Protein AF-0000000070572268 (afdb_homodimer)

InterPro domains:
  IPR002347 Short-chain dehydrogenase/reductase SDR [PF00106] (7-196)
  IPR002347 Short-chain dehydrogenase/reductase SDR [PR00080] (84-95)
  IPR002347 Short-chain dehydrogenase/reductase SDR [PR00080] (132-140)
  IPR002347 Short-chain dehydrogenase/reductase SDR [PR00080] (152-171)
  IPR002347 Short-chain dehydrogenase/reductase SDR [PR00081] (8-25)
  IPR002347 Short-chain dehydrogenase/reductase SDR [PR00081] (84-95)
  IPR002347 Short-chain dehydrogenase/reductase SDR [PR00081] (126-142)
  IPR002347 Short-chain dehydrogenase/reductase SDR [PR00081] (152-171)
  IPR002347 Short-chain dehydrogenase/reductase SDR [PR00081] (175-192)
  IPR036291 NAD(P)-binding domain superfamily [SSF51735] (1-248)

Radius of gyration: 23.51 Å; Cα contacts (8 Å, |Δi|>4): 1141; chains: 2; bounding box: 54×73×48 Å

Solvent-accessible surface area (backbone atoms only — not comparable to full-atom values): 25077 Å² total; per-residue (Å²): 78,91,73,46,63,71,36,28,33,39,28,31,35,18,38,48,52,50,27,29,36,35,50,52,52,42,41,74,51,40,17,27,38,35,32,27,18,64,51,50,70,48,23,52,52,42,36,52,52,49,33,68,75,34,71,91,43,50,59,46,65,45,72,25,48,56,63,36,65,68,42,37,52,47,51,54,51,52,41,29,69,72,70,70,46,48,36,34,35,36,48,46,48,63,74,52,61,56,86,54,49,66,61,40,39,36,36,35,34,52,22,47,53,50,48,51,54,48,46,48,63,62,11,15,37,80,76,75,36,85,10,34,38,35,39,36,56,47,28,41,40,31,76,27,84,52,54,88,36,40,63,59,27,20,26,20,29,25,46,48,42,38,21,46,16,52,15,28,68,73,43,23,75,60,20,47,31,36,20,27,29,41,18,33,42,47,41,71,30,67,55,42,52,38,36,37,51,52,26,54,72,34,84,91,29,32,65,56,34,58,60,46,62,74,30,54,34,56,32,61,62,55,30,51,52,53,51,47,50,44,47,66,58,52,60,28,38,37,32,36,39,39,60,97,75,43,76,43,73,62,82,76,76,73,77,79,87,121,78,89,73,46,63,72,35,27,31,40,27,31,34,18,37,48,53,49,28,30,36,37,51,52,52,40,42,73,52,40,16,28,38,35,30,27,16,64,52,51,70,48,24,52,51,42,36,53,52,50,34,69,76,33,71,92,40,52,60,46,66,45,72,23,50,56,63,36,65,67,41,36,52,47,50,52,50,52,41,28,70,72,69,70,46,47,36,33,36,36,49,46,47,64,74,53,60,56,86,54,49,66,61,39,40,35,34,34,35,53,22,46,54,50,47,51,53,49,47,46,64,62,10,15,38,83,76,75,35,85,10,35,40,36,39,36,57,47,27,40,39,28,74,28,81,51,53,87,36,41,64,59,28,21,26,21,30,24,47,48,43,39,22,46,17,50,15,29,67,73,44,24,76,61,20,48,31,37,21,27,31,41,19,35,41,49,40,71,31,70,56,41,53,37,36,37,51,52,26,54,72,35,83,92,29,32,65,56,34,57,58,46,61,74,30,55,33,56,33,62,62,54,30,50,51,52,51,46,50,46,47,67,58,54,58,27,37,36,32,35,39,38,60,96,75,44,78,44,72,65,84,75,75,73,77,78,88,120

Secondary structure (DSSP, 8-state):
----TT-EEEEET-SSHHHHHHHHHHHHTT-EEEEEES-HHHHHHHHHHHHHHSTT--EEEEE--TTSHHHHHHHHHHHHHHHS---EEEE-----S-S-HHHHHIIIIIHHHHHHHHHHHHH-GGGT---EEEEEE--GGGTS--TT-HHHHHHHHHHHHHHHHHTSHHHHHHH-EEEEEEEESPBSSHHHHHHHHHHHTSGGGHHHHHHHHTT-B-HHHHHHHHHHHHHHT-TT-EEEEETTTEEEEPPPP-----/----TT-EEEEET-SSHHHHHHHHHHHHTT-EEEEEES-HHHHHHHHHHHHHH-TTS-EEEEE--TTSHHHHHHHHHHHHHHHS---EEEE-----S-S-HHHHHIIIIIHHHHHHHHHHHHH-GGGT---EEEEEE--GGGTS--TT-HHHHHHHHHHHHHHHHHTSHHHHHHH-EEEEEEEESPBSSHHHHHHHHHHHTSGGGHHHHHHHHTT-B-HHHHHHHHHHHHHHT-TT-EEEEETTTEEEEPPPP-----

Organism: Amblyomma americanum (NCBI:txid6943)

Structure (mmCIF, N/CA/C/O backbone):
data_AF-0000000070572268-model_v1
#
loop_
_entity.id
_entity.type
_entity.pdbx_description
1 polymer '15-hydroxyprostaglandin dehydrogenase'
#
loop_
_atom_site.group_PDB
_atom_site.id
_atom_site.type_symbol
_atom_site.label_atom_id
_atom_site.label_alt_id
_atom_site.label_comp_id
_atom_site.label_asym_id
_atom_site.label_entity_id
_atom_site.label_seq_id
_atom_site.pdbx_PDB_ins_code
_atom_site.Cartn_x
_atom_site.Cartn_y
_atom_site.Cartn_z
_atom_site.occupancy
_atom_site.B_iso_or_equiv
_atom_site.auth_seq_id
_atom_site.auth_comp_id
_atom_site.auth_asym_id
_atom_site.auth_atom_id
_atom_site.pdbx_PDB_model_num
ATOM 1 N N . MET A 1 1 ? 7.758 -17.656 -20.25 1 88.69 1 MET A N 1
ATOM 2 C CA . MET A 1 1 ? 8.438 -18.938 -20.422 1 88.69 1 MET A CA 1
ATOM 3 C C . MET A 1 1 ? 7.738 -19.797 -21.469 1 88.69 1 MET A C 1
ATOM 5 O O . MET A 1 1 ? 6.512 -19.75 -21.594 1 88.69 1 MET A O 1
ATOM 9 N N . LYS A 1 2 ? 8.414 -20.469 -22.203 1 86.5 2 LYS A N 1
ATOM 10 C CA . LYS A 1 2 ? 7.871 -21.219 -23.328 1 86.5 2 LYS A CA 1
ATOM 11 C C . LYS A 1 2 ? 7.66 -22.688 -22.969 1 86.5 2 LYS A C 1
ATOM 13 O O . LYS A 1 2 ? 6.758 -23.344 -23.484 1 86.5 2 LYS A O 1
ATOM 18 N N . ASP A 1 3 ? 8.414 -23.125 -22.078 1 93.81 3 ASP A N 1
ATOM 19 C CA . ASP A 1 3 ? 8.32 -24.516 -21.672 1 93.81 3 ASP A CA 1
ATOM 20 C C . ASP A 1 3 ? 8.078 -24.656 -20.172 1 93.81 3 ASP A C 1
ATOM 22 O O . ASP A 1 3 ? 8.922 -24.266 -19.359 1 93.81 3 ASP A O 1
ATOM 26 N N . PHE A 1 4 ? 6.945 -25.219 -19.844 1 96.62 4 PHE A N 1
ATOM 27 C CA . PHE A 1 4 ? 6.508 -25.359 -18.453 1 96.62 4 PHE A CA 1
ATOM 28 C C . PHE A 1 4 ? 6.859 -26.734 -17.922 1 96.62 4 PHE A C 1
ATOM 30 O O . PHE A 1 4 ? 6.809 -26.969 -16.703 1 96.62 4 PHE A O 1
ATOM 37 N N . ASN A 1 5 ? 7.168 -27.625 -18.812 1 95.12 5 ASN A N 1
ATOM 38 C CA . ASN A 1 5 ? 7.34 -29.031 -18.422 1 95.12 5 ASN A CA 1
ATOM 39 C C . ASN A 1 5 ? 8.438 -29.188 -17.375 1 95.12 5 ASN A C 1
ATOM 41 O O . ASN A 1 5 ? 9.57 -28.734 -17.578 1 95.12 5 ASN A O 1
ATOM 45 N N . GLY A 1 6 ? 8.016 -29.734 -16.25 1 95.75 6 GLY A N 1
ATOM 46 C CA . GLY A 1 6 ? 8.969 -30.047 -15.195 1 95.75 6 GLY A CA 1
ATOM 47 C C . GLY A 1 6 ? 9.25 -28.859 -14.289 1 95.75 6 GLY A C 1
ATOM 48 O O . GLY A 1 6 ? 9.938 -29 -13.273 1 95.75 6 GLY A O 1
ATOM 49 N N . LYS A 1 7 ? 8.758 -27.719 -14.609 1 97.44 7 LYS A N 1
ATOM 50 C CA . LYS A 1 7 ? 8.953 -26.547 -13.75 1 97.44 7 LYS A CA 1
ATOM 51 C C . LYS A 1 7 ? 8.18 -26.688 -12.445 1 97.44 7 LYS A C 1
ATOM 53 O O . LYS A 1 7 ? 7.137 -27.344 -12.406 1 97.44 7 LYS A O 1
ATOM 58 N N . VAL A 1 8 ? 8.703 -26.125 -11.406 1 98.19 8 VAL A N 1
ATOM 59 C CA . VAL A 1 8 ? 8.094 -26.219 -10.086 1 98.19 8 VAL A CA 1
ATOM 60 C C . VAL A 1 8 ? 7.414 -24.906 -9.734 1 98.19 8 VAL A C 1
ATOM 62 O O . VAL A 1 8 ? 8.055 -23.844 -9.727 1 98.19 8 VAL A O 1
ATOM 65 N N . ALA A 1 9 ? 6.129 -25.016 -9.422 1 98.81 9 ALA A N 1
ATOM 66 C CA . ALA A 1 9 ? 5.344 -23.828 -9.078 1 98.81 9 ALA A CA 1
ATOM 67 C C . ALA A 1 9 ? 4.848 -23.906 -7.633 1 98.81 9 ALA A C 1
ATOM 69 O O . ALA A 1 9 ? 4.453 -24.984 -7.164 1 98.81 9 ALA A O 1
ATOM 70 N N . LEU A 1 10 ? 4.941 -22.828 -6.938 1 98.94 10 LEU A N 1
ATOM 71 C CA . LEU A 1 10 ? 4.34 -22.641 -5.625 1 98.94 10 LEU A CA 1
ATOM 72 C C . LEU A 1 10 ? 3.162 -21.672 -5.699 1 98.94 10 LEU A C 1
ATOM 74 O O . LEU A 1 10 ? 3.301 -20.547 -6.199 1 98.94 10 LEU A O 1
ATOM 78 N N . VAL A 1 11 ? 1.99 -22.094 -5.281 1 98.94 11 VAL A N 1
ATOM 79 C CA . VAL A 1 11 ? 0.769 -21.312 -5.367 1 98.94 11 VAL A CA 1
ATOM 80 C C . VAL A 1 11 ? 0.215 -21.047 -3.969 1 98.94 11 VAL A C 1
ATOM 82 O O . VAL A 1 11 ? -0.237 -21.984 -3.297 1 98.94 11 VAL A O 1
ATOM 85 N N . THR A 1 12 ? 0.243 -19.828 -3.52 1 98.94 12 THR A N 1
ATOM 86 C CA . THR A 1 12 ? -0.414 -19.5 -2.26 1 98.94 12 THR A CA 1
ATOM 87 C C . THR A 1 12 ? -1.915 -19.312 -2.463 1 98.94 12 THR A C 1
ATOM 89 O O . THR A 1 12 ? -2.35 -18.844 -3.516 1 98.94 12 THR A O 1
ATOM 92 N N . GLY A 1 13 ? -2.635 -19.625 -1.4 1 98.44 13 GLY A N 1
ATOM 93 C CA . GLY A 1 13 ? -4.078 -19.594 -1.579 1 98.44 13 GLY A CA 1
ATOM 94 C C . GLY A 1 13 ? -4.562 -20.5 -2.691 1 98.44 13 GLY A C 1
ATOM 95 O O . GLY A 1 13 ? -5.402 -20.109 -3.504 1 98.44 13 GLY A O 1
ATOM 96 N N . GLY A 1 14 ? -3.998 -21.656 -2.785 1 98.44 14 GLY A N 1
ATOM 97 C CA . GLY A 1 14 ? -4.223 -22.484 -3.953 1 98.44 14 GLY A CA 1
ATOM 98 C C . GLY A 1 14 ? -5.32 -23.516 -3.75 1 98.44 14 GLY A C 1
ATOM 99 O O . GLY A 1 14 ? -5.617 -24.297 -4.652 1 98.44 14 GLY A O 1
ATOM 100 N N . ALA A 1 15 ? -5.996 -23.516 -2.57 1 97.62 15 ALA A N 1
ATOM 101 C CA . ALA A 1 15 ? -6.926 -24.594 -2.229 1 97.62 15 ALA A CA 1
ATOM 102 C C . ALA A 1 15 ? -8.258 -24.406 -2.947 1 97.62 15 ALA A C 1
ATOM 104 O O . ALA A 1 15 ? -9.016 -25.359 -3.115 1 97.62 15 ALA A O 1
ATOM 105 N N . MET A 1 16 ? -8.602 -23.172 -3.328 1 95.56 16 MET A N 1
ATOM 106 C CA . MET A 1 16 ? -9.914 -22.906 -3.916 1 95.56 16 MET A CA 1
ATOM 107 C C . MET A 1 16 ? -9.828 -21.766 -4.93 1 95.56 16 MET A C 1
ATOM 109 O O . MET A 1 16 ? -8.773 -21.156 -5.09 1 95.56 16 MET A O 1
ATOM 113 N N . GLY A 1 17 ? -10.898 -21.594 -5.652 1 96.12 17 GLY A N 1
ATOM 114 C CA . GLY A 1 17 ? -11.062 -20.422 -6.492 1 96.12 17 GLY A CA 1
ATOM 115 C C . GLY A 1 17 ? -9.992 -20.297 -7.566 1 96.12 17 GLY A C 1
ATOM 116 O O . GLY A 1 17 ? -9.727 -21.266 -8.289 1 96.12 17 GLY A O 1
ATOM 117 N N . LEU A 1 18 ? -9.492 -19.109 -7.695 1 98.06 18 LEU A N 1
ATOM 118 C CA . LEU A 1 18 ? -8.5 -18.812 -8.727 1 98.06 18 LEU A CA 1
ATOM 119 C C . LEU A 1 18 ? -7.238 -19.641 -8.516 1 98.06 18 LEU A C 1
ATOM 121 O O . LEU A 1 18 ? -6.68 -20.203 -9.469 1 98.06 18 LEU A O 1
ATOM 125 N N . GLY A 1 19 ? -6.801 -19.781 -7.219 1 98.5 19 GLY A N 1
ATOM 126 C CA . GLY A 1 19 ? -5.602 -20.547 -6.926 1 98.5 19 GLY A CA 1
ATOM 127 C C . GLY A 1 19 ? -5.68 -21.984 -7.391 1 98.5 19 GLY A C 1
ATOM 128 O O . GLY A 1 19 ? -4.734 -22.5 -7.988 1 98.5 19 GLY A O 1
ATOM 129 N N . ARG A 1 20 ? -6.77 -22.594 -7.125 1 98 20 ARG A N 1
ATOM 130 C CA . ARG A 1 20 ? -6.984 -23.953 -7.586 1 98 20 ARG A CA 1
ATOM 131 C C . ARG A 1 20 ? -6.941 -24.031 -9.109 1 98 20 ARG A C 1
ATOM 133 O O . ARG A 1 20 ? -6.328 -24.938 -9.672 1 98 20 ARG A O 1
ATOM 140 N N . GLY A 1 21 ? -7.625 -23.062 -9.758 1 97.62 21 GLY A N 1
ATOM 141 C CA . GLY A 1 21 ? -7.621 -23.016 -11.211 1 97.62 21 GLY A CA 1
ATOM 142 C C . GLY A 1 21 ? -6.23 -22.859 -11.797 1 97.62 21 GLY A C 1
ATOM 143 O O . GLY A 1 21 ? -5.898 -23.5 -12.797 1 97.62 21 GLY A O 1
ATOM 144 N N . VAL A 1 22 ? -5.426 -22.047 -11.172 1 98.56 22 VAL A N 1
ATOM 145 C CA . VAL A 1 22 ? -4.059 -21.828 -11.633 1 98.56 22 VAL A CA 1
ATOM 146 C C . VAL A 1 22 ? -3.244 -23.109 -11.445 1 98.56 22 VAL A C 1
ATOM 148 O O . VAL A 1 22 ? -2.5 -23.516 -12.344 1 98.56 22 VAL A O 1
ATOM 151 N N . ALA A 1 23 ? -3.389 -23.719 -10.25 1 98.31 23 ALA A N 1
ATOM 152 C CA . ALA A 1 23 ? -2.686 -24.969 -10 1 98.31 23 ALA A CA 1
ATOM 153 C C . ALA A 1 23 ? -3.027 -26.016 -11.055 1 98.31 23 ALA A C 1
ATOM 155 O O . ALA A 1 23 ? -2.139 -26.688 -11.586 1 98.31 23 ALA A O 1
ATOM 156 N N . GLU A 1 24 ? -4.289 -26.109 -11.352 1 97.25 24 GLU A N 1
ATOM 157 C CA . GLU A 1 24 ? -4.75 -27.078 -12.359 1 97.25 24 GLU A CA 1
ATOM 158 C C . GLU A 1 24 ? -4.125 -26.797 -13.719 1 97.25 24 GLU A C 1
ATOM 160 O O . GLU A 1 24 ? -3.668 -27.719 -14.398 1 97.25 24 GLU A O 1
ATOM 165 N N . MET A 1 25 ? -4.094 -25.547 -14.117 1 96.62 25 MET A N 1
ATOM 166 C CA . MET A 1 25 ? -3.539 -25.172 -15.414 1 96.62 25 MET A CA 1
ATOM 167 C C . MET A 1 25 ? -2.045 -25.469 -15.469 1 96.62 25 MET A C 1
ATOM 169 O O . MET A 1 25 ? -1.542 -25.938 -16.484 1 96.62 25 MET A O 1
ATOM 173 N N . LEU A 1 26 ? -1.335 -25.203 -14.422 1 97.56 26 LEU A N 1
ATOM 174 C CA . LEU A 1 26 ? 0.099 -25.453 -14.352 1 97.56 26 LEU A CA 1
ATOM 175 C C . LEU A 1 26 ? 0.386 -26.953 -14.453 1 97.56 26 LEU A C 1
ATOM 177 O O . LEU A 1 26 ? 1.315 -27.359 -15.148 1 97.56 26 LEU A O 1
ATOM 181 N N . LEU A 1 27 ? -0.41 -27.75 -13.781 1 97.12 27 LEU A N 1
ATOM 182 C CA . LEU A 1 27 ? -0.259 -29.203 -13.867 1 97.12 27 LEU A CA 1
ATOM 183 C C . LEU A 1 27 ? -0.526 -29.703 -15.281 1 97.12 27 LEU A C 1
ATOM 185 O O . LEU A 1 27 ? 0.203 -30.547 -15.789 1 97.12 27 LEU A O 1
ATOM 189 N N . GLN A 1 28 ? -1.533 -29.125 -15.859 1 94.38 28 GLN A N 1
ATOM 190 C CA . GLN A 1 28 ? -1.872 -29.484 -17.234 1 94.38 28 GLN A CA 1
ATOM 191 C C . GLN A 1 28 ? -0.709 -29.203 -18.188 1 94.38 28 GLN A C 1
ATOM 193 O O . GLN A 1 28 ? -0.506 -29.922 -19.156 1 94.38 28 GLN A O 1
ATOM 198 N N . LYS A 1 29 ? 0.061 -28.234 -17.891 1 94.5 29 LYS A N 1
ATOM 199 C CA . LYS A 1 29 ? 1.18 -27.844 -18.734 1 94.5 29 LYS A CA 1
ATOM 200 C C . LYS A 1 29 ? 2.451 -28.594 -18.359 1 94.5 29 LYS A C 1
ATOM 202 O O . LYS A 1 29 ? 3.506 -28.391 -18.969 1 94.5 29 LYS A O 1
ATOM 207 N N . GLY A 1 30 ? 2.361 -29.406 -17.328 1 95.12 30 GLY A N 1
ATOM 208 C CA . GLY A 1 30 ? 3.465 -30.297 -17 1 95.12 30 GLY A CA 1
ATOM 209 C C . GLY A 1 30 ? 4.277 -29.844 -15.805 1 95.12 30 GLY A C 1
ATOM 210 O O . GLY A 1 30 ? 5.312 -30.438 -15.484 1 95.12 30 GLY A O 1
ATOM 211 N N . CYS A 1 31 ? 3.818 -28.844 -15.117 1 97.38 31 CYS A N 1
ATOM 212 C CA . CYS A 1 31 ? 4.523 -28.359 -13.938 1 97.38 31 CYS A CA 1
ATOM 213 C C . CYS A 1 31 ? 4.297 -29.281 -12.75 1 97.38 31 CYS A C 1
ATOM 215 O O . CYS A 1 31 ? 3.348 -30.078 -12.734 1 97.38 31 CYS A O 1
ATOM 217 N N . LYS A 1 32 ? 5.227 -29.234 -11.852 1 97.81 32 LYS A N 1
ATOM 218 C CA . LYS A 1 32 ? 4.984 -29.656 -10.477 1 97.81 32 LYS A CA 1
ATOM 219 C C . LYS A 1 32 ? 4.461 -28.516 -9.625 1 97.81 32 LYS A C 1
ATOM 221 O O . LYS A 1 32 ? 4.891 -27.375 -9.781 1 97.81 32 LYS A O 1
ATOM 226 N N . VAL A 1 33 ? 3.508 -28.859 -8.711 1 98.62 33 VAL A N 1
ATOM 227 C CA . VAL A 1 33 ? 2.842 -27.75 -8.047 1 98.62 33 VAL A CA 1
ATOM 228 C C . VAL A 1 33 ? 2.807 -28 -6.539 1 98.62 33 VAL A C 1
ATOM 230 O O . VAL A 1 33 ? 2.451 -29.094 -6.09 1 98.62 33 VAL A O 1
ATOM 233 N N . SER A 1 34 ? 3.24 -27.062 -5.77 1 98.75 34 SER A N 1
ATOM 234 C CA . SER A 1 34 ? 3.031 -27 -4.328 1 98.75 34 SER A CA 1
ATOM 235 C C . SER A 1 34 ? 1.954 -25.969 -3.969 1 98.75 34 SER A C 1
ATOM 237 O O . SER A 1 34 ? 2.062 -24.797 -4.316 1 98.75 34 SER A O 1
ATOM 239 N N . ILE A 1 35 ? 0.922 -26.438 -3.26 1 98.81 35 ILE A N 1
ATOM 240 C CA . ILE A 1 35 ? -0.187 -25.594 -2.848 1 98.81 35 ILE A CA 1
ATOM 241 C C . ILE A 1 35 ? -0.019 -25.188 -1.382 1 98.81 35 ILE A C 1
ATOM 243 O O . ILE A 1 35 ? 0.181 -26.047 -0.521 1 98.81 35 ILE A O 1
ATOM 247 N N . LEU A 1 36 ? -0.017 -23.922 -1.108 1 98.94 36 LEU A N 1
ATOM 248 C CA . LEU A 1 36 ? -0.085 -23.375 0.245 1 98.94 36 LEU A CA 1
ATOM 249 C C . LEU A 1 36 ? -1.449 -22.75 0.513 1 98.94 36 LEU A C 1
ATOM 251 O O . LEU A 1 36 ? -1.969 -22 -0.321 1 98.94 36 LEU A O 1
ATOM 255 N N . ASP A 1 37 ? -1.985 -23.078 1.63 1 98.81 37 ASP A N 1
ATOM 256 C CA . ASP A 1 37 ? -3.273 -22.516 2.018 1 98.81 37 ASP A CA 1
ATOM 257 C C . ASP A 1 37 ? -3.514 -22.672 3.518 1 98.81 37 ASP A C 1
ATOM 259 O O . ASP A 1 37 ? -2.984 -23.594 4.145 1 98.81 37 ASP A O 1
ATOM 263 N N . ILE A 1 38 ? -4.281 -21.812 4.047 1 98.44 38 ILE A N 1
ATOM 264 C CA . ILE A 1 38 ? -4.582 -21.875 5.473 1 98.44 38 ILE A CA 1
ATOM 265 C C . ILE A 1 38 ? -5.645 -22.938 5.73 1 98.44 38 ILE A C 1
ATOM 267 O O . ILE A 1 38 ? -5.715 -23.516 6.82 1 98.44 38 ILE A O 1
ATOM 271 N N . ASP A 1 39 ? -6.508 -23.203 4.734 1 98.19 39 ASP A N 1
ATOM 272 C CA . ASP A 1 39 ? -7.562 -24.203 4.852 1 98.19 39 ASP A CA 1
ATOM 273 C C . ASP A 1 39 ? -7.027 -25.609 4.574 1 98.19 39 ASP A C 1
ATOM 275 O O . ASP A 1 39 ? -6.977 -26.031 3.42 1 98.19 39 ASP A O 1
ATOM 279 N N . GLU A 1 40 ? -6.797 -26.297 5.602 1 98.38 40 GLU A N 1
ATOM 280 C CA . GLU A 1 40 ? -6.152 -27.609 5.473 1 98.38 40 GLU A CA 1
ATOM 281 C C . GLU A 1 40 ? -7.07 -28.609 4.77 1 98.38 40 GLU A C 1
ATOM 283 O O . GLU A 1 40 ? -6.633 -29.328 3.873 1 98.38 40 GLU A O 1
ATOM 288 N N . ALA A 1 41 ? -8.312 -28.625 5.18 1 98.56 41 ALA A N 1
ATOM 289 C CA . ALA A 1 41 ? -9.258 -29.578 4.602 1 98.56 41 ALA A CA 1
ATOM 290 C C . ALA A 1 41 ? -9.422 -29.344 3.102 1 98.56 41 ALA A C 1
ATOM 292 O O . ALA A 1 41 ? -9.305 -30.281 2.307 1 98.56 41 ALA A O 1
ATOM 293 N N . ALA A 1 42 ? -9.609 -28.109 2.664 1 98.31 42 ALA A N 1
ATOM 294 C CA . ALA A 1 42 ? -9.773 -27.766 1.253 1 98.31 42 ALA A CA 1
ATOM 295 C C . ALA A 1 42 ? -8.492 -28.047 0.467 1 98.31 42 ALA A C 1
ATOM 297 O O . ALA A 1 42 ? -8.547 -28.516 -0.674 1 98.31 42 ALA A O 1
ATOM 298 N N . GLY A 1 43 ? -7.367 -27.734 1.098 1 98.56 43 GLY A N 1
ATOM 299 C CA . GLY A 1 43 ? -6.094 -27.984 0.442 1 98.56 43 GLY A CA 1
ATOM 300 C C . GLY A 1 43 ? -5.84 -29.453 0.157 1 98.56 43 GLY A C 1
ATOM 301 O O . GLY A 1 43 ? -5.414 -29.812 -0.942 1 98.56 43 GLY A O 1
ATOM 302 N N . LYS A 1 44 ? -6.098 -30.297 1.134 1 98.19 44 LYS A N 1
ATOM 303 C CA . LYS A 1 44 ? -5.918 -31.734 0.966 1 98.19 44 LYS A CA 1
ATOM 304 C C . LYS A 1 44 ? -6.879 -32.281 -0.081 1 98.19 44 LYS A C 1
ATOM 306 O O . LYS A 1 44 ? -6.488 -33.094 -0.917 1 98.19 44 LYS A O 1
ATOM 311 N N . GLU A 1 45 ? -8.094 -31.797 0 1 98.19 45 GLU A N 1
ATOM 312 C CA . GLU A 1 45 ? -9.086 -32.25 -0.969 1 98.19 45 GLU A CA 1
ATOM 313 C C . GLU A 1 45 ? -8.695 -31.844 -2.389 1 98.19 45 GLU A C 1
ATOM 315 O O . GLU A 1 45 ? -8.75 -32.656 -3.309 1 98.19 45 GLU A O 1
ATOM 320 N N . THR A 1 46 ? -8.32 -30.578 -2.572 1 98 46 THR A N 1
ATOM 321 C CA . THR A 1 46 ? -7.906 -30.078 -3.875 1 98 46 THR A CA 1
ATOM 322 C C . THR A 1 46 ? -6.699 -30.859 -4.398 1 98 46 THR A C 1
ATOM 324 O O . THR A 1 46 ? -6.68 -31.266 -5.559 1 98 46 THR A O 1
ATOM 327 N N . THR A 1 47 ? -5.738 -31.062 -3.562 1 97.44 47 THR A N 1
ATOM 328 C CA . THR A 1 47 ? -4.535 -31.781 -3.971 1 97.44 47 THR A CA 1
ATOM 329 C C . THR A 1 47 ? -4.875 -33.219 -4.383 1 97.44 47 THR A C 1
ATOM 331 O O . THR A 1 47 ? -4.395 -33.688 -5.406 1 97.44 47 THR A O 1
ATOM 334 N N . ALA A 1 48 ? -5.715 -33.906 -3.633 1 96.5 48 ALA A N 1
ATOM 335 C CA . ALA A 1 48 ? -6.125 -35.25 -3.961 1 96.5 48 ALA A CA 1
ATOM 336 C C . ALA A 1 48 ? -6.832 -35.312 -5.312 1 96.5 48 ALA A C 1
ATOM 338 O O . ALA A 1 48 ? -6.566 -36.188 -6.125 1 96.5 48 ALA A O 1
ATOM 339 N N . ASP A 1 49 ? -7.688 -34.375 -5.508 1 97 49 ASP A N 1
ATOM 340 C CA . ASP A 1 49 ? -8.422 -34.281 -6.77 1 97 49 ASP A CA 1
ATOM 341 C C . ASP A 1 49 ? -7.473 -34.062 -7.945 1 97 49 ASP A C 1
ATOM 343 O O . ASP A 1 49 ? -7.59 -34.719 -8.977 1 97 49 ASP A O 1
ATOM 347 N N . LEU A 1 50 ? -6.543 -33.156 -7.809 1 96.56 50 LEU A N 1
ATOM 348 C CA . LEU A 1 50 ? -5.605 -32.812 -8.875 1 96.56 50 LEU A CA 1
ATOM 349 C C . LEU A 1 50 ? -4.668 -33.969 -9.172 1 96.56 50 LEU A C 1
ATOM 351 O O . LEU A 1 50 ? -4.348 -34.25 -10.328 1 96.56 50 LEU A O 1
ATOM 355 N N . VAL A 1 51 ? -4.273 -34.688 -8.148 1 94.5 51 VAL A N 1
ATOM 356 C CA . VAL A 1 51 ? -3.398 -35.844 -8.328 1 94.5 51 VAL A CA 1
ATOM 357 C C . VAL A 1 51 ? -4.137 -36.938 -9.086 1 94.5 51 VAL A C 1
ATOM 359 O O . VAL A 1 51 ? -3.553 -37.625 -9.93 1 94.5 51 VAL A O 1
ATOM 362 N N . LYS A 1 52 ? -5.383 -37.094 -8.742 1 94.38 52 LYS A N 1
ATOM 363 C CA . LYS A 1 52 ? -6.199 -38.094 -9.438 1 94.38 52 LYS A CA 1
ATOM 364 C C . LYS A 1 52 ? -6.34 -37.75 -10.914 1 94.38 52 LYS A C 1
ATOM 366 O O . LYS A 1 52 ? -6.285 -38.625 -11.773 1 94.38 52 LYS A O 1
ATOM 371 N N . ARG A 1 53 ? -6.5 -36.5 -11.203 1 93.62 53 ARG A N 1
ATOM 372 C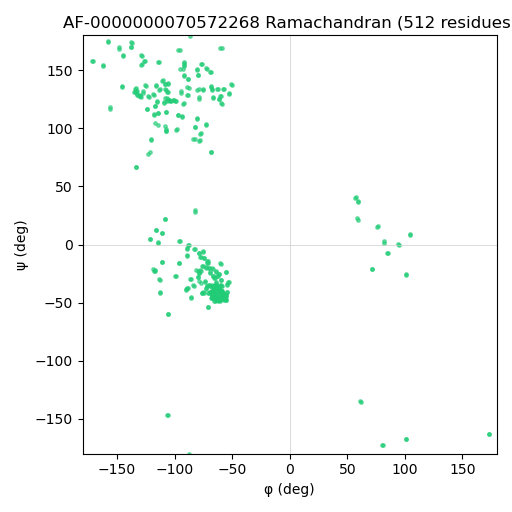 CA . ARG A 1 53 ? -6.742 -36.031 -12.57 1 93.62 53 ARG A CA 1
ATOM 373 C C . ARG A 1 53 ? -5.453 -36.031 -13.383 1 93.62 53 ARG A C 1
ATOM 375 O O . ARG A 1 53 ? -5.48 -36.219 -14.602 1 93.62 53 ARG A O 1
ATOM 382 N N . PHE A 1 54 ? -4.391 -35.75 -12.664 1 92.12 54 PHE A N 1
ATOM 383 C CA . PHE A 1 54 ? -3.084 -35.719 -13.305 1 92.12 54 PHE A CA 1
ATOM 384 C C . PHE A 1 54 ? -2.131 -36.719 -12.656 1 92.12 54 PHE A C 1
ATOM 386 O O . PHE A 1 54 ? -1.226 -36.344 -11.914 1 92.12 54 PHE A O 1
ATOM 393 N N . PRO A 1 55 ? -2.213 -37.906 -12.961 1 83.25 55 PRO A N 1
ATOM 394 C CA . PRO A 1 55 ? -1.516 -38.969 -12.234 1 83.25 55 PRO A CA 1
ATOM 395 C C . PRO A 1 55 ? 0.003 -38.875 -12.367 1 83.25 55 PRO A C 1
ATOM 397 O O . PRO A 1 55 ? 0.732 -39.375 -11.492 1 83.25 55 PRO A O 1
ATOM 400 N N . ASN A 1 56 ? 0.453 -38.375 -13.398 1 81.19 56 ASN A N 1
ATOM 401 C CA . ASN A 1 56 ? 1.896 -38.25 -13.562 1 81.19 56 ASN A CA 1
ATOM 402 C C . ASN A 1 56 ? 2.406 -36.938 -12.961 1 81.19 56 ASN A C 1
ATOM 404 O O . ASN A 1 56 ? 3.609 -36.656 -12.984 1 81.19 56 ASN A O 1
ATOM 408 N N . SER A 1 57 ? 1.434 -36.156 -12.406 1 71.88 57 SER A N 1
ATOM 409 C CA . SER A 1 57 ? 1.816 -34.844 -11.906 1 71.88 57 SER A CA 1
ATOM 410 C C . SER A 1 57 ? 2.16 -34.906 -10.422 1 71.88 57 SER A C 1
ATOM 412 O O . SER A 1 57 ? 1.743 -35.812 -9.711 1 71.88 57 SER A O 1
ATOM 414 N N . ASN A 1 58 ? 2.984 -34.062 -10.102 1 88.06 58 ASN A N 1
ATOM 415 C CA . ASN A 1 58 ? 3.412 -33.938 -8.711 1 88.06 58 ASN A CA 1
ATOM 416 C C . ASN A 1 58 ? 2.852 -32.688 -8.047 1 88.06 58 ASN A C 1
ATOM 418 O O . ASN A 1 58 ? 3.227 -31.578 -8.398 1 88.06 58 ASN A O 1
ATOM 422 N N . CYS A 1 59 ? 1.79 -32.969 -7.305 1 96.69 59 CYS A N 1
ATOM 423 C CA . CYS A 1 59 ? 1.151 -31.891 -6.547 1 96.69 59 CYS A CA 1
ATOM 424 C C . CYS A 1 59 ? 1.199 -32.188 -5.051 1 96.69 59 CYS A C 1
ATOM 426 O O . CYS A 1 59 ? 0.896 -33.281 -4.621 1 96.69 59 CYS A O 1
ATOM 428 N N . THR A 1 60 ? 1.667 -31.203 -4.297 1 97.69 60 THR A N 1
ATOM 429 C CA . THR A 1 60 ? 1.714 -31.344 -2.844 1 97.69 60 THR A CA 1
ATOM 430 C C . THR A 1 60 ? 1 -30.188 -2.164 1 97.69 60 THR A C 1
ATOM 432 O O . THR A 1 60 ? 0.693 -29.172 -2.805 1 97.69 60 THR A O 1
ATOM 435 N N . PHE A 1 61 ? 0.582 -30.438 -0.913 1 98.5 61 PHE A N 1
ATOM 436 C CA . PHE A 1 61 ? -0.082 -29.406 -0.119 1 98.5 61 PHE A CA 1
ATOM 437 C C . PHE A 1 61 ? 0.625 -29.203 1.217 1 98.5 61 PHE A C 1
ATOM 439 O O . PHE A 1 61 ? 1.052 -30.188 1.846 1 98.5 61 PHE A O 1
ATOM 446 N N . TYR A 1 62 ? 0.821 -27.938 1.642 1 98.75 62 TYR A N 1
ATOM 447 C CA . TYR A 1 62 ? 1.265 -27.562 2.982 1 98.75 62 TYR A CA 1
ATOM 448 C C . TYR A 1 62 ? 0.352 -26.516 3.59 1 98.75 62 TYR A C 1
ATOM 450 O O . TYR A 1 62 ? 0.066 -25.484 2.955 1 98.75 62 TYR A O 1
ATOM 458 N N . LYS A 1 63 ? -0.159 -26.75 4.773 1 98.81 63 LYS A N 1
ATOM 459 C CA . LYS A 1 63 ? -0.913 -25.719 5.484 1 98.81 63 LYS A CA 1
ATOM 460 C C . LYS A 1 63 ? -0.038 -24.5 5.781 1 98.81 63 LYS A C 1
ATOM 462 O O . LYS A 1 63 ? 1.091 -24.641 6.258 1 98.81 63 LYS A O 1
ATOM 467 N N . CYS A 1 64 ? -0.606 -23.312 5.492 1 98.88 64 CYS A N 1
ATOM 468 C CA . CYS A 1 64 ? 0.209 -22.109 5.656 1 98.88 64 CYS A CA 1
ATOM 469 C C . CYS A 1 64 ? -0.667 -20.891 5.859 1 98.88 64 CYS A C 1
ATOM 471 O O . CYS A 1 64 ? -1.517 -20.578 5.023 1 98.88 64 CYS A O 1
ATOM 473 N N . ASP A 1 65 ? -0.525 -20.297 6.965 1 98.81 65 ASP A N 1
ATOM 474 C CA . ASP A 1 65 ? -0.959 -18.906 7.113 1 98.81 65 ASP A CA 1
ATOM 475 C C . ASP A 1 65 ? 0.085 -17.953 6.555 1 98.81 65 ASP A C 1
ATOM 477 O O . ASP A 1 65 ? 1.135 -17.734 7.168 1 98.81 65 ASP A O 1
ATOM 481 N N . VAL A 1 66 ? -0.237 -17.344 5.434 1 98.69 66 VAL A N 1
ATOM 482 C CA . VAL A 1 66 ? 0.766 -16.562 4.723 1 98.69 66 VAL A CA 1
ATOM 483 C C . VAL A 1 66 ? 1.143 -15.328 5.547 1 98.69 66 VAL A C 1
ATOM 485 O O . VAL A 1 66 ? 2.178 -14.703 5.309 1 98.69 66 VAL A O 1
ATOM 488 N N . SER A 1 67 ? 0.261 -14.914 6.504 1 98 67 SER A N 1
ATOM 489 C CA . SER A 1 67 ? 0.577 -13.758 7.332 1 98 67 SER A CA 1
ATOM 490 C C . SER A 1 67 ? 1.547 -14.125 8.445 1 98 67 SER A C 1
ATOM 492 O O . SER A 1 67 ? 1.978 -13.258 9.211 1 98 67 SER A O 1
ATOM 494 N N . ASN A 1 68 ? 1.821 -15.398 8.586 1 98.38 68 ASN A N 1
ATOM 495 C CA . ASN A 1 68 ? 2.848 -15.891 9.5 1 98.38 68 ASN A CA 1
ATOM 496 C C . ASN A 1 68 ? 4.168 -16.141 8.773 1 98.38 68 ASN A C 1
ATOM 498 O O . ASN A 1 68 ? 4.297 -17.109 8.023 1 98.38 68 ASN A O 1
ATOM 502 N N . ASP A 1 69 ? 5.125 -15.336 9.078 1 97.62 69 ASP A N 1
ATOM 503 C CA . ASP A 1 69 ? 6.387 -15.344 8.344 1 97.62 69 ASP A CA 1
ATOM 504 C C . ASP A 1 69 ? 7.055 -16.719 8.414 1 97.62 69 ASP A C 1
ATOM 506 O O . ASP A 1 69 ? 7.586 -17.203 7.414 1 97.62 69 ASP A O 1
ATOM 510 N N . ALA A 1 70 ? 7.055 -17.25 9.531 1 98.25 70 ALA A N 1
ATOM 511 C CA . ALA A 1 70 ? 7.703 -18.547 9.719 1 98.25 70 ALA A CA 1
ATOM 512 C C . ALA A 1 70 ? 7.004 -19.641 8.906 1 98.25 70 ALA A C 1
ATOM 514 O O . ALA A 1 70 ? 7.66 -20.484 8.289 1 98.25 70 ALA A O 1
ATOM 515 N N . GLN A 1 71 ? 5.691 -19.641 8.906 1 98.81 71 GLN A N 1
ATOM 516 C CA . GLN A 1 71 ? 4.938 -20.625 8.133 1 98.81 71 GLN A CA 1
ATOM 517 C C . GLN A 1 71 ? 5.16 -20.422 6.633 1 98.81 71 GLN A C 1
ATOM 519 O O . GLN A 1 71 ? 5.312 -21.406 5.891 1 98.81 71 GLN A O 1
ATOM 524 N N . LEU A 1 72 ? 5.207 -19.203 6.227 1 98.75 72 LEU A N 1
ATOM 525 C CA . LEU A 1 72 ? 5.406 -18.906 4.812 1 98.75 72 LEU A CA 1
ATOM 526 C C . LEU A 1 72 ? 6.781 -19.375 4.348 1 98.75 72 LEU A C 1
ATOM 528 O O . LEU A 1 72 ? 6.898 -20.047 3.324 1 98.75 72 LEU A O 1
ATOM 532 N N . GLU A 1 73 ? 7.734 -19.016 5.105 1 98.62 73 GLU A N 1
ATOM 533 C CA . GLU A 1 73 ? 9.078 -19.453 4.758 1 98.62 73 GLU A CA 1
ATOM 534 C C . GLU A 1 73 ? 9.18 -20.984 4.773 1 98.62 73 GLU A C 1
ATOM 536 O O . GLU A 1 73 ? 9.852 -21.578 3.928 1 98.62 73 GLU A O 1
ATOM 541 N N . ASP A 1 74 ? 8.555 -21.594 5.738 1 98.81 74 ASP A N 1
ATOM 542 C CA . ASP A 1 74 ? 8.539 -23.062 5.805 1 98.81 74 ASP A CA 1
ATOM 543 C C . ASP A 1 74 ? 7.902 -23.656 4.551 1 98.81 74 ASP A C 1
ATOM 545 O O . ASP A 1 74 ? 8.336 -24.703 4.066 1 98.81 74 ASP A O 1
ATOM 549 N N . GLY A 1 75 ? 6.824 -23.031 4.035 1 98.81 75 GLY A N 1
ATOM 550 C CA . GLY A 1 75 ? 6.219 -23.484 2.793 1 98.81 75 GLY A CA 1
ATOM 551 C C . GLY A 1 75 ? 7.184 -23.484 1.623 1 98.81 75 GLY A C 1
ATOM 552 O O . GLY A 1 75 ? 7.223 -24.438 0.845 1 98.81 75 GLY A O 1
ATOM 553 N N . PHE A 1 76 ? 8.008 -22.453 1.498 1 98.81 76 PHE A N 1
ATOM 554 C CA . PHE A 1 76 ? 9.023 -22.375 0.452 1 98.81 76 PHE A CA 1
ATOM 555 C C . PHE A 1 76 ? 10.078 -23.469 0.637 1 98.81 76 PHE A C 1
ATOM 557 O O . PHE A 1 76 ? 10.453 -24.141 -0.322 1 98.81 76 PHE A O 1
ATOM 564 N N . LYS A 1 77 ? 10.492 -23.609 1.885 1 98.62 77 LYS A N 1
ATOM 565 C CA . LYS A 1 77 ? 11.516 -24.594 2.209 1 98.62 77 LYS A CA 1
ATOM 566 C C . LYS A 1 77 ? 11.047 -26 1.877 1 98.62 77 LYS A C 1
ATOM 568 O O . LYS A 1 77 ? 11.781 -26.781 1.261 1 98.62 77 LYS A O 1
ATOM 573 N N . LYS A 1 78 ? 9.891 -26.344 2.273 1 98.69 78 LYS A N 1
ATOM 574 C CA . LYS A 1 78 ? 9.344 -27.672 2.029 1 98.69 78 LYS A CA 1
ATOM 575 C C . LYS A 1 78 ? 9.172 -27.938 0.534 1 98.69 78 LYS A C 1
ATOM 577 O O . LYS A 1 78 ? 9.414 -29.047 0.058 1 98.69 78 LYS A O 1
ATOM 582 N N . THR A 1 79 ? 8.734 -26.891 -0.199 1 98.56 79 THR A N 1
ATOM 583 C CA . THR A 1 79 ? 8.586 -27.016 -1.646 1 98.56 79 THR A CA 1
ATOM 584 C C . THR A 1 79 ? 9.938 -27.297 -2.301 1 98.56 79 THR A C 1
ATOM 586 O O . THR A 1 79 ? 10.062 -28.219 -3.109 1 98.56 79 THR A O 1
ATOM 589 N N . LYS A 1 80 ? 10.945 -26.516 -1.922 1 97.94 80 LYS A N 1
ATOM 590 C CA . LYS A 1 80 ? 12.289 -26.703 -2.449 1 97.94 80 LYS A CA 1
ATOM 591 C C . LYS A 1 80 ? 12.828 -28.094 -2.102 1 97.94 80 LYS A C 1
ATOM 593 O O . LYS A 1 80 ? 13.398 -28.766 -2.959 1 97.94 80 LYS A O 1
ATOM 598 N N . ASN A 1 81 ? 12.625 -28.438 -0.869 1 97.88 81 ASN A N 1
ATOM 599 C CA . ASN A 1 81 ? 13.117 -29.75 -0.431 1 97.88 81 ASN A CA 1
ATOM 600 C C . ASN A 1 81 ? 12.438 -30.891 -1.183 1 97.88 81 ASN A C 1
ATOM 602 O O . ASN A 1 81 ? 13.07 -31.891 -1.506 1 97.88 81 ASN A O 1
ATOM 606 N N . HIS A 1 82 ? 11.172 -30.75 -1.438 1 97.5 82 HIS A N 1
ATOM 607 C CA . HIS A 1 82 ? 10.391 -31.812 -2.059 1 97.5 82 HIS A CA 1
ATOM 608 C C . HIS A 1 82 ? 10.695 -31.922 -3.549 1 97.5 82 HIS A C 1
ATOM 610 O O . HIS A 1 82 ? 10.844 -33.031 -4.074 1 97.5 82 HIS A O 1
ATOM 616 N N . PHE A 1 83 ? 10.836 -30.781 -4.227 1 97.38 83 PHE A N 1
ATOM 617 C CA . PHE A 1 83 ? 10.906 -30.828 -5.684 1 97.38 83 PHE A CA 1
ATOM 618 C C . PHE A 1 83 ? 12.305 -30.453 -6.168 1 97.38 83 PHE A C 1
ATOM 620 O O . PHE A 1 83 ? 12.609 -30.594 -7.355 1 97.38 83 PHE A O 1
ATOM 627 N N . GLY A 1 84 ? 13.133 -29.859 -5.301 1 96.69 84 GLY A N 1
ATOM 628 C CA . GLY A 1 84 ? 14.516 -29.547 -5.629 1 96.69 84 GLY A CA 1
ATOM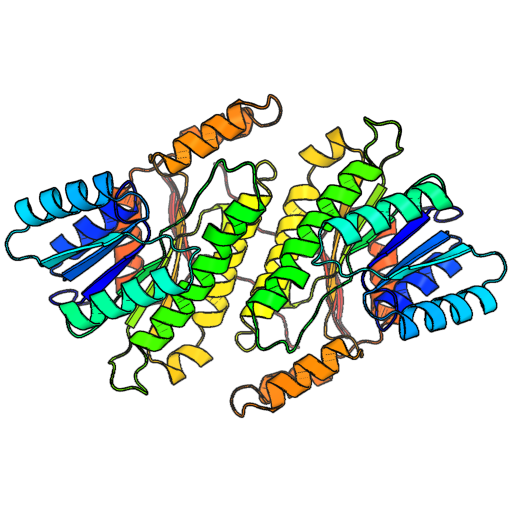 629 C C . GLY A 1 84 ? 14.742 -28.094 -5.996 1 96.69 84 GLY A C 1
ATOM 630 O O . GLY A 1 84 ? 15.859 -27.594 -5.895 1 96.69 84 GLY A O 1
ATOM 631 N N . CYS A 1 85 ? 13.695 -27.453 -6.465 1 97.38 85 CYS A N 1
ATOM 632 C CA . CYS A 1 85 ? 13.797 -26.062 -6.852 1 97.38 85 CYS A CA 1
ATOM 633 C C . CYS A 1 85 ? 12.43 -25.391 -6.84 1 97.38 85 CYS A C 1
ATOM 635 O O . CYS A 1 85 ? 11.422 -26.016 -6.52 1 97.38 85 CYS A O 1
ATOM 637 N N . ILE A 1 86 ? 12.391 -24.109 -7.055 1 98.56 86 ILE A N 1
ATOM 638 C CA . ILE A 1 86 ? 11.203 -23.328 -7.34 1 98.56 86 ILE A CA 1
ATOM 639 C C . ILE A 1 86 ? 11.445 -22.453 -8.57 1 98.56 86 ILE A C 1
ATOM 641 O O . ILE A 1 86 ? 12.453 -21.75 -8.656 1 98.56 86 ILE A O 1
ATOM 645 N N . ASP A 1 87 ? 10.5 -22.547 -9.523 1 98.5 87 ASP A N 1
ATOM 646 C CA . ASP A 1 87 ? 10.664 -21.812 -10.773 1 98.5 87 ASP A CA 1
ATOM 647 C C . ASP A 1 87 ? 9.602 -20.719 -10.906 1 98.5 87 ASP A C 1
ATOM 649 O O . ASP A 1 87 ? 9.828 -19.703 -11.578 1 98.5 87 ASP A O 1
ATOM 653 N N . ILE A 1 88 ? 8.422 -20.953 -10.312 1 98.81 88 ILE A N 1
ATOM 654 C CA . ILE A 1 88 ? 7.273 -20.062 -10.438 1 98.81 88 ILE A CA 1
ATOM 655 C C . ILE A 1 88 ? 6.625 -19.859 -9.07 1 98.81 88 ILE A C 1
ATOM 657 O O . ILE A 1 88 ? 6.426 -20.828 -8.328 1 98.81 88 ILE A O 1
ATOM 661 N N . VAL A 1 89 ? 6.367 -18.672 -8.695 1 98.94 89 VAL A N 1
ATOM 662 C CA . VAL A 1 89 ? 5.562 -18.359 -7.52 1 98.94 89 VAL A CA 1
ATOM 663 C C . VAL A 1 89 ? 4.301 -17.609 -7.941 1 98.94 89 VAL A C 1
ATOM 665 O O . VAL A 1 89 ? 4.383 -16.578 -8.625 1 98.94 89 VAL A O 1
ATOM 668 N N . ILE A 1 90 ? 3.193 -18.188 -7.652 1 98.94 90 ILE A N 1
ATOM 669 C CA . ILE A 1 90 ? 1.914 -17.5 -7.801 1 98.94 90 ILE A CA 1
ATOM 670 C C . ILE A 1 90 ? 1.46 -16.953 -6.449 1 98.94 90 ILE A C 1
ATOM 672 O O . ILE A 1 90 ? 0.968 -17.703 -5.602 1 98.94 90 ILE A O 1
ATOM 676 N N . ASN A 1 91 ? 1.701 -15.734 -6.258 1 98.88 91 ASN A N 1
ATOM 677 C CA . ASN A 1 91 ? 1.254 -15.016 -5.066 1 98.88 91 ASN A CA 1
ATOM 678 C C . ASN A 1 91 ? -0.224 -14.648 -5.156 1 98.88 91 ASN A C 1
ATOM 680 O O . ASN A 1 91 ? -0.569 -13.555 -5.602 1 98.88 91 ASN A O 1
ATOM 684 N N . ASN A 1 92 ? -1.077 -15.555 -4.68 1 98.69 92 ASN A N 1
ATOM 685 C CA . ASN A 1 92 ? -2.508 -15.484 -4.953 1 98.69 92 ASN A CA 1
ATOM 686 C C . ASN A 1 92 ? -3.316 -15.328 -3.668 1 98.69 92 ASN A C 1
ATOM 688 O O . ASN A 1 92 ? -4.449 -14.844 -3.697 1 98.69 92 ASN A O 1
ATOM 692 N N . ALA A 1 93 ? -2.723 -15.711 -2.527 1 98.38 93 ALA A N 1
ATOM 693 C CA . ALA A 1 93 ? -3.457 -15.617 -1.27 1 98.38 93 ALA A CA 1
ATOM 694 C C . ALA A 1 93 ? -3.918 -14.188 -1.006 1 98.38 93 ALA A C 1
ATOM 696 O O . ALA A 1 93 ? -3.164 -13.234 -1.222 1 98.38 93 ALA A O 1
ATOM 697 N N . GLY A 1 94 ? -5.094 -14.008 -0.636 1 97.06 94 GLY A N 1
ATOM 698 C CA . GLY A 1 94 ? -5.684 -12.719 -0.308 1 97.06 94 GLY A CA 1
ATOM 699 C C . GLY A 1 94 ? -7.062 -12.836 0.316 1 97.06 94 GLY A C 1
ATOM 700 O O . GLY A 1 94 ? -7.707 -13.883 0.221 1 97.06 94 GLY A O 1
ATOM 701 N N . ILE A 1 95 ? -7.445 -11.859 0.997 1 95.81 95 ILE A N 1
ATOM 702 C CA . ILE A 1 95 ? -8.781 -11.836 1.586 1 95.81 95 ILE A CA 1
ATOM 703 C C . ILE A 1 95 ? -9.484 -10.531 1.218 1 95.81 95 ILE A C 1
ATOM 705 O O . ILE A 1 95 ? -8.836 -9.562 0.83 1 95.81 95 ILE A O 1
ATOM 709 N N . ALA A 1 96 ? -10.75 -10.711 1.262 1 91.88 96 ALA A N 1
ATOM 710 C CA . ALA A 1 96 ? -11.641 -9.578 1.028 1 91.88 96 ALA A CA 1
ATOM 711 C C . ALA A 1 96 ? -12.805 -9.578 2.018 1 91.88 96 ALA A C 1
ATOM 713 O O . ALA A 1 96 ? -12.977 -10.531 2.783 1 91.88 96 ALA A O 1
ATOM 714 N N . GLY A 1 97 ? -13.641 -8.672 2.092 1 84.25 97 GLY A N 1
ATOM 715 C CA . GLY A 1 97 ? -14.789 -8.602 2.984 1 84.25 97 GLY A CA 1
ATOM 716 C C . GLY A 1 97 ? -14.414 -8.68 4.449 1 84.25 97 GLY A C 1
ATOM 717 O O . GLY A 1 97 ? -15.086 -9.344 5.238 1 84.25 97 GLY A O 1
ATOM 718 N N . GLU A 1 98 ? -13.195 -8.359 4.84 1 88 98 GLU A N 1
ATOM 719 C CA . GLU A 1 98 ? -12.664 -8.367 6.199 1 88 98 GLU A CA 1
ATOM 720 C C . GLU A 1 98 ? -12.812 -7.004 6.863 1 88 98 GLU A C 1
ATOM 722 O O . GLU A 1 98 ? -12.281 -6.008 6.375 1 88 98 GLU A O 1
ATOM 727 N N . GLU A 1 99 ? -13.531 -7.02 7.988 1 88.12 99 GLU A N 1
ATOM 728 C CA . GLU A 1 99 ? -13.781 -5.762 8.688 1 88.12 99 GLU A CA 1
ATOM 729 C C . GLU A 1 99 ? -12.516 -5.246 9.359 1 88.12 99 GLU A C 1
ATOM 731 O O . GLU A 1 99 ? -12.289 -4.035 9.438 1 88.12 99 GLU A O 1
ATOM 736 N N . ASN A 1 100 ? -11.742 -6.148 9.836 1 95.38 100 ASN A N 1
ATOM 737 C CA . ASN A 1 100 ? -10.469 -5.766 10.445 1 95.38 100 ASN A CA 1
ATOM 738 C C . ASN A 1 100 ? -9.414 -5.449 9.391 1 95.38 100 ASN A C 1
ATOM 740 O O . ASN A 1 100 ? -8.711 -6.344 8.922 1 95.38 100 ASN A O 1
ATOM 744 N N . TRP A 1 101 ? -9.273 -4.203 9.07 1 96.94 101 TRP A N 1
ATOM 745 C CA . TRP A 1 101 ? -8.398 -3.789 7.98 1 96.94 101 TRP A CA 1
ATOM 746 C C . TRP A 1 101 ? -6.949 -4.172 8.266 1 96.94 101 TRP A C 1
ATOM 748 O O . TRP A 1 101 ? -6.172 -4.414 7.344 1 96.94 101 TRP A O 1
ATOM 758 N N . ARG A 1 102 ? -6.559 -4.273 9.5 1 97 102 ARG A N 1
ATOM 759 C CA . ARG A 1 102 ? -5.195 -4.688 9.836 1 97 102 ARG A CA 1
ATOM 760 C C . ARG A 1 102 ? -4.941 -6.125 9.398 1 97 102 ARG A C 1
ATOM 762 O O . ARG A 1 102 ? -3.859 -6.449 8.906 1 97 102 ARG A O 1
ATOM 769 N N . LYS A 1 103 ? -5.938 -6.93 9.703 1 97.19 103 LYS A N 1
ATOM 770 C CA . LYS A 1 103 ? -5.824 -8.312 9.242 1 97.19 103 LYS A CA 1
ATOM 771 C C . LYS A 1 103 ? -5.742 -8.375 7.719 1 97.19 103 LYS A C 1
ATOM 773 O O . LYS A 1 103 ? -4.953 -9.141 7.168 1 97.19 103 LYS A O 1
ATOM 778 N N . LEU A 1 104 ? -6.527 -7.57 7.062 1 97.69 104 LEU A N 1
ATOM 779 C CA . LEU A 1 104 ? -6.5 -7.5 5.605 1 97.69 104 LEU A CA 1
ATOM 780 C C . LEU A 1 104 ? -5.125 -7.07 5.105 1 97.69 104 LEU A C 1
ATOM 782 O O . LEU A 1 104 ? -4.566 -7.684 4.195 1 97.69 104 LEU A O 1
ATOM 786 N N . PHE A 1 105 ? -4.516 -6.035 5.711 1 98.5 105 PHE A N 1
ATOM 787 C CA . PHE A 1 105 ? -3.195 -5.562 5.32 1 98.5 105 PHE A CA 1
ATOM 788 C C . PHE A 1 105 ? -2.139 -6.629 5.582 1 98.5 105 PHE A C 1
ATOM 790 O O . PHE A 1 105 ? -1.219 -6.809 4.781 1 98.5 105 PHE A O 1
ATOM 797 N N . ALA A 1 106 ? -2.311 -7.332 6.656 1 98.25 106 ALA A N 1
ATOM 798 C CA . ALA A 1 106 ? -1.356 -8.391 6.98 1 98.25 106 ALA A CA 1
ATOM 799 C C . ALA A 1 106 ? -1.343 -9.469 5.895 1 98.25 106 ALA A C 1
ATOM 801 O O . ALA A 1 106 ? -0.275 -9.922 5.477 1 98.25 106 ALA A O 1
ATOM 802 N N . VAL A 1 107 ? -2.453 -9.797 5.41 1 98.31 107 VAL A N 1
ATOM 803 C CA . VAL A 1 107 ? -2.574 -10.898 4.457 1 98.31 107 VAL A CA 1
ATOM 804 C C . VAL A 1 107 ? -2.301 -10.398 3.045 1 98.31 107 VAL A C 1
ATOM 806 O O . VAL A 1 107 ? -1.545 -11.016 2.293 1 98.31 107 VAL A O 1
ATOM 809 N N . ASN A 1 108 ? -2.879 -9.266 2.697 1 98.62 108 ASN A N 1
ATOM 810 C CA . ASN A 1 108 ? -2.852 -8.836 1.304 1 98.62 108 ASN A CA 1
ATOM 811 C C . ASN A 1 108 ? -1.584 -8.047 0.986 1 98.62 108 ASN A C 1
ATOM 813 O O . ASN A 1 108 ? -1.12 -8.047 -0.156 1 98.62 108 ASN A O 1
ATOM 817 N N . VAL A 1 109 ? -1.059 -7.363 1.998 1 98.62 109 VAL A N 1
ATOM 818 C CA . VAL A 1 109 ? 0.068 -6.484 1.708 1 98.62 109 VAL A CA 1
ATOM 819 C C . VAL A 1 109 ? 1.36 -7.109 2.227 1 98.62 109 VAL A C 1
ATOM 821 O O . VAL A 1 109 ? 2.238 -7.477 1.441 1 98.62 109 VAL A O 1
ATOM 824 N N . GLU A 1 110 ? 1.386 -7.336 3.516 1 98.62 110 GLU A N 1
ATOM 825 C CA . GLU A 1 110 ? 2.635 -7.781 4.125 1 98.62 110 GLU A CA 1
ATOM 826 C C . GLU A 1 110 ? 3.014 -9.18 3.65 1 98.62 110 GLU A C 1
ATOM 828 O O . GLU A 1 110 ? 4.176 -9.445 3.332 1 98.62 110 GLU A O 1
ATOM 833 N N . ALA A 1 111 ? 2.039 -10.031 3.627 1 98.75 111 ALA A N 1
ATOM 834 C CA . ALA A 1 111 ? 2.312 -11.391 3.168 1 98.75 111 ALA A CA 1
ATOM 835 C C . ALA A 1 111 ? 2.742 -11.398 1.703 1 98.75 111 ALA A C 1
ATOM 837 O O . ALA A 1 111 ? 3.621 -12.172 1.312 1 98.75 111 ALA A O 1
ATOM 838 N N . ALA A 1 112 ? 2.117 -10.578 0.908 1 98.75 112 ALA A N 1
ATOM 839 C CA . ALA A 1 112 ? 2.492 -10.492 -0.501 1 98.75 112 ALA A CA 1
ATOM 840 C C . ALA A 1 112 ? 3.934 -10.023 -0.658 1 98.75 112 ALA A C 1
ATOM 842 O O . ALA A 1 112 ? 4.684 -10.555 -1.476 1 98.75 112 ALA A O 1
ATOM 843 N N . TYR A 1 113 ? 4.309 -9 0.094 1 98.88 113 TYR A N 1
ATOM 844 C CA . TYR A 1 113 ? 5.676 -8.484 0.068 1 98.88 113 TYR A CA 1
ATOM 845 C C . TYR A 1 113 ? 6.668 -9.57 0.48 1 98.88 113 TYR A C 1
ATOM 847 O O . TYR A 1 113 ? 7.68 -9.773 -0.191 1 98.88 113 TYR A O 1
ATOM 855 N N . SER A 1 114 ? 6.363 -10.289 1.557 1 98.81 114 SER A N 1
ATOM 856 C CA . SER A 1 114 ? 7.203 -11.375 2.045 1 98.81 114 SER A CA 1
ATOM 857 C C . SER A 1 114 ? 7.336 -12.484 1.004 1 98.81 114 SER A C 1
ATOM 859 O O . SER A 1 114 ? 8.422 -13.039 0.818 1 98.81 114 SER A O 1
ATOM 861 N N . CYS A 1 115 ? 6.246 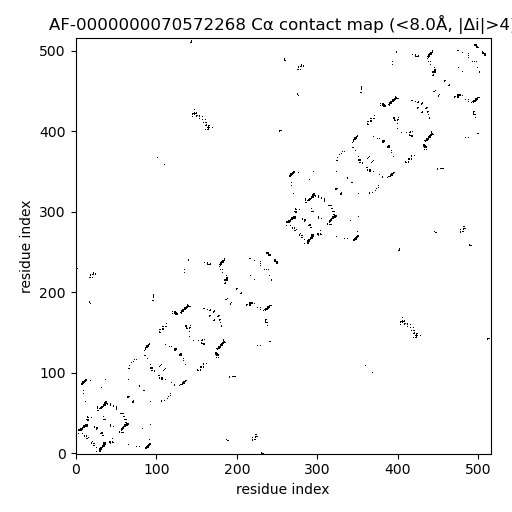-12.766 0.382 1 98.88 115 CYS A N 1
ATOM 862 C CA . CYS A 1 115 ? 6.25 -13.82 -0.626 1 98.88 115 CYS A CA 1
ATOM 863 C C . CYS A 1 115 ? 7.16 -13.461 -1.793 1 98.88 115 CYS A C 1
ATOM 865 O O . CYS A 1 115 ? 7.879 -14.312 -2.314 1 98.88 115 CYS A O 1
ATOM 867 N N . ILE A 1 116 ? 7.109 -12.219 -2.215 1 98.88 116 ILE A N 1
ATOM 868 C CA . ILE A 1 116 ? 7.992 -11.758 -3.283 1 98.88 116 ILE A CA 1
ATOM 869 C C . ILE A 1 116 ? 9.445 -11.922 -2.854 1 98.88 116 ILE A C 1
ATOM 871 O O . ILE A 1 116 ? 10.266 -12.469 -3.598 1 98.88 116 ILE A O 1
ATOM 875 N N . LEU A 1 117 ? 9.773 -11.477 -1.619 1 98.62 117 LEU A N 1
ATOM 876 C CA . LEU A 1 117 ? 11.141 -11.562 -1.121 1 98.62 117 LEU A CA 1
ATOM 877 C C . LEU A 1 117 ? 11.609 -13.016 -1.062 1 98.62 117 LEU A C 1
ATOM 879 O O . LEU A 1 117 ? 12.742 -13.312 -1.424 1 98.62 117 LEU A O 1
ATOM 883 N N . LEU A 1 118 ? 10.75 -13.867 -0.627 1 98.81 118 LEU A N 1
ATOM 884 C CA . LEU A 1 118 ? 11.094 -15.281 -0.561 1 98.81 118 LEU A CA 1
ATOM 885 C C . LEU A 1 118 ? 11.25 -15.875 -1.959 1 98.81 118 LEU A C 1
ATOM 887 O O . LEU A 1 118 ? 12.141 -16.688 -2.193 1 98.81 118 LEU A O 1
ATOM 891 N N . GLY A 1 119 ? 10.352 -15.477 -2.869 1 98.81 119 GLY A N 1
ATOM 892 C CA . GLY A 1 119 ? 10.523 -15.898 -4.25 1 98.81 119 GLY A CA 1
ATOM 893 C C . GLY A 1 119 ? 11.875 -15.508 -4.824 1 98.81 119 GLY A C 1
ATOM 894 O O . GLY A 1 119 ? 12.562 -16.344 -5.43 1 98.81 119 GLY A O 1
ATOM 895 N N . LEU A 1 120 ? 12.258 -14.242 -4.605 1 98.56 120 LEU A N 1
ATOM 896 C CA . LEU A 1 120 ? 13.562 -13.766 -5.047 1 98.56 120 LEU A CA 1
ATOM 897 C C . LEU A 1 120 ? 14.68 -14.602 -4.422 1 98.56 120 LEU A C 1
ATOM 899 O O . LEU A 1 120 ? 15.617 -15.008 -5.113 1 98.56 120 LEU A O 1
ATOM 903 N N . LYS A 1 121 ? 14.539 -14.906 -3.156 1 97.94 121 LYS A N 1
ATOM 904 C CA . LYS A 1 121 ? 15.562 -15.641 -2.416 1 97.94 121 LYS A CA 1
ATOM 905 C C . LYS A 1 121 ? 15.703 -17.062 -2.951 1 97.94 121 LYS A C 1
ATOM 907 O O . LYS A 1 121 ? 16.812 -17.5 -3.254 1 97.94 121 LYS A O 1
ATOM 912 N N . TYR A 1 122 ? 14.664 -17.734 -3.219 1 98.31 122 TYR A N 1
ATOM 913 C CA . TYR A 1 122 ? 14.688 -19.156 -3.512 1 98.31 122 TYR A CA 1
ATOM 914 C C . TYR A 1 122 ? 14.883 -19.406 -5.004 1 98.31 122 TYR A C 1
ATOM 916 O O . TYR A 1 122 ? 15.117 -20.531 -5.426 1 98.31 122 TYR A O 1
ATOM 924 N N . MET A 1 123 ? 14.812 -18.312 -5.793 1 98.56 123 MET A N 1
ATOM 925 C CA . MET A 1 123 ? 15 -18.469 -7.23 1 98.56 123 MET A CA 1
ATOM 926 C C . MET A 1 123 ? 16.266 -17.75 -7.691 1 98.56 123 MET A C 1
ATOM 928 O O . MET A 1 123 ? 16.609 -17.797 -8.875 1 98.56 123 MET A O 1
ATOM 932 N N . ASP A 1 124 ? 16.984 -17.141 -6.723 1 98.06 124 ASP A N 1
ATOM 933 C CA . ASP A 1 124 ? 18.109 -16.25 -6.98 1 98.06 124 ASP A CA 1
ATOM 934 C C . ASP A 1 124 ? 19.234 -16.984 -7.703 1 98.06 124 ASP A C 1
ATOM 936 O O . ASP A 1 124 ? 19.781 -17.969 -7.176 1 98.06 124 ASP A O 1
ATOM 940 N N . LYS A 1 125 ? 19.625 -16.453 -8.812 1 97 125 LYS A N 1
ATOM 941 C CA . LYS A 1 125 ? 20.688 -17.078 -9.594 1 97 125 LYS A CA 1
ATOM 942 C C . LYS A 1 125 ? 22.031 -16.969 -8.883 1 97 125 LYS A C 1
ATOM 944 O O . LYS A 1 125 ? 22.938 -17.766 -9.141 1 97 125 LYS A O 1
ATOM 949 N N . ARG A 1 126 ? 22.219 -16.062 -8.047 1 96.12 126 ARG A N 1
ATOM 950 C CA . ARG A 1 126 ? 23.469 -15.844 -7.336 1 96.12 126 ARG A CA 1
ATOM 951 C C . ARG A 1 126 ? 23.734 -16.953 -6.324 1 96.12 126 ARG A C 1
ATOM 953 O O . ARG A 1 126 ? 24.859 -17.141 -5.871 1 96.12 126 ARG A O 1
ATOM 960 N N . ASN A 1 127 ? 22.609 -17.656 -5.953 1 94.19 127 ASN A N 1
ATOM 961 C CA . ASN A 1 127 ? 22.734 -18.719 -4.961 1 94.19 127 ASN A CA 1
ATOM 962 C C . ASN A 1 127 ? 22.578 -20.109 -5.598 1 94.19 127 ASN A C 1
ATOM 964 O O . ASN A 1 127 ? 22.094 -21.031 -4.957 1 94.19 127 ASN A O 1
ATOM 968 N N . GLY A 1 128 ? 22.812 -20.188 -6.879 1 93.44 128 GLY A N 1
ATOM 969 C CA . GLY A 1 128 ? 22.828 -21.469 -7.562 1 93.44 128 GLY A CA 1
ATOM 970 C C . GLY A 1 128 ? 21.484 -21.828 -8.195 1 93.44 128 GLY A C 1
ATOM 971 O O . GLY A 1 128 ? 21.359 -22.859 -8.844 1 93.44 128 GLY A O 1
ATOM 972 N N . ASN A 1 129 ? 20.578 -20.984 -8.047 1 95.25 129 ASN A N 1
ATOM 973 C CA . ASN A 1 129 ? 19.297 -21.219 -8.68 1 95.25 129 ASN A CA 1
ATOM 974 C C . ASN A 1 129 ? 19.266 -20.688 -10.109 1 95.25 129 ASN A C 1
ATOM 976 O O . ASN A 1 129 ? 20.312 -20.312 -10.656 1 95.25 129 ASN A O 1
ATOM 980 N N . LYS A 1 130 ? 18.203 -20.812 -10.82 1 94.81 130 LYS A N 1
ATOM 981 C CA . LYS A 1 130 ? 18.172 -20.516 -12.25 1 94.81 130 LYS A CA 1
ATOM 982 C C . LYS A 1 130 ? 17.344 -19.266 -12.547 1 94.81 130 LYS A C 1
ATOM 984 O O . LYS A 1 130 ? 17.062 -18.969 -13.703 1 94.81 130 LYS A O 1
ATOM 989 N N . GLY A 1 131 ? 16.953 -18.531 -11.586 1 97.69 131 GLY A N 1
ATOM 990 C CA . GLY A 1 131 ? 15.945 -17.484 -11.797 1 97.69 131 GLY A CA 1
ATOM 991 C C . GLY A 1 131 ? 14.523 -18.031 -11.805 1 97.69 131 GLY A C 1
ATOM 992 O O . GLY A 1 131 ? 14.289 -19.172 -11.422 1 97.69 131 GLY A O 1
ATOM 993 N N . GLY A 1 132 ? 13.578 -17.172 -12.148 1 98.38 132 GLY A N 1
ATOM 994 C CA . GLY A 1 132 ? 12.203 -17.641 -12.156 1 98.38 132 GLY A CA 1
ATOM 995 C C . GLY A 1 132 ? 11.195 -16.531 -12.391 1 98.38 132 GLY A C 1
ATOM 996 O O 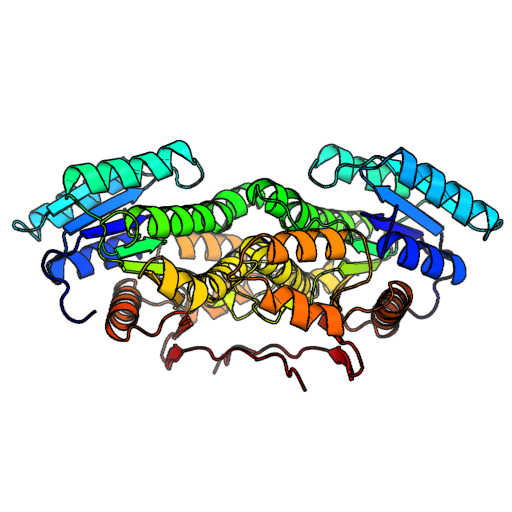. GLY A 1 132 ? 11.5 -15.539 -13.047 1 98.38 132 GLY A O 1
ATOM 997 N N . HIS A 1 133 ? 9.93 -16.844 -12.047 1 98.75 133 HIS A N 1
ATOM 998 C CA . HIS A 1 133 ? 8.805 -15.953 -12.289 1 98.75 133 HIS A CA 1
ATOM 999 C C . HIS A 1 133 ? 7.918 -15.828 -11.062 1 98.75 133 HIS A C 1
ATOM 1001 O O . HIS A 1 133 ? 7.609 -16.828 -10.414 1 98.75 133 HIS A O 1
ATOM 1007 N N . ILE A 1 134 ? 7.605 -14.633 -10.734 1 98.88 134 ILE A N 1
ATOM 1008 C CA . ILE A 1 134 ? 6.613 -14.375 -9.695 1 98.88 134 ILE A CA 1
ATOM 1009 C C . ILE A 1 134 ? 5.398 -13.672 -10.312 1 98.88 134 ILE A C 1
ATOM 1011 O O . ILE A 1 134 ? 5.539 -12.648 -10.977 1 98.88 134 ILE A O 1
ATOM 1015 N N . VAL A 1 135 ? 4.242 -14.227 -10.172 1 98.94 135 VAL A N 1
ATOM 1016 C CA . VAL A 1 135 ? 2.998 -13.57 -10.555 1 98.94 135 VAL A CA 1
ATOM 1017 C C . VAL A 1 135 ? 2.227 -13.148 -9.305 1 98.94 135 VAL A C 1
ATOM 1019 O O . VAL A 1 135 ? 1.826 -14 -8.5 1 98.94 135 VAL A O 1
ATOM 1022 N N . ASN A 1 136 ? 2.094 -11.875 -9.125 1 98.94 136 ASN A N 1
ATOM 1023 C CA . ASN A 1 136 ? 1.243 -11.344 -8.062 1 98.94 136 ASN A CA 1
ATOM 1024 C C . ASN A 1 136 ? -0.195 -11.156 -8.539 1 98.94 136 ASN A C 1
ATOM 1026 O O . ASN A 1 136 ? -0.437 -10.555 -9.586 1 98.94 136 ASN A O 1
ATOM 1030 N N . VAL A 1 137 ? -1.138 -11.688 -7.793 1 98.88 137 VAL A N 1
ATOM 1031 C CA . VAL A 1 137 ? -2.549 -11.531 -8.125 1 98.88 137 VAL A CA 1
ATOM 1032 C C . VAL A 1 137 ? -3.123 -10.328 -7.383 1 98.88 137 VAL A C 1
ATOM 1034 O O . VAL A 1 137 ? -3.195 -10.32 -6.152 1 98.88 137 VAL A O 1
ATOM 1037 N N . SER A 1 138 ? -3.4 -9.352 -8.102 1 98.5 138 SER A N 1
ATOM 1038 C CA . SER A 1 138 ? -4.086 -8.172 -7.59 1 98.5 138 SER A CA 1
ATOM 1039 C C . SER A 1 138 ? -5.535 -8.125 -8.055 1 98.5 138 SER A C 1
ATOM 1041 O O . SER A 1 138 ? -6.234 -9.133 -8.039 1 98.5 138 SER A O 1
ATOM 1043 N N . SER A 1 139 ? -6.078 -7.016 -8.281 1 97.25 139 SER A N 1
ATOM 1044 C CA . SER A 1 139 ? -7.426 -6.715 -8.75 1 97.25 139 SER A CA 1
ATOM 1045 C C . SER A 1 139 ? -7.438 -5.492 -9.656 1 97.25 139 SER A C 1
ATOM 1047 O O . SER A 1 139 ? -6.445 -4.758 -9.734 1 97.25 139 SER A O 1
ATOM 1049 N N . VAL A 1 140 ? -8.516 -5.359 -10.391 1 95.81 140 VAL A N 1
ATOM 1050 C CA . VAL A 1 140 ? -8.703 -4.121 -11.141 1 95.81 140 VAL A CA 1
ATOM 1051 C C . VAL A 1 140 ? -8.641 -2.93 -10.188 1 95.81 140 VAL A C 1
ATOM 1053 O O . VAL A 1 140 ? -8.234 -1.834 -10.586 1 95.81 140 VAL A O 1
ATOM 1056 N N . THR A 1 141 ? -8.914 -3.139 -8.938 1 95.19 141 THR A N 1
ATOM 1057 C CA . THR A 1 141 ? -8.898 -2.074 -7.938 1 95.19 141 THR A CA 1
ATOM 1058 C C . THR A 1 141 ? -7.461 -1.696 -7.574 1 95.19 141 THR A C 1
ATOM 1060 O O . THR A 1 141 ? -7.238 -0.731 -6.84 1 95.19 141 THR A O 1
ATOM 1063 N N . GLY A 1 142 ? -6.488 -2.396 -8.07 1 97.12 142 GLY A N 1
ATOM 1064 C CA . GLY A 1 142 ? -5.102 -1.98 -7.945 1 97.12 142 GLY A CA 1
ATOM 1065 C C . GLY A 1 142 ? -4.75 -0.801 -8.828 1 97.12 142 GLY A C 1
ATOM 1066 O O . GLY A 1 142 ? -3.736 -0.132 -8.609 1 97.12 142 GLY A O 1
ATOM 1067 N N . ILE A 1 143 ? -5.582 -0.624 -9.812 1 96.25 143 ILE A N 1
ATOM 1068 C CA . ILE A 1 143 ? -5.359 0.438 -10.789 1 96.25 143 ILE A CA 1
ATOM 1069 C C . ILE A 1 143 ? -6.445 1.504 -10.648 1 96.25 143 ILE A C 1
ATOM 1071 O O . ILE A 1 143 ? -6.152 2.701 -10.672 1 96.25 143 ILE A O 1
ATOM 1075 N N . TYR A 1 144 ? -7.648 1.029 -10.445 1 94.94 144 TYR A N 1
ATOM 1076 C CA . TYR A 1 144 ? -8.805 1.919 -10.352 1 94.94 144 TYR A CA 1
ATOM 1077 C C . TYR A 1 144 ? -9.359 1.938 -8.938 1 94.94 144 TYR A C 1
ATOM 1079 O O . TYR A 1 144 ? -9.445 0.896 -8.281 1 94.94 144 TYR A O 1
ATOM 1087 N N . VAL A 1 145 ? -9.758 3.09 -8.508 1 93.69 145 VAL A N 1
ATOM 1088 C CA . VAL A 1 145 ? -10.219 3.199 -7.129 1 93.69 145 VAL A CA 1
ATOM 1089 C C . VAL A 1 145 ? -11.734 3.037 -7.07 1 93.69 145 VAL A C 1
ATOM 1091 O O . VAL A 1 145 ? -12.461 3.658 -7.852 1 93.69 145 VAL A O 1
ATOM 1094 N N . PHE A 1 146 ? -12.125 2.219 -6.18 1 90.25 146 PHE A N 1
ATOM 1095 C CA . PHE A 1 146 ? -13.516 2.074 -5.754 1 90.25 146 PHE A CA 1
ATOM 1096 C C . PHE A 1 146 ? -13.672 2.445 -4.281 1 90.25 146 PHE A C 1
ATOM 1098 O O . PHE A 1 146 ? -13.398 1.629 -3.398 1 90.25 146 PHE A O 1
ATOM 1105 N N . PRO A 1 147 ? -14.195 3.553 -4.066 1 92.31 147 PRO A N 1
ATOM 1106 C CA . PRO A 1 147 ? -14.148 4.137 -2.723 1 92.31 147 PRO A CA 1
ATOM 1107 C C . PRO A 1 147 ? -14.836 3.26 -1.676 1 92.31 147 PRO A C 1
ATOM 1109 O O . PRO A 1 147 ? -14.555 3.381 -0.482 1 92.31 147 PRO A O 1
ATOM 1112 N N . GLU A 1 148 ? -15.633 2.305 -2.047 1 90.75 148 GLU A N 1
ATOM 1113 C CA . GLU A 1 148 ? -16.391 1.454 -1.132 1 90.75 148 GLU A CA 1
ATOM 1114 C C . GLU A 1 148 ? -15.469 0.482 -0.397 1 90.75 148 GLU A C 1
ATOM 1116 O O . GLU A 1 148 ? -15.859 -0.093 0.624 1 90.75 148 GLU A O 1
ATOM 1121 N N . LEU A 1 149 ? -14.258 0.383 -0.923 1 92.06 149 LEU A N 1
ATOM 1122 C CA . LEU A 1 149 ? -13.344 -0.625 -0.397 1 92.06 149 LEU A CA 1
ATOM 1123 C C . LEU A 1 149 ? -11.961 -0.031 -0.148 1 92.06 149 LEU A C 1
ATOM 1125 O O . LEU A 1 149 ? -10.969 -0.472 -0.742 1 92.06 149 LEU A O 1
ATOM 1129 N N . PRO A 1 150 ? -11.898 0.864 0.792 1 96.06 150 PRO A N 1
ATOM 1130 C CA . PRO A 1 150 ? -10.633 1.591 0.905 1 96.06 150 PRO A CA 1
ATOM 1131 C C . PRO A 1 150 ? -9.469 0.687 1.297 1 96.06 150 PRO A C 1
ATOM 1133 O O . PRO A 1 150 ? -8.383 0.797 0.729 1 96.06 150 PRO A O 1
ATOM 1136 N N . ALA A 1 151 ? -9.695 -0.222 2.309 1 97.5 151 ALA A N 1
ATOM 1137 C CA . ALA A 1 151 ? -8.602 -1.094 2.738 1 97.5 151 ALA A CA 1
ATOM 1138 C C . ALA A 1 151 ? -8.219 -2.072 1.635 1 97.5 151 ALA A C 1
ATOM 1140 O O . ALA A 1 151 ? -7.031 -2.277 1.367 1 97.5 151 ALA A O 1
ATOM 1141 N N . TYR A 1 152 ? -9.188 -2.646 0.997 1 97.25 152 TYR A N 1
ATOM 1142 C CA . TYR A 1 152 ? -8.93 -3.584 -0.089 1 97.25 152 TYR A CA 1
ATOM 1143 C C . TYR A 1 152 ? -8.242 -2.891 -1.258 1 97.25 152 TYR A C 1
ATOM 1145 O O . TYR A 1 152 ? -7.234 -3.383 -1.775 1 97.25 152 TYR A O 1
ATOM 1153 N N . ASN A 1 153 ? -8.734 -1.715 -1.696 1 97 153 ASN A N 1
ATOM 1154 C CA . ASN A 1 153 ? -8.117 -0.939 -2.764 1 97 153 ASN A CA 1
ATOM 1155 C C . ASN A 1 153 ? -6.652 -0.631 -2.453 1 97 153 ASN A C 1
ATOM 1157 O O . ASN A 1 153 ? -5.781 -0.799 -3.311 1 97 153 ASN A O 1
ATOM 1161 N N . THR A 1 154 ? -6.465 -0.173 -1.235 1 98.5 154 THR A N 1
ATOM 1162 C CA . THR A 1 154 ? -5.113 0.153 -0.8 1 98.5 154 THR A CA 1
ATOM 1163 C C . THR A 1 154 ? -4.195 -1.059 -0.935 1 98.5 154 THR A C 1
ATOM 1165 O O . THR A 1 154 ? -3.078 -0.945 -1.449 1 98.5 154 THR A O 1
ATOM 1168 N N . SER A 1 155 ? -4.641 -2.205 -0.529 1 98.62 155 SER A N 1
ATOM 1169 C CA . SER A 1 155 ? -3.834 -3.422 -0.575 1 98.62 155 SER A CA 1
ATOM 1170 C C . SER A 1 155 ? -3.516 -3.82 -2.012 1 98.62 155 SER A C 1
ATOM 1172 O O . SER A 1 155 ? -2.395 -4.234 -2.312 1 98.62 155 SER A O 1
ATOM 1174 N N . GLN A 1 156 ? -4.516 -3.717 -2.877 1 98.56 156 GLN A N 1
ATOM 1175 C CA . GLN A 1 156 ? -4.312 -4.125 -4.262 1 98.56 156 GLN A CA 1
ATOM 1176 C C . GLN A 1 156 ? -3.387 -3.154 -4.992 1 98.56 156 GLN A C 1
ATOM 1178 O O . GLN A 1 156 ? -2.572 -3.568 -5.82 1 98.56 156 GLN A O 1
ATOM 1183 N N . ALA A 1 157 ? -3.455 -1.883 -4.68 1 98.44 157 ALA A N 1
ATOM 1184 C CA . ALA A 1 157 ? -2.525 -0.902 -5.234 1 98.44 157 ALA A CA 1
ATOM 1185 C C . ALA A 1 157 ? -1.101 -1.163 -4.75 1 98.44 157 ALA A C 1
ATOM 1187 O O . ALA A 1 157 ? -0.139 -0.96 -5.492 1 98.44 157 ALA A O 1
ATOM 1188 N N . ALA A 1 158 ? -1.005 -1.531 -3.516 1 98.75 158 ALA A N 1
ATOM 1189 C CA . ALA A 1 158 ? 0.3 -1.895 -2.971 1 98.75 158 ALA A CA 1
ATOM 1190 C C . ALA A 1 158 ? 0.93 -3.033 -3.768 1 98.75 158 ALA A C 1
ATOM 1192 O O . ALA A 1 158 ? 2.109 -2.973 -4.121 1 98.75 158 ALA A O 1
ATOM 1193 N N . ILE A 1 159 ? 0.162 -4.016 -4.094 1 98.88 159 ILE A N 1
ATOM 1194 C CA . ILE A 1 159 ? 0.647 -5.168 -4.84 1 98.88 159 ILE A CA 1
ATOM 1195 C C . ILE A 1 159 ? 1.145 -4.723 -6.215 1 98.88 159 ILE A C 1
ATOM 1197 O O . ILE A 1 159 ? 2.207 -5.156 -6.668 1 98.88 159 ILE A O 1
ATOM 1201 N N . VAL A 1 160 ? 0.396 -3.877 -6.859 1 98.75 160 VAL A N 1
ATOM 1202 C CA . VAL A 1 160 ? 0.779 -3.361 -8.172 1 98.75 160 VAL A CA 1
ATOM 1203 C C . VAL A 1 160 ? 2.113 -2.627 -8.062 1 98.75 160 VAL A C 1
ATOM 1205 O O . VAL A 1 160 ? 3.01 -2.832 -8.891 1 98.75 160 VAL A O 1
ATOM 1208 N N . THR A 1 161 ? 2.254 -1.838 -7.035 1 98.62 161 THR A N 1
ATOM 1209 C CA . THR A 1 161 ? 3.471 -1.048 -6.887 1 98.62 161 THR A CA 1
ATOM 1210 C C . THR A 1 161 ? 4.664 -1.946 -6.566 1 98.62 161 THR A C 1
ATOM 1212 O O . THR A 1 161 ? 5.754 -1.758 -7.105 1 98.62 161 THR A O 1
ATOM 1215 N N . MET A 1 162 ? 4.473 -2.92 -5.719 1 98.62 162 MET A N 1
ATOM 1216 C CA . MET A 1 162 ? 5.52 -3.898 -5.438 1 98.62 162 MET A CA 1
ATOM 1217 C C . MET A 1 162 ? 6.012 -4.559 -6.723 1 98.62 162 MET A C 1
ATOM 1219 O O . MET A 1 162 ? 7.215 -4.73 -6.918 1 98.62 162 MET A O 1
ATOM 1223 N N . THR A 1 163 ? 5.016 -4.883 -7.512 1 98.75 163 THR A N 1
ATOM 1224 C CA . THR A 1 163 ? 5.324 -5.547 -8.773 1 98.75 163 THR A CA 1
ATOM 1225 C C . THR A 1 163 ? 6.199 -4.66 -9.656 1 98.75 163 THR A C 1
ATOM 1227 O O . THR A 1 163 ? 7.207 -5.117 -10.195 1 98.75 163 THR A O 1
ATOM 1230 N N . ARG A 1 164 ? 5.828 -3.439 -9.758 1 98 164 ARG A N 1
ATOM 1231 C CA . ARG A 1 164 ? 6.57 -2.504 -10.594 1 98 164 ARG A CA 1
ATOM 1232 C C . ARG A 1 164 ? 7.992 -2.312 -10.07 1 98 164 ARG A C 1
ATOM 1234 O O . ARG A 1 164 ? 8.93 -2.156 -10.852 1 98 164 ARG A O 1
ATOM 1241 N N . CYS A 1 165 ? 8.156 -2.32 -8.773 1 97.5 165 CYS A N 1
ATOM 1242 C CA . CYS A 1 165 ? 9.477 -2.143 -8.18 1 97.5 165 CYS A CA 1
ATOM 1243 C C . CYS A 1 165 ? 10.352 -3.371 -8.414 1 97.5 165 CYS A C 1
ATOM 1245 O O . CYS A 1 165 ? 11.398 -3.279 -9.055 1 97.5 165 CYS A O 1
ATOM 1247 N N . PHE A 1 166 ? 9.859 -4.492 -8.039 1 98.56 166 PHE A N 1
ATOM 1248 C CA . PHE A 1 166 ? 10.664 -5.707 -8.078 1 98.56 166 PHE A CA 1
ATOM 1249 C C . PHE A 1 166 ? 10.773 -6.242 -9.5 1 98.56 166 PHE A C 1
ATOM 1251 O O . PHE A 1 166 ? 11.648 -7.055 -9.805 1 98.56 166 PHE A O 1
ATOM 1258 N N . GLY A 1 167 ? 9.789 -5.852 -10.352 1 98.44 167 GLY A N 1
ATOM 1259 C CA . GLY A 1 167 ? 9.844 -6.203 -11.766 1 98.44 167 GLY A CA 1
ATOM 1260 C C . GLY A 1 167 ? 10.727 -5.273 -12.578 1 98.44 167 GLY A C 1
ATOM 1261 O O . GLY A 1 167 ? 10.43 -4.98 -13.734 1 98.44 167 GLY A O 1
ATOM 1262 N N . SER A 1 168 ? 11.719 -4.719 -11.984 1 96.44 168 SER A N 1
ATOM 1263 C CA . SER A 1 168 ? 12.664 -3.816 -12.633 1 96.44 168 SER A CA 1
ATOM 1264 C C . SER A 1 168 ? 13.922 -4.555 -13.07 1 96.44 168 SER A C 1
ATOM 1266 O O . SER A 1 168 ? 14.18 -5.672 -12.617 1 96.44 168 SER A O 1
ATOM 1268 N N . ASP A 1 169 ? 14.727 -3.875 -13.898 1 95.81 169 ASP A N 1
ATOM 1269 C CA . ASP A 1 169 ? 16 -4.441 -14.336 1 95.81 169 ASP A CA 1
ATOM 1270 C C . ASP A 1 169 ? 16.969 -4.57 -13.156 1 95.81 169 ASP A C 1
ATOM 1272 O O . ASP A 1 169 ? 17.812 -5.477 -13.133 1 95.81 169 ASP A O 1
ATOM 1276 N N . LEU A 1 170 ? 16.797 -3.725 -12.18 1 94.56 170 LEU A N 1
ATOM 1277 C CA . LEU A 1 170 ? 17.656 -3.756 -11.008 1 94.56 170 LEU A CA 1
ATOM 1278 C C . LEU A 1 170 ? 17.594 -5.113 -10.312 1 94.56 170 LEU A C 1
ATOM 1280 O O . LEU A 1 170 ? 18.625 -5.738 -10.062 1 94.56 170 LEU A O 1
ATOM 1284 N N . TYR A 1 171 ? 16.469 -5.605 -10.125 1 97 171 TYR A N 1
ATOM 1285 C CA . TYR A 1 171 ? 16.297 -6.863 -9.406 1 97 171 TYR A CA 1
ATOM 1286 C C . TYR A 1 171 ? 16.5 -8.055 -10.328 1 97 171 TYR A C 1
ATOM 1288 O O . TYR A 1 171 ? 17.078 -9.078 -9.93 1 97 171 TYR A O 1
ATOM 1296 N N . TYR A 1 172 ? 16.078 -7.887 -11.555 1 98 172 TYR A N 1
ATOM 1297 C CA . TYR A 1 172 ? 16.25 -8.969 -12.516 1 98 172 TYR A CA 1
ATOM 1298 C C . TYR A 1 172 ? 17.734 -9.25 -12.75 1 98 172 TYR A C 1
ATOM 1300 O O . TYR A 1 172 ? 18.156 -10.406 -12.789 1 98 172 TYR A O 1
ATOM 1308 N N . SER A 1 173 ? 18.484 -8.156 -12.922 1 96.31 173 SER A N 1
ATOM 1309 C CA . SER A 1 173 ? 19.906 -8.32 -13.195 1 96.31 173 SER A CA 1
ATOM 1310 C C . SER A 1 173 ? 20.609 -9.023 -12.039 1 96.31 173 SER A C 1
ATOM 1312 O O . SER A 1 173 ? 21.594 -9.75 -12.25 1 96.31 173 SER A O 1
ATOM 1314 N N . ARG A 1 174 ? 20.047 -8.914 -10.836 1 94.94 174 ARG A N 1
ATOM 1315 C CA . ARG A 1 174 ? 20.656 -9.484 -9.641 1 94.94 174 ARG A CA 1
ATOM 1316 C C . ARG A 1 174 ? 20.203 -10.93 -9.422 1 94.94 174 ARG A C 1
ATOM 1318 O O . ARG A 1 174 ? 21 -11.797 -9.086 1 94.94 174 ARG A O 1
ATOM 1325 N N . THR A 1 175 ? 18.938 -11.219 -9.719 1 97.69 175 THR A N 1
ATOM 1326 C CA . THR A 1 175 ? 18.375 -12.461 -9.219 1 97.69 175 THR A CA 1
ATOM 1327 C C . THR A 1 175 ? 17.984 -13.383 -10.375 1 97.69 175 THR A C 1
ATOM 1329 O O . THR A 1 175 ? 17.797 -14.586 -10.18 1 97.69 175 THR A O 1
ATOM 1332 N N . GLY A 1 176 ? 17.75 -12.797 -11.562 1 98.38 176 GLY A N 1
ATOM 1333 C CA . GLY A 1 176 ? 17.219 -13.562 -12.68 1 98.38 176 GLY A CA 1
ATOM 1334 C C . GLY A 1 176 ? 15.727 -13.844 -12.547 1 98.38 176 GLY A C 1
ATOM 1335 O O . GLY A 1 176 ? 15.195 -14.727 -13.219 1 98.38 176 GLY A O 1
ATOM 1336 N N . VAL A 1 177 ? 15.062 -13.109 -11.664 1 98.69 177 VAL A N 1
ATOM 1337 C CA . VAL A 1 177 ? 13.648 -13.367 -11.406 1 98.69 177 VAL A CA 1
ATOM 1338 C C . VAL A 1 177 ? 12.797 -12.242 -12 1 98.69 177 VAL A C 1
ATOM 1340 O O . VAL A 1 177 ? 13.07 -11.062 -11.773 1 98.69 177 VAL A O 1
ATOM 1343 N N . LYS A 1 178 ? 11.82 -12.609 -12.828 1 98.69 178 LYS A N 1
ATOM 1344 C CA . LYS A 1 178 ? 10.844 -11.656 -13.344 1 98.69 178 LYS A CA 1
ATOM 1345 C C . LYS A 1 178 ? 9.602 -11.594 -12.461 1 98.69 178 LYS A C 1
ATOM 1347 O O . LYS A 1 178 ? 9.234 -12.594 -11.836 1 98.69 178 LYS A O 1
ATOM 1352 N N . VAL A 1 179 ? 9 -10.445 -12.336 1 98.81 179 VAL A N 1
ATOM 1353 C CA . VAL A 1 179 ? 7.84 -10.219 -11.484 1 98.81 179 VAL A CA 1
ATOM 1354 C C . VAL A 1 179 ? 6.723 -9.57 -12.297 1 98.81 179 VAL A C 1
ATOM 1356 O O . VAL A 1 179 ? 6.961 -8.602 -13.023 1 98.81 179 VAL A O 1
ATOM 1359 N N . TYR A 1 180 ? 5.465 -10.172 -12.148 1 98.12 180 TYR A N 1
ATOM 1360 C CA . TYR A 1 180 ? 4.281 -9.742 -12.891 1 98.12 180 TYR A CA 1
ATOM 1361 C C . TYR A 1 180 ? 3.107 -9.508 -11.945 1 98.12 180 TYR A C 1
ATOM 1363 O O . TYR A 1 180 ? 3.125 -9.961 -10.797 1 98.12 180 TYR A O 1
ATOM 1371 N N . CYS A 1 181 ? 2.186 -8.773 -12.578 1 98.69 181 CYS A N 1
ATOM 1372 C CA . CYS A 1 181 ? 0.941 -8.586 -11.844 1 98.69 181 CYS A CA 1
ATOM 1373 C C . CYS A 1 181 ? -0.266 -8.812 -12.742 1 98.69 181 CYS A C 1
ATOM 1375 O O . CYS A 1 181 ? -0.275 -8.383 -13.898 1 98.69 181 CYS A O 1
ATOM 1377 N N . ILE A 1 182 ? -1.263 -9.578 -12.281 1 98.88 182 ILE A N 1
ATOM 1378 C CA . ILE A 1 182 ? -2.557 -9.68 -12.945 1 98.88 182 ILE A CA 1
ATOM 1379 C C . ILE A 1 182 ? -3.607 -8.906 -12.156 1 98.88 182 ILE A C 1
ATOM 1381 O O . ILE A 1 182 ? -3.682 -9.023 -10.93 1 98.88 182 ILE A O 1
ATOM 1385 N N . CYS A 1 183 ? -4.355 -8.094 -12.82 1 98.44 183 CYS A N 1
ATOM 1386 C CA . CYS A 1 183 ? -5.438 -7.309 -12.242 1 98.44 183 CYS A CA 1
ATOM 1387 C C . CYS A 1 183 ? -6.77 -7.645 -12.898 1 98.44 183 CYS A C 1
ATOM 1389 O O . CYS A 1 183 ? -7.203 -6.953 -13.82 1 98.44 183 CYS A O 1
ATOM 1391 N N . PRO A 1 184 ? -7.461 -8.578 -12.375 1 98 184 PRO A N 1
ATOM 1392 C CA . PRO A 1 184 ? -8.703 -9.008 -13.016 1 98 184 PRO A CA 1
ATOM 1393 C C . PRO A 1 184 ? -9.93 -8.266 -12.5 1 98 184 PRO A C 1
ATOM 1395 O O . PRO A 1 184 ? -9.93 -7.781 -11.367 1 98 184 PRO A O 1
ATOM 1398 N N . ASP A 1 185 ? -10.945 -8.227 -13.32 1 96.25 185 ASP A N 1
ATOM 1399 C CA . ASP A 1 185 ? -12.305 -8.008 -12.844 1 96.25 185 ASP A CA 1
ATOM 1400 C C . ASP A 1 185 ? -12.719 -9.094 -11.852 1 96.25 185 ASP A C 1
ATOM 1402 O O . ASP A 1 185 ? -11.984 -10.062 -11.641 1 96.25 185 ASP A O 1
ATOM 1406 N N . PRO A 1 186 ? -13.883 -8.859 -11.172 1 95.06 186 PRO A N 1
ATOM 1407 C CA . PRO A 1 186 ? -14.289 -9.859 -10.18 1 95.06 186 PRO A CA 1
ATOM 1408 C C . PRO A 1 186 ? -14.297 -11.281 -10.742 1 95.06 186 PRO A C 1
ATOM 1410 O O . PRO A 1 186 ? -14.648 -11.484 -11.906 1 95.06 186 PRO A O 1
ATOM 1413 N N . ILE A 1 187 ? -13.828 -12.141 -9.953 1 96.31 187 ILE A N 1
ATOM 1414 C CA . ILE A 1 187 ? -13.789 -13.562 -10.289 1 96.31 187 ILE A CA 1
ATOM 1415 C C . ILE A 1 187 ? -14.859 -14.312 -9.492 1 96.31 187 ILE A C 1
ATOM 1417 O O . ILE A 1 187 ? -15.055 -14.039 -8.305 1 96.31 187 ILE A O 1
ATOM 1421 N N . ASP A 1 188 ? -15.531 -15.227 -10.125 1 94.5 188 ASP A N 1
ATOM 1422 C CA . ASP A 1 188 ? -16.562 -16.016 -9.469 1 94.5 188 ASP A CA 1
ATOM 1423 C C . ASP A 1 188 ? -15.945 -16.953 -8.43 1 94.5 188 ASP A C 1
ATOM 1425 O O . ASP A 1 188 ? -15.766 -18.156 -8.695 1 94.5 188 ASP A O 1
ATOM 1429 N N . THR A 1 189 ? -15.641 -16.469 -7.324 1 93.81 189 THR A N 1
ATOM 1430 C CA . THR A 1 189 ? -15.023 -17.172 -6.207 1 93.81 189 THR A CA 1
ATOM 1431 C C . THR A 1 189 ? -15.664 -16.766 -4.887 1 93.81 189 THR A C 1
ATOM 1433 O O . THR A 1 189 ? -16.469 -15.828 -4.844 1 93.81 189 THR A O 1
ATOM 1436 N N . ARG A 1 190 ? -15.32 -17.484 -3.863 1 89.56 190 ARG A N 1
ATOM 1437 C CA . ARG A 1 190 ? -15.781 -17.141 -2.521 1 89.56 190 ARG A CA 1
ATOM 1438 C C . ARG A 1 190 ? -15.32 -15.742 -2.127 1 89.56 190 ARG A C 1
ATOM 1440 O O . ARG A 1 190 ? -16.047 -15.023 -1.433 1 89.56 190 ARG A O 1
ATOM 1447 N N . LEU A 1 191 ? -14.164 -15.375 -2.553 1 87.88 191 LEU A N 1
ATOM 1448 C CA . LEU A 1 191 ? -13.641 -14.047 -2.252 1 87.88 191 LEU A CA 1
ATOM 1449 C C . LEU A 1 191 ? -14.594 -12.961 -2.764 1 87.88 191 LEU A C 1
ATOM 1451 O O . LEU A 1 191 ? -14.914 -12.023 -2.037 1 87.88 191 LEU A O 1
ATOM 1455 N N . TRP A 1 192 ? -15.016 -13.109 -3.939 1 90.62 192 TRP A N 1
ATOM 1456 C CA . TRP A 1 192 ? -15.953 -12.141 -4.5 1 90.62 192 TRP A CA 1
ATOM 1457 C C . TRP A 1 192 ? -17.266 -12.141 -3.732 1 90.62 192 TRP A C 1
ATOM 1459 O O . TRP A 1 192 ? -17.844 -11.086 -3.455 1 90.62 192 TRP A O 1
ATOM 1469 N N . ALA A 1 193 ? -17.75 -13.367 -3.451 1 88.19 193 ALA A N 1
ATOM 1470 C CA . ALA A 1 193 ? -19 -13.461 -2.697 1 88.19 193 ALA A CA 1
ATOM 1471 C C . ALA A 1 193 ? -18.906 -12.688 -1.383 1 88.19 193 ALA A C 1
ATOM 1473 O O . ALA A 1 193 ? -19.844 -11.977 -1.007 1 88.19 193 ALA A O 1
ATOM 1474 N N . GLN A 1 194 ? -17.781 -12.797 -0.741 1 86.88 194 GLN A N 1
ATOM 1475 C CA . GLN A 1 194 ? -17.562 -12.102 0.521 1 86.88 194 GLN A CA 1
ATOM 1476 C C . GLN A 1 194 ? -17.531 -10.586 0.313 1 86.88 194 GLN A C 1
ATOM 1478 O O . GLN A 1 194 ? -18.094 -9.836 1.115 1 86.88 194 GLN A O 1
ATOM 1483 N N . LEU A 1 195 ? -16.906 -10.164 -0.76 1 87.81 195 LEU A N 1
ATOM 1484 C CA . LEU A 1 195 ? -16.812 -8.742 -1.074 1 87.81 195 LEU A CA 1
ATOM 1485 C C . LEU A 1 195 ? -18.188 -8.172 -1.407 1 87.81 195 LEU A C 1
ATOM 1487 O O . LEU A 1 195 ? -18.547 -7.094 -0.923 1 87.81 195 LEU A O 1
ATOM 1491 N N . SER A 1 196 ? -18.891 -8.93 -2.215 1 85.69 196 SER A N 1
ATOM 1492 C CA . SER A 1 196 ? -20.219 -8.508 -2.623 1 85.69 196 SER A CA 1
ATOM 1493 C C . SER A 1 196 ? -21.156 -8.422 -1.428 1 85.69 196 SER A C 1
ATOM 1495 O O . SER A 1 196 ? -21.906 -7.453 -1.289 1 85.69 196 SER A O 1
ATOM 1497 N N . ASP A 1 197 ? -21.062 -9.422 -0.572 1 84.56 197 ASP A N 1
ATOM 1498 C CA . ASP A 1 197 ? -21.891 -9.43 0.626 1 84.56 197 ASP A CA 1
ATOM 1499 C C . ASP A 1 197 ? -21.578 -8.234 1.524 1 84.56 197 ASP A C 1
ATOM 1501 O O . ASP A 1 197 ? -22.484 -7.602 2.074 1 84.56 197 ASP A O 1
ATOM 1505 N N . TYR A 1 198 ? -20.375 -8 1.569 1 83.12 198 TYR A N 1
ATOM 1506 C CA . TYR A 1 198 ? -19.922 -6.871 2.371 1 83.12 198 TYR A CA 1
ATOM 1507 C C . TYR A 1 198 ? -20.484 -5.562 1.837 1 83.12 198 TYR A C 1
ATOM 1509 O O . TYR A 1 198 ? -21 -4.738 2.604 1 83.12 198 TYR A O 1
ATOM 1517 N N . CYS A 1 199 ? -20.484 -5.371 0.586 1 84.19 199 CYS A N 1
ATOM 1518 C CA . CYS A 1 199 ? -20.953 -4.145 -0.051 1 84.19 199 CYS A CA 1
ATOM 1519 C C . CYS A 1 199 ? -22.484 -4.062 -0.007 1 84.19 199 CYS A C 1
ATOM 1521 O O . CYS A 1 199 ? -23.047 -2.969 0.069 1 84.19 199 CYS A O 1
ATOM 1523 N N . ARG A 1 200 ? -23.125 -5.168 -0.055 1 84.06 200 ARG A N 1
ATOM 1524 C CA . ARG A 1 200 ? -24.578 -5.191 -0.054 1 84.06 200 ARG A CA 1
ATOM 1525 C C . ARG A 1 200 ? -25.141 -4.918 1.341 1 84.06 200 ARG A C 1
ATOM 1527 O O . ARG A 1 200 ? -26.312 -4.57 1.492 1 84.06 200 ARG A O 1
ATOM 1534 N N . GLY A 1 201 ? -24.266 -5.102 2.287 1 79.5 201 GLY A N 1
ATOM 1535 C CA . GLY A 1 201 ? -24.703 -4.891 3.658 1 79.5 201 GLY A CA 1
ATOM 1536 C C . GLY A 1 201 ? -24.859 -3.422 4.012 1 79.5 201 GLY A C 1
ATOM 1537 O O . GLY A 1 201 ? -25.406 -3.088 5.07 1 79.5 201 GLY A O 1
ATOM 1538 N N . CYS A 1 202 ? -24.391 -2.553 3.188 1 76.94 202 CYS A N 1
ATOM 1539 C CA . CYS A 1 202 ? -24.516 -1.116 3.406 1 76.94 202 CYS A CA 1
ATOM 1540 C C . CYS A 1 202 ? -25.219 -0.447 2.236 1 76.94 202 CYS A C 1
ATOM 1542 O O . CYS A 1 202 ? -24.891 -0.688 1.077 1 76.94 202 CYS A O 1
ATOM 1544 N N . GLU A 1 203 ? -26.234 0.296 2.518 1 75.75 203 GLU A N 1
ATOM 1545 C CA . GLU A 1 203 ? -27.078 0.93 1.498 1 75.75 203 GLU A CA 1
ATOM 1546 C C . GLU A 1 203 ? -26.234 1.77 0.543 1 75.75 203 GLU A C 1
ATOM 1548 O O . GLU A 1 203 ? -26.453 1.753 -0.669 1 75.75 203 GLU A O 1
ATOM 1553 N N . ASP A 1 204 ? -25.219 2.346 1.055 1 79.44 204 ASP A N 1
ATOM 1554 C CA . ASP A 1 204 ? -24.422 3.295 0.279 1 79.44 204 ASP A CA 1
ATOM 1555 C C . ASP A 1 204 ? -23.484 2.572 -0.686 1 79.44 204 ASP A C 1
ATOM 1557 O O . ASP A 1 204 ? -22.938 3.188 -1.597 1 79.44 204 ASP A O 1
ATOM 1561 N N . THR A 1 205 ? -23.375 1.255 -0.522 1 82.31 205 THR A N 1
ATOM 1562 C CA . THR A 1 205 ? -22.375 0.549 -1.318 1 82.31 205 THR A CA 1
ATOM 1563 C C . THR A 1 205 ? -23.047 -0.531 -2.174 1 82.31 205 THR A C 1
ATOM 1565 O O . THR A 1 205 ? -22.359 -1.239 -2.918 1 82.31 205 THR A O 1
ATOM 1568 N N . THR A 1 206 ? -24.344 -0.636 -2.18 1 83.62 206 THR A N 1
ATOM 1569 C CA . THR A 1 206 ? -25.078 -1.684 -2.881 1 83.62 206 THR A CA 1
ATOM 1570 C C . THR A 1 206 ? -24.891 -1.555 -4.391 1 83.62 206 THR A C 1
ATOM 1572 O O . THR A 1 206 ? -24.828 -2.561 -5.102 1 83.62 206 THR A O 1
ATOM 1575 N N . GLU A 1 207 ? -24.812 -0.315 -4.801 1 81.56 207 GLU A N 1
ATOM 1576 C CA . GLU A 1 207 ? -24.672 -0.076 -6.234 1 81.56 207 GLU A CA 1
ATOM 1577 C C . GLU A 1 207 ? -23.359 -0.646 -6.762 1 81.56 207 GLU A C 1
ATOM 1579 O O . GLU A 1 207 ? -23.297 -1.141 -7.887 1 81.56 207 GLU A O 1
ATOM 1584 N N . PHE A 1 208 ? -22.391 -0.611 -5.965 1 81.12 208 PHE A N 1
ATOM 1585 C CA . PHE A 1 208 ? -21.109 -1.18 -6.324 1 81.12 208 PHE A CA 1
ATOM 1586 C C . PHE A 1 208 ? -21.234 -2.672 -6.613 1 81.12 208 PHE A C 1
ATOM 1588 O O . PHE A 1 208 ? -20.734 -3.156 -7.633 1 81.12 208 PHE A O 1
ATOM 1595 N N . ALA A 1 209 ? -21.891 -3.303 -5.703 1 82.38 209 ALA A N 1
ATOM 1596 C CA . ALA A 1 209 ? -22.078 -4.746 -5.852 1 82.38 209 ALA A CA 1
ATOM 1597 C C . ALA A 1 209 ? -22.828 -5.07 -7.137 1 82.38 209 ALA A C 1
ATOM 1599 O O . ALA A 1 209 ? -22.484 -6.023 -7.84 1 82.38 209 ALA A O 1
ATOM 1600 N N . HIS A 1 210 ? -23.75 -4.242 -7.496 1 84.12 210 HIS A N 1
ATOM 1601 C CA . HIS A 1 210 ? -24.547 -4.48 -8.688 1 84.12 210 HIS A CA 1
ATOM 1602 C C . HIS A 1 210 ? -23.734 -4.305 -9.953 1 84.12 210 HIS A C 1
ATOM 1604 O O . HIS A 1 210 ? -23.812 -5.125 -10.875 1 84.12 210 HIS A O 1
ATOM 1610 N N . VAL A 1 211 ? -22.953 -3.34 -9.961 1 82.31 211 VAL A N 1
ATOM 1611 C CA . VAL A 1 211 ? -22.141 -3.039 -11.141 1 82.31 211 VAL A CA 1
ATOM 1612 C C . VAL A 1 211 ? -21.094 -4.129 -11.336 1 82.31 211 VAL A C 1
ATOM 1614 O O . VAL A 1 211 ? -20.922 -4.641 -12.445 1 82.31 211 VAL A O 1
ATOM 1617 N N . TYR A 1 212 ? -20.531 -4.539 -10.32 1 85.31 212 TYR A N 1
ATOM 1618 C CA . TYR A 1 212 ? -19.422 -5.465 -10.445 1 85.31 212 TYR A CA 1
ATOM 1619 C C . TYR A 1 212 ? -19.906 -6.891 -10.648 1 85.31 212 TYR A C 1
ATOM 1621 O O . TYR A 1 212 ? -19.203 -7.723 -11.219 1 85.31 212 TYR A O 1
ATOM 1629 N N . ASP A 1 213 ? -21.109 -7.074 -10.242 1 87.75 213 ASP A N 1
ATOM 1630 C CA . ASP A 1 213 ? -21.703 -8.375 -10.508 1 87.75 213 ASP A CA 1
ATOM 1631 C C . ASP A 1 213 ? -21.844 -8.633 -12.008 1 87.75 213 ASP A C 1
ATOM 1633 O O . ASP A 1 213 ? -21.891 -9.781 -12.445 1 87.75 213 ASP A O 1
ATOM 1637 N N . THR A 1 214 ? -21.875 -7.582 -12.727 1 88.12 214 THR A N 1
ATOM 1638 C CA . THR A 1 214 ? -22.031 -7.73 -14.172 1 88.12 214 THR A CA 1
ATOM 1639 C C . THR A 1 214 ? -20.688 -8.008 -14.836 1 88.12 214 THR A C 1
ATOM 1641 O O . THR A 1 214 ? -20.625 -8.289 -16.031 1 88.12 214 THR A O 1
ATOM 1644 N N . ARG A 1 215 ? -19.656 -7.988 -14.094 1 91.88 215 ARG A N 1
ATOM 1645 C CA . ARG A 1 215 ? -18.312 -8.102 -14.664 1 91.88 215 ARG A CA 1
ATOM 1646 C C . ARG A 1 215 ? -17.625 -9.375 -14.195 1 91.88 215 ARG A C 1
ATOM 1648 O O . ARG A 1 215 ? -16.406 -9.516 -14.352 1 91.88 215 ARG A O 1
ATOM 1655 N N . ILE A 1 216 ? -18.297 -10.281 -13.609 1 94.69 216 ILE A N 1
ATOM 1656 C CA . ILE A 1 216 ? -17.734 -11.484 -13 1 94.69 216 ILE A CA 1
ATOM 1657 C C . ILE A 1 216 ? -17.156 -12.391 -14.086 1 94.69 216 ILE A C 1
ATOM 1659 O O . ILE A 1 216 ? -17.766 -12.57 -15.148 1 94.69 216 ILE A O 1
ATOM 1663 N N . GLN A 1 217 ? -15.961 -12.836 -13.805 1 96.06 217 GLN A N 1
ATOM 1664 C CA . GLN A 1 217 ? -15.305 -13.789 -14.695 1 96.06 217 GLN A CA 1
ATOM 1665 C C . GLN A 1 217 ? -15.125 -15.141 -14.016 1 96.06 217 GLN A C 1
ATOM 1667 O O . GLN A 1 217 ? -15.086 -15.227 -12.789 1 96.06 217 GLN A O 1
ATOM 1672 N N . GLN A 1 218 ? -15 -16.188 -14.875 1 95.88 218 GLN A N 1
ATOM 1673 C CA . GLN A 1 218 ? -14.695 -17.516 -14.336 1 95.88 218 GLN A CA 1
ATOM 1674 C C . GLN A 1 218 ? -13.211 -17.656 -14.016 1 95.88 218 GLN A C 1
ATOM 1676 O O . GLN A 1 218 ? -12.359 -17.141 -14.742 1 95.88 218 GLN A O 1
ATOM 1681 N N . PRO A 1 219 ? -12.883 -18.406 -12.953 1 96.75 219 PRO A N 1
ATOM 1682 C CA . PRO A 1 219 ? -11.484 -18.578 -12.555 1 96.75 219 PRO A CA 1
ATOM 1683 C C . PRO A 1 219 ? -10.594 -19.062 -13.703 1 96.75 219 PRO A C 1
ATOM 1685 O O . PRO A 1 219 ? -9.453 -18.609 -13.836 1 96.75 219 PRO A O 1
ATOM 1688 N N . VAL A 1 220 ? -11.125 -19.844 -14.586 1 96.06 220 VAL A N 1
ATOM 1689 C CA . VAL A 1 220 ? -10.336 -20.422 -15.664 1 96.06 220 VAL A CA 1
ATOM 1690 C C . VAL A 1 220 ? -9.883 -19.328 -16.625 1 96.06 220 VAL A C 1
ATOM 1692 O O . VAL A 1 220 ? -8.789 -19.391 -17.188 1 96.06 220 VAL A O 1
ATOM 1695 N N . VAL A 1 221 ? -10.695 -18.344 -16.828 1 97.06 221 VAL A N 1
ATOM 1696 C CA . VAL A 1 221 ? -10.359 -17.234 -17.719 1 97.06 221 VAL A CA 1
ATOM 1697 C C . VAL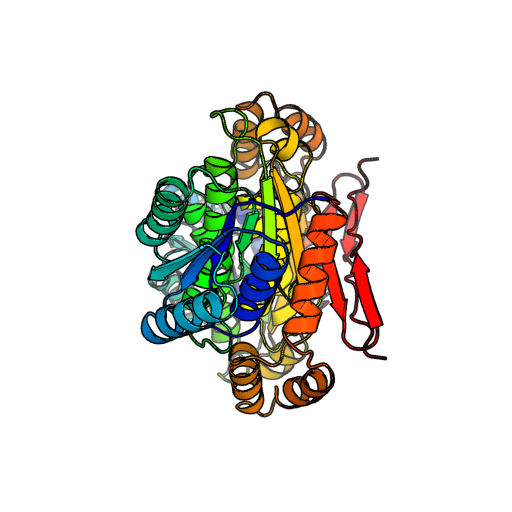 A 1 221 ? -9.164 -16.469 -17.172 1 97.06 221 VAL A C 1
ATOM 1699 O O . VAL A 1 221 ? -8.227 -16.156 -17.906 1 97.06 221 VAL A O 1
ATOM 1702 N N . VAL A 1 222 ? -9.188 -16.25 -15.914 1 98 222 VAL A N 1
ATOM 1703 C CA . VAL A 1 222 ? -8.109 -15.492 -15.266 1 98 222 VAL A CA 1
ATOM 1704 C C . VAL A 1 222 ? -6.852 -16.359 -15.195 1 98 222 VAL A C 1
ATOM 1706 O O . VAL A 1 222 ? -5.738 -15.859 -15.367 1 98 222 VAL A O 1
ATOM 1709 N N . ALA A 1 223 ? -7.023 -17.656 -14.938 1 98 223 ALA A N 1
ATOM 1710 C CA . ALA A 1 223 ? -5.887 -18.562 -14.93 1 98 223 ALA A CA 1
ATOM 1711 C C . ALA A 1 223 ? -5.168 -18.562 -16.281 1 98 223 ALA A C 1
ATOM 1713 O O . ALA A 1 223 ? -3.938 -18.562 -16.328 1 98 223 ALA A O 1
ATOM 1714 N N . LEU A 1 224 ? -5.93 -18.516 -17.344 1 97.31 224 LEU A N 1
ATOM 1715 C CA . LEU A 1 224 ? -5.355 -18.453 -18.688 1 97.31 224 LEU A CA 1
ATOM 1716 C C . LEU A 1 224 ? -4.57 -17.156 -18.875 1 97.31 224 LEU A C 1
ATOM 1718 O O . LEU A 1 224 ? -3.518 -17.156 -19.516 1 97.31 224 LEU A O 1
ATOM 1722 N N . SER A 1 225 ? -5.094 -16.094 -18.359 1 98.12 225 SER A N 1
ATOM 1723 C CA . SER A 1 225 ? -4.395 -14.82 -18.438 1 98.12 225 SER A CA 1
ATOM 1724 C C . SER A 1 225 ? -3.07 -14.867 -17.688 1 98.12 225 SER A C 1
ATOM 1726 O O . SER A 1 225 ? -2.096 -14.234 -18.094 1 98.12 225 SER A O 1
ATOM 1728 N N . ILE A 1 226 ? -3.02 -15.578 -16.594 1 98.5 226 ILE A N 1
ATOM 1729 C CA . ILE A 1 226 ? -1.786 -15.734 -15.82 1 98.5 226 ILE A CA 1
ATOM 1730 C C . ILE A 1 226 ? -0.767 -16.516 -16.641 1 98.5 226 ILE A C 1
ATOM 1732 O O . ILE A 1 226 ? 0.419 -16.172 -16.672 1 98.5 226 ILE A O 1
ATOM 1736 N N . MET A 1 227 ? -1.203 -17.562 -17.391 1 97.94 227 MET A N 1
ATOM 1737 C CA . MET A 1 227 ? -0.301 -18.281 -18.281 1 97.94 227 MET A CA 1
ATOM 1738 C C . MET A 1 227 ? 0.236 -17.344 -19.375 1 97.94 227 MET A C 1
ATOM 1740 O O . MET A 1 227 ? 1.418 -17.406 -19.719 1 97.94 227 MET A O 1
ATOM 1744 N N . GLN A 1 228 ? -0.639 -16.484 -19.844 1 97.94 228 GLN A N 1
ATOM 1745 C CA . GLN A 1 228 ? -0.213 -15.523 -20.859 1 97.94 228 GLN A CA 1
ATOM 1746 C C . GLN A 1 228 ? 0.881 -14.609 -20.312 1 97.94 228 GLN A C 1
ATOM 1748 O O . GLN A 1 228 ? 1.845 -14.297 -21.016 1 97.94 228 GLN A O 1
ATOM 1753 N N . LEU A 1 229 ? 0.767 -14.148 -19.094 1 97.81 229 LEU A N 1
ATOM 1754 C CA . LEU A 1 229 ? 1.79 -13.336 -18.453 1 97.81 229 LEU A CA 1
ATOM 1755 C C . LEU A 1 229 ? 3.137 -14.055 -18.438 1 97.81 229 LEU A C 1
ATOM 1757 O O . LEU A 1 229 ? 4.164 -13.453 -18.781 1 97.81 229 LEU A O 1
ATOM 1761 N N . LEU A 1 230 ? 3.09 -15.305 -18.047 1 98.19 230 LEU A N 1
ATOM 1762 C CA . LEU A 1 230 ? 4.305 -16.094 -17.953 1 98.19 230 LEU A CA 1
ATOM 1763 C C . LEU A 1 230 ? 4.926 -16.312 -19.328 1 98.19 230 LEU A C 1
ATOM 1765 O O . LEU A 1 230 ? 6.148 -16.281 -19.469 1 98.19 230 LEU A O 1
ATOM 1769 N N . GLU A 1 231 ? 4.117 -16.453 -20.281 1 98 231 GLU A N 1
ATOM 1770 C CA . GLU A 1 231 ? 4.582 -16.703 -21.641 1 98 231 GLU A CA 1
ATOM 1771 C C . GLU A 1 231 ? 5.117 -15.43 -22.281 1 98 231 GLU A C 1
ATOM 1773 O O . GLU A 1 231 ? 6.098 -15.469 -23.031 1 98 231 GLU A O 1
ATOM 1778 N N . ASP A 1 232 ? 4.406 -14.258 -22.078 1 97.56 232 ASP A N 1
ATOM 1779 C CA . ASP A 1 232 ? 4.828 -12.984 -22.641 1 97.56 232 ASP A CA 1
ATOM 1780 C C . ASP A 1 232 ? 6.191 -12.562 -22.094 1 97.56 232 ASP A C 1
ATOM 1782 O O . ASP A 1 232 ? 6.965 -11.898 -22.781 1 97.56 232 ASP A O 1
ATOM 1786 N N . GLU A 1 233 ? 6.445 -12.828 -20.844 1 97.06 233 GLU A N 1
ATOM 1787 C CA . GLU A 1 233 ? 7.691 -12.555 -20.141 1 97.06 233 GLU A CA 1
ATOM 1788 C C . GLU A 1 233 ? 8.023 -11.062 -20.156 1 97.06 233 GLU A C 1
ATOM 1790 O O . GLU A 1 233 ? 9.18 -10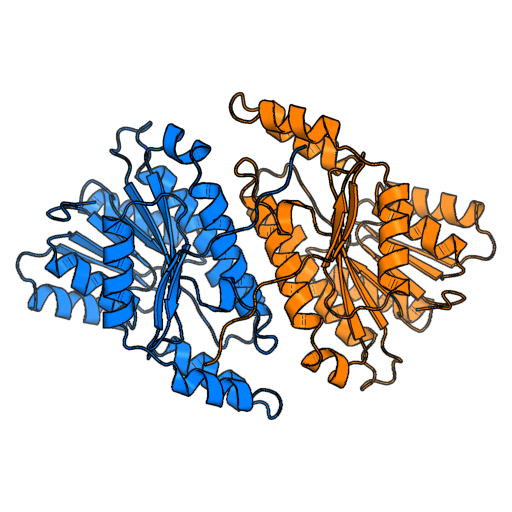.688 -20.344 1 97.06 233 GLU A O 1
ATOM 1795 N N . ARG A 1 234 ? 7.008 -10.227 -20.047 1 97.44 234 ARG A N 1
ATOM 1796 C CA . ARG A 1 234 ? 7.223 -8.789 -19.906 1 97.44 234 ARG A CA 1
ATOM 1797 C C . ARG A 1 234 ? 7.488 -8.422 -18.453 1 97.44 234 ARG A C 1
ATOM 1799 O O . ARG A 1 234 ? 6.559 -8.094 -17.703 1 97.44 234 ARG A O 1
ATOM 1806 N N . ASN A 1 235 ? 8.766 -8.43 -18.094 1 98.06 235 ASN A N 1
ATOM 1807 C CA . ASN A 1 235 ? 9.141 -8.156 -16.703 1 98.06 235 ASN A CA 1
ATOM 1808 C C . ASN A 1 235 ? 8.523 -6.855 -16.203 1 98.06 235 ASN A C 1
ATOM 1810 O O . ASN A 1 235 ? 8.57 -5.836 -16.891 1 98.06 235 ASN A O 1
ATOM 1814 N N . GLY A 1 236 ? 7.867 -6.871 -15.047 1 97.88 236 GLY A N 1
ATOM 1815 C CA . GLY A 1 236 ? 7.227 -5.715 -14.445 1 97.88 236 GLY A CA 1
ATOM 1816 C C . GLY A 1 236 ? 5.848 -5.434 -15.016 1 97.88 236 GLY A C 1
ATOM 1817 O O . GLY A 1 236 ? 5.191 -4.473 -14.617 1 97.88 236 GLY A O 1
ATOM 1818 N N . GLY A 1 237 ? 5.422 -6.297 -15.914 1 97.81 237 GLY A N 1
ATOM 1819 C CA . GLY A 1 237 ? 4.145 -6.074 -16.578 1 97.81 237 GLY A CA 1
ATOM 1820 C C . GLY A 1 237 ? 2.957 -6.227 -15.648 1 97.81 237 GLY A C 1
ATOM 1821 O O . GLY A 1 237 ? 2.945 -7.109 -14.781 1 97.81 237 GLY A O 1
ATOM 1822 N N . THR A 1 238 ? 2.074 -5.32 -15.766 1 98.19 238 THR A N 1
ATOM 1823 C CA . THR A 1 238 ? 0.784 -5.355 -15.086 1 98.19 238 THR A CA 1
ATOM 1824 C C . THR A 1 238 ? -0.354 -5.492 -16.094 1 98.19 238 THR A C 1
ATOM 1826 O O . THR A 1 238 ? -0.614 -4.57 -16.875 1 98.19 238 THR A O 1
ATOM 1829 N N . MET A 1 239 ? -1.006 -6.609 -16.047 1 98.38 239 MET A N 1
ATOM 1830 C CA . MET A 1 239 ? -2.039 -6.895 -17.031 1 98.38 239 MET A CA 1
ATOM 1831 C C . MET A 1 239 ? -3.43 -6.781 -16.422 1 98.38 239 MET A C 1
ATOM 1833 O O . MET A 1 239 ? -3.701 -7.379 -15.375 1 98.38 239 MET A O 1
ATOM 1837 N N . LEU A 1 240 ? -4.25 -5.957 -17 1 97.44 240 LEU A N 1
ATOM 1838 C CA . LEU A 1 240 ? -5.676 -5.953 -16.703 1 97.44 240 LEU A CA 1
ATOM 1839 C C . LEU A 1 240 ? -6.383 -7.098 -17.438 1 97.44 240 LEU A C 1
ATOM 1841 O O . LEU A 1 240 ? -6.152 -7.324 -18.625 1 97.44 240 LEU A O 1
ATOM 1845 N N . CYS A 1 241 ? -7.078 -7.852 -16.672 1 97.31 241 CYS A N 1
ATOM 1846 C CA . CYS A 1 241 ? -7.961 -8.875 -17.219 1 97.31 241 CYS A CA 1
ATOM 1847 C C . CYS A 1 241 ? -9.422 -8.484 -17.062 1 97.31 241 CYS A C 1
ATOM 1849 O O . CYS A 1 241 ? -10.016 -8.719 -16 1 97.31 241 CYS A O 1
ATOM 1851 N N . LEU A 1 242 ? -9.992 -7.934 -18.109 1 95 242 LEU A N 1
ATOM 1852 C CA . LEU A 1 242 ? -11.289 -7.27 -18.016 1 95 242 LEU A CA 1
ATOM 1853 C C . LEU A 1 242 ? -12.375 -8.094 -18.703 1 95 242 LEU A C 1
ATOM 1855 O O . LEU A 1 242 ? -12.18 -8.586 -19.812 1 95 242 LEU A O 1
ATOM 1859 N N . HIS A 1 243 ? -13.453 -8.125 -18.031 1 93.38 243 HIS A N 1
ATOM 1860 C CA . HIS A 1 243 ? -14.594 -8.875 -18.547 1 93.38 243 HIS A CA 1
ATOM 1861 C C . HIS A 1 243 ? -15.039 -8.336 -19.906 1 93.38 243 HIS A C 1
ATOM 1863 O O . HIS A 1 243 ? -15.234 -7.129 -20.062 1 93.38 243 HIS A O 1
ATOM 1869 N N . LYS A 1 244 ? -15.18 -9.094 -20.922 1 89.31 244 LYS A N 1
ATOM 1870 C CA . LYS A 1 244 ? -15.672 -8.82 -22.266 1 89.31 244 LYS A CA 1
ATOM 1871 C C . LYS A 1 244 ? -14.672 -7.98 -23.062 1 89.31 244 LYS A C 1
ATOM 1873 O O . LYS A 1 244 ? -14.695 -7.977 -24.297 1 89.31 244 LYS A O 1
ATOM 1878 N N . ILE A 1 245 ? -13.781 -7.277 -22.453 1 90.19 245 ILE A N 1
ATOM 1879 C CA . ILE A 1 245 ? -12.797 -6.43 -23.109 1 90.19 245 ILE A CA 1
ATOM 1880 C C . ILE A 1 245 ? -11.531 -7.238 -23.391 1 90.19 245 ILE A C 1
ATOM 1882 O O . ILE A 1 245 ? -10.914 -7.074 -24.453 1 90.19 245 ILE A O 1
ATOM 1886 N N . GLY A 1 246 ? -11.172 -8.109 -22.453 1 93.38 246 GLY A N 1
ATOM 1887 C CA . GLY A 1 246 ? -9.977 -8.914 -22.641 1 93.38 246 GLY A CA 1
ATOM 1888 C C . GLY A 1 246 ? -8.781 -8.391 -21.875 1 93.38 246 GLY A C 1
ATOM 1889 O O . GLY A 1 246 ? -8.938 -7.594 -20.938 1 93.38 246 GLY A O 1
ATOM 1890 N N . ASN A 1 247 ? -7.562 -8.914 -22.188 1 96.94 247 ASN A N 1
ATOM 1891 C CA . ASN A 1 247 ? -6.332 -8.586 -21.469 1 96.94 247 ASN A CA 1
ATOM 1892 C C . ASN A 1 247 ? -5.645 -7.367 -22.078 1 96.94 247 ASN A C 1
ATOM 1894 O O . ASN A 1 247 ? -5.598 -7.215 -23.297 1 96.94 247 ASN A O 1
ATOM 1898 N N . GLN A 1 248 ? -5.215 -6.492 -21.203 1 96.62 248 GLN A N 1
ATOM 1899 C CA . GLN A 1 248 ? -4.43 -5.344 -21.641 1 96.62 248 GLN A CA 1
ATOM 1900 C C . GLN A 1 248 ? -3.385 -4.969 -20.594 1 96.62 248 GLN A C 1
ATOM 1902 O O . GLN A 1 248 ? -3.67 -4.969 -19.391 1 96.62 248 GLN A O 1
ATOM 1907 N N . TYR A 1 249 ? -2.184 -4.707 -21.125 1 97.5 249 TYR A N 1
ATOM 1908 C CA . TYR A 1 249 ? -1.166 -4.227 -20.188 1 97.5 249 TYR A CA 1
ATOM 1909 C C . TYR A 1 249 ? -1.416 -2.773 -19.812 1 97.5 249 TYR A C 1
ATOM 1911 O O . TYR A 1 249 ? -1.738 -1.949 -20.672 1 97.5 249 TYR A O 1
ATOM 1919 N N . HIS A 1 250 ? -1.344 -2.471 -18.594 1 96.5 250 HIS A N 1
ATOM 1920 C CA . HIS A 1 250 ? -1.473 -1.093 -18.141 1 96.5 250 HIS A CA 1
ATOM 1921 C C . HIS A 1 250 ? -0.165 -0.329 -18.312 1 96.5 250 HIS A C 1
ATOM 1923 O O . HIS A 1 250 ? 0.9 -0.813 -17.922 1 96.5 250 HIS A O 1
ATOM 1929 N N . GLU A 1 251 ? -0.271 0.847 -18.859 1 94.69 251 GLU A N 1
ATOM 1930 C CA . GLU A 1 251 ? 0.896 1.713 -19 1 94.69 251 GLU A CA 1
ATOM 1931 C C . GLU A 1 251 ? 0.94 2.76 -17.891 1 94.69 251 GLU A C 1
ATOM 1933 O O . GLU A 1 251 ? -0.005 3.533 -17.719 1 94.69 251 GLU A O 1
ATOM 1938 N N . PHE A 1 252 ? 1.987 2.795 -17.172 1 94.06 252 PHE A N 1
ATOM 1939 C CA . PHE A 1 252 ? 2.15 3.725 -16.062 1 94.06 252 PHE A CA 1
ATOM 1940 C C . PHE A 1 252 ? 2.834 5.008 -16.516 1 94.06 252 PHE A C 1
ATOM 1942 O O . PHE A 1 252 ? 3.662 4.98 -17.438 1 94.06 252 PHE A O 1
ATOM 1949 N N . PRO A 1 253 ? 2.521 6.086 -15.758 1 87.62 253 PRO A N 1
ATOM 1950 C CA . PRO A 1 253 ? 3.209 7.328 -16.109 1 87.62 253 PRO A CA 1
ATOM 1951 C C . PRO A 1 253 ? 4.688 7.316 -15.734 1 87.62 253 PRO A C 1
ATOM 1953 O O . PRO A 1 253 ? 5.078 6.625 -14.789 1 87.62 253 PRO A O 1
ATOM 1956 N N . VAL A 1 254 ? 5.445 8.031 -16.453 1 85.06 254 VAL A N 1
ATOM 1957 C CA . VAL A 1 254 ? 6.871 8.18 -16.172 1 85.06 254 VAL A CA 1
ATOM 1958 C C . VAL A 1 254 ? 7.168 9.625 -15.773 1 85.06 254 VAL A C 1
ATOM 1960 O O . VAL A 1 254 ? 6.582 10.562 -16.312 1 85.06 254 VAL A O 1
ATOM 1963 N N . LEU A 1 255 ? 7.961 9.688 -14.648 1 80.12 255 LEU A N 1
ATOM 1964 C CA . LEU A 1 255 ? 8.32 11.031 -14.211 1 80.12 255 LEU A CA 1
ATOM 1965 C C . LEU A 1 255 ? 9.227 11.711 -15.234 1 80.12 255 LEU A C 1
ATOM 1967 O O . LEU A 1 255 ? 10.227 11.133 -15.672 1 80.12 255 LEU A O 1
ATOM 1971 N N . GLN A 1 256 ? 8.828 12.922 -15.68 1 68.5 256 GLN A N 1
ATOM 1972 C CA . GLN A 1 256 ? 9.656 13.656 -16.625 1 68.5 256 GLN A CA 1
ATOM 1973 C C . GLN A 1 256 ? 10.906 14.211 -15.945 1 68.5 256 GLN A C 1
ATOM 1975 O O . GLN A 1 256 ? 10.82 14.82 -14.875 1 68.5 256 GLN A O 1
ATOM 1980 N N . THR A 1 257 ? 12.102 13.625 -16.109 1 60.22 257 THR A N 1
ATOM 1981 C CA . THR A 1 257 ? 13.352 14.047 -15.477 1 60.22 257 THR A CA 1
ATOM 1982 C C . THR A 1 257 ? 13.844 15.359 -16.078 1 60.22 257 THR A C 1
ATOM 1984 O O . THR A 1 257 ? 14.781 15.977 -15.57 1 60.22 257 THR A O 1
ATOM 1987 N N . HIS A 1 258 ? 13.391 15.852 -17.234 1 54.69 258 HIS A N 1
ATOM 1988 C CA . HIS A 1 258 ? 13.969 17.062 -17.812 1 54.69 258 HIS A CA 1
ATOM 1989 C C . HIS A 1 258 ? 13.039 18.25 -17.609 1 54.69 258 HIS A C 1
ATOM 1991 O O . HIS A 1 258 ? 11.82 18.094 -17.578 1 54.69 258 HIS A O 1
ATOM 1997 N N . MET B 1 1 ? -9.938 25.672 2.258 1 88.5 1 MET B N 1
ATOM 1998 C CA . MET B 1 1 ? -10.5 26.562 3.273 1 88.5 1 MET B CA 1
ATOM 1999 C C . MET B 1 1 ? -9.945 27.984 3.123 1 88.5 1 MET B C 1
ATOM 2001 O O . MET B 1 1 ? -8.781 28.156 2.762 1 88.5 1 MET B O 1
ATOM 2005 N N . LYS B 1 2 ? -10.688 28.906 3.336 1 86.44 2 LYS B N 1
ATOM 2006 C CA . LYS B 1 2 ? -10.312 30.297 3.094 1 86.44 2 LYS B CA 1
ATOM 2007 C C . LYS B 1 2 ? -9.891 30.984 4.387 1 86.44 2 LYS B C 1
ATOM 2009 O O . LYS B 1 2 ? -9.062 31.906 4.371 1 86.44 2 LYS B O 1
ATOM 2014 N N . ASP B 1 3 ? -10.406 30.516 5.418 1 93.75 3 ASP B N 1
ATOM 2015 C CA . ASP B 1 3 ? -10.102 31.125 6.707 1 93.75 3 ASP B CA 1
ATOM 2016 C C . ASP B 1 3 ? -9.539 30.109 7.688 1 93.75 3 ASP B C 1
ATOM 2018 O O . ASP B 1 3 ? -10.234 29.156 8.07 1 93.75 3 ASP B O 1
ATOM 2022 N N . PHE B 1 4 ? -8.32 30.328 8.094 1 96.56 4 PHE B N 1
ATOM 2023 C CA . PHE B 1 4 ? -7.594 29.422 8.961 1 96.56 4 PHE B CA 1
ATOM 2024 C C . PHE B 1 4 ? -7.688 29.859 10.414 1 96.56 4 PHE B C 1
ATOM 2026 O O . PHE B 1 4 ? -7.359 29.094 11.328 1 96.56 4 PHE B O 1
ATOM 2033 N N . ASN B 1 5 ? -8.102 31.094 10.594 1 95.06 5 ASN B N 1
ATOM 2034 C CA . ASN B 1 5 ? -8.047 31.688 11.922 1 95.06 5 ASN B CA 1
ATOM 2035 C C . ASN B 1 5 ? -8.875 30.891 12.922 1 95.06 5 ASN B C 1
ATOM 2037 O O . ASN B 1 5 ? -10.062 30.641 12.703 1 95.06 5 ASN B O 1
ATOM 2041 N N . GLY B 1 6 ? -8.18 30.438 13.961 1 95.69 6 GLY B N 1
ATOM 2042 C CA . GLY B 1 6 ? -8.859 29.734 15.047 1 95.69 6 GLY B CA 1
ATOM 2043 C C . GLY B 1 6 ? -9.055 28.25 14.773 1 95.69 6 GLY B C 1
ATOM 2044 O O . GLY B 1 6 ? -9.492 27.516 15.656 1 95.69 6 GLY B O 1
ATOM 2045 N N . LYS B 1 7 ? -8.758 27.812 13.602 1 97.38 7 LYS B N 1
ATOM 2046 C CA . LYS B 1 7 ? -8.883 26.391 13.289 1 97.38 7 LYS B CA 1
ATOM 2047 C C . LYS B 1 7 ? -7.848 25.562 14.039 1 97.38 7 LYS B C 1
ATOM 2049 O O . LYS B 1 7 ? -6.758 26.062 14.344 1 97.38 7 LYS B O 1
ATOM 2054 N N . VAL B 1 8 ? -8.195 24.375 14.367 1 98.12 8 VAL B N 1
ATOM 2055 C CA . VAL B 1 8 ? -7.32 23.5 15.133 1 98.12 8 VAL B CA 1
ATOM 2056 C C . VAL B 1 8 ? -6.715 22.438 14.211 1 98.12 8 VAL B C 1
ATOM 2058 O O . VAL B 1 8 ? -7.441 21.688 13.555 1 98.12 8 VAL B O 1
ATOM 2061 N N . ALA B 1 9 ? -5.398 22.391 14.219 1 98.75 9 ALA B N 1
ATOM 2062 C CA . ALA B 1 9 ? -4.676 21.438 13.383 1 98.75 9 ALA B CA 1
ATOM 2063 C C . ALA B 1 9 ? -3.891 20.453 14.227 1 98.75 9 ALA B C 1
ATOM 2065 O O . ALA B 1 9 ? -3.305 20.812 15.25 1 98.75 9 ALA B O 1
ATOM 2066 N N . LEU B 1 10 ? -3.936 19.219 13.859 1 98.94 10 LEU B N 1
ATOM 2067 C CA . LEU B 1 10 ? -3.1 18.156 14.406 1 98.94 10 LEU B CA 1
ATOM 2068 C C . LEU B 1 10 ? -2.062 17.688 13.383 1 98.94 10 LEU B C 1
ATOM 2070 O O . LEU B 1 10 ? -2.412 17.328 12.258 1 98.94 10 LEU B O 1
ATOM 2074 N N . VAL B 1 11 ? -0.797 17.766 13.719 1 98.94 11 VAL B N 1
ATOM 2075 C CA . VAL B 1 11 ? 0.295 17.438 12.812 1 98.94 11 VAL B CA 1
ATOM 2076 C C . VAL B 1 11 ? 1.095 16.266 13.375 1 98.94 11 VAL B C 1
ATOM 2078 O O . VAL B 1 11 ? 1.764 16.391 14.398 1 98.94 11 VAL B O 1
ATOM 2081 N N . THR B 1 12 ? 1.034 15.133 12.734 1 98.94 12 THR B N 1
ATOM 2082 C CA . THR B 1 12 ? 1.9 14.023 13.133 1 98.94 12 THR B CA 1
ATOM 2083 C C . THR B 1 12 ? 3.301 14.203 12.555 1 98.94 12 THR B C 1
ATOM 2085 O O . THR B 1 12 ? 3.463 14.742 11.453 1 98.94 12 THR B O 1
ATOM 2088 N N . GLY B 1 13 ? 4.25 13.664 13.297 1 98.44 13 GLY B N 1
ATOM 2089 C CA . GLY B 1 13 ? 5.613 13.914 12.859 1 98.44 13 GLY B CA 1
ATOM 2090 C C . GLY B 1 13 ? 5.949 15.391 12.75 1 98.44 13 GLY B C 1
ATOM 2091 O O . GLY B 1 13 ? 6.559 15.828 11.773 1 98.44 13 GLY B O 1
ATOM 2092 N N . GLY B 1 14 ? 5.492 16.156 13.68 1 98.44 14 GLY B N 1
ATOM 2093 C CA . GLY B 1 14 ? 5.551 17.594 13.539 1 98.44 14 GLY B CA 1
ATOM 2094 C C . GLY B 1 14 ? 6.762 18.219 14.211 1 98.44 14 GLY B C 1
ATOM 2095 O O . GLY B 1 14 ? 6.945 19.438 14.18 1 98.44 14 GLY B O 1
ATOM 2096 N N . ALA B 1 15 ? 7.668 17.375 14.805 1 97.69 15 ALA B N 1
ATOM 2097 C CA . ALA B 1 15 ? 8.75 17.906 15.641 1 97.69 15 ALA B CA 1
ATOM 2098 C C . ALA B 1 15 ? 9.883 18.453 14.781 1 97.69 15 ALA B C 1
ATOM 2100 O O . ALA B 1 15 ? 10.68 19.281 15.25 1 97.69 15 ALA B O 1
ATOM 2101 N N . MET B 1 16 ? 10.023 17.984 13.547 1 95.56 16 MET B N 1
ATOM 2102 C CA . MET B 1 16 ? 11.156 18.375 12.711 1 95.56 16 MET B CA 1
ATOM 2103 C C . MET B 1 16 ? 10.758 18.391 11.234 1 95.56 16 MET B C 1
ATOM 2105 O O . MET B 1 16 ? 9.641 18.016 10.883 1 95.56 16 MET B O 1
ATOM 2109 N N . GLY B 1 17 ? 11.625 18.953 10.445 1 96.12 17 GLY B N 1
ATOM 2110 C CA . GLY B 1 17 ? 11.5 18.844 9 1 96.12 17 GLY B CA 1
ATOM 2111 C C . GLY B 1 17 ? 10.234 19.469 8.469 1 96.12 17 GLY B C 1
ATOM 2112 O O . GLY B 1 17 ? 9.914 20.625 8.797 1 96.12 17 GLY B O 1
ATOM 2113 N N . LEU B 1 18 ? 9.602 18.75 7.578 1 98.06 18 LEU B N 1
ATOM 2114 C CA . LEU B 1 18 ? 8.391 19.25 6.926 1 98.06 18 LEU B CA 1
ATOM 2115 C C . LEU B 1 18 ? 7.289 19.516 7.949 1 98.06 18 LEU B C 1
ATOM 2117 O O . LEU B 1 18 ? 6.602 20.531 7.887 1 98.06 18 LEU B O 1
ATOM 2121 N N . GLY B 1 19 ? 7.148 18.562 8.945 1 98.5 19 GLY B N 1
ATOM 2122 C CA . GLY B 1 19 ? 6.117 18.719 9.953 1 98.5 19 GLY B CA 1
ATOM 2123 C C . GLY B 1 19 ? 6.238 20.016 10.742 1 98.5 19 GLY B C 1
ATOM 2124 O O . GLY B 1 19 ? 5.246 20.719 10.961 1 98.5 19 GLY B O 1
ATOM 2125 N N . ARG B 1 20 ? 7.418 20.312 11.141 1 98 20 ARG B N 1
ATOM 2126 C CA . ARG B 1 20 ? 7.668 21.562 11.844 1 98 20 ARG B CA 1
ATOM 2127 C C . ARG B 1 20 ? 7.32 22.75 10.969 1 98 20 ARG B C 1
ATOM 2129 O O . ARG B 1 20 ? 6.695 23.719 11.438 1 98 20 ARG B O 1
ATOM 2136 N N . GLY B 1 21 ? 7.75 22.688 9.68 1 97.62 21 GLY B N 1
ATOM 2137 C CA . GLY B 1 21 ? 7.441 23.766 8.75 1 97.62 21 GLY B CA 1
ATOM 2138 C C . GLY B 1 21 ? 5.953 23.969 8.555 1 97.62 21 GLY B C 1
ATOM 2139 O O . GLY B 1 21 ? 5.484 25.109 8.484 1 97.62 21 GLY B O 1
ATOM 2140 N N . VAL B 1 22 ? 5.219 22.906 8.492 1 98.56 22 VAL B N 1
ATOM 2141 C CA . VAL B 1 22 ? 3.77 22.984 8.328 1 98.56 22 VAL B CA 1
ATOM 2142 C C . VAL B 1 22 ? 3.137 23.578 9.578 1 98.56 22 VAL B C 1
ATOM 2144 O O . VAL B 1 22 ? 2.264 24.453 9.484 1 98.56 22 VAL B O 1
ATOM 2147 N N . ALA B 1 23 ? 3.584 23.078 10.742 1 98.31 23 ALA B N 1
ATOM 2148 C CA . ALA B 1 23 ? 3.074 23.625 12 1 98.31 23 ALA B CA 1
ATOM 2149 C C . ALA B 1 23 ? 3.289 25.141 12.062 1 98.31 23 ALA B C 1
ATOM 2151 O O . ALA B 1 23 ? 2.379 25.891 12.43 1 98.31 23 ALA B O 1
ATOM 2152 N N . GLU B 1 24 ? 4.465 25.547 11.695 1 97.25 24 GLU B N 1
ATOM 2153 C CA . GLU B 1 24 ? 4.801 26.969 11.703 1 97.25 24 GLU B CA 1
ATOM 2154 C C . GLU B 1 24 ? 3.887 27.766 10.773 1 97.25 24 GLU B C 1
ATOM 2156 O O . GLU B 1 24 ? 3.389 28.828 11.141 1 97.25 24 GLU B O 1
ATOM 2161 N N . MET B 1 25 ? 3.645 27.266 9.594 1 96.62 25 MET B N 1
ATOM 2162 C CA . MET B 1 25 ? 2.801 27.938 8.617 1 96.62 25 MET B CA 1
ATOM 2163 C C . MET B 1 25 ? 1.361 28.031 9.109 1 96.62 25 MET B C 1
ATOM 2165 O O . MET B 1 25 ? 0.708 29.062 8.945 1 96.62 25 MET B O 1
ATOM 2169 N N . LEU B 1 26 ? 0.864 27 9.711 1 97.56 26 LEU B N 1
ATOM 2170 C CA . LEU B 1 26 ? -0.492 26.969 10.25 1 97.56 26 LEU B CA 1
ATOM 2171 C C . LEU B 1 26 ? -0.646 27.984 11.375 1 97.56 26 LEU B C 1
ATOM 2173 O O . LEU B 1 26 ? -1.654 28.703 11.445 1 97.56 26 LEU B O 1
ATOM 2177 N N . LEU B 1 27 ? 0.343 28.078 12.227 1 97.12 27 LEU B N 1
ATOM 2178 C CA . LEU B 1 27 ? 0.321 29.062 13.305 1 97.12 27 LEU B CA 1
ATOM 2179 C C . LEU B 1 27 ? 0.34 30.484 12.75 1 97.12 27 LEU B C 1
ATOM 2181 O O . LEU B 1 27 ? -0.392 31.344 13.227 1 97.12 27 LEU B O 1
ATOM 2185 N N . GLN B 1 28 ? 1.144 30.656 11.75 1 94.38 28 GLN B N 1
ATOM 2186 C CA . GLN B 1 28 ? 1.229 31.953 11.094 1 94.38 28 GLN B CA 1
ATOM 2187 C C . GLN B 1 28 ? -0.123 32.375 10.531 1 94.38 28 GLN B C 1
ATOM 2189 O O . GLN B 1 28 ? -0.45 33.562 10.516 1 94.38 28 GLN B O 1
ATOM 2194 N N . LYS B 1 29 ? -0.911 31.453 10.141 1 94.5 29 LYS B N 1
ATOM 2195 C CA . LYS B 1 29 ? -2.213 31.734 9.547 1 94.5 29 LYS B CA 1
ATOM 2196 C C . LYS B 1 29 ? -3.301 31.828 10.609 1 94.5 29 LYS B C 1
ATOM 2198 O O . LYS B 1 29 ? -4.469 32.062 10.297 1 94.5 29 LYS B O 1
ATOM 2203 N N . GLY B 1 30 ? -2.926 31.578 11.852 1 95.12 30 GLY B N 1
ATOM 2204 C CA . GLY B 1 30 ? -3.848 31.812 12.953 1 95.12 30 GLY B CA 1
ATOM 2205 C C . GLY B 1 30 ? -4.434 30.531 13.516 1 95.12 30 GLY B C 1
ATOM 2206 O O . GLY B 1 30 ? -5.316 30.562 14.375 1 95.12 30 GLY B O 1
ATOM 2207 N N . CYS B 1 31 ? -3.941 29.406 13.102 1 97.38 31 CYS B N 1
ATOM 2208 C CA . CYS B 1 31 ? -4.43 28.125 13.617 1 97.38 31 CYS B CA 1
ATOM 2209 C C . CYS B 1 31 ? -3.875 27.844 15.008 1 97.38 31 CYS B C 1
ATOM 2211 O O . CYS B 1 31 ? -2.871 28.438 15.406 1 97.38 31 CYS B O 1
ATOM 2213 N N . LYS B 1 32 ? -4.598 27.047 15.711 1 97.75 32 LYS B N 1
ATOM 2214 C CA . LYS B 1 32 ? -4.035 26.297 16.844 1 97.75 32 LYS B CA 1
ATOM 2215 C C . LYS B 1 32 ? -3.465 24.969 16.391 1 97.75 32 LYS B C 1
ATOM 2217 O O . LYS B 1 32 ? -4.031 24.297 15.508 1 97.75 32 LYS B O 1
ATOM 2222 N N . VAL B 1 33 ? -2.316 24.594 17.031 1 98.62 33 VAL B N 1
ATOM 2223 C CA . VAL B 1 33 ? -1.639 23.422 16.453 1 98.62 33 VAL B CA 1
ATOM 2224 C C . VAL B 1 33 ? -1.272 22.453 17.578 1 98.62 33 VAL B C 1
ATOM 2226 O O . VAL B 1 33 ? -0.729 22.844 18.609 1 98.62 33 VAL B O 1
ATOM 2229 N N . SER B 1 34 ? -1.629 21.219 17.422 1 98.75 34 SER B N 1
ATOM 2230 C CA . SER B 1 34 ? -1.134 20.094 18.219 1 98.75 34 SER B CA 1
ATOM 2231 C C . SER B 1 34 ? -0.11 19.281 17.453 1 98.75 34 SER B C 1
ATOM 2233 O O . SER B 1 34 ? -0.403 18.766 16.359 1 98.75 34 SER B O 1
ATOM 2235 N N . ILE B 1 35 ? 1.081 19.141 18.031 1 98.81 35 ILE B N 1
ATOM 2236 C CA . ILE B 1 35 ? 2.162 18.375 17.406 1 98.81 35 ILE B CA 1
ATOM 2237 C C . ILE B 1 35 ? 2.262 17 18.047 1 98.81 35 ILE B C 1
ATOM 2239 O O . ILE B 1 35 ? 2.334 16.891 19.281 1 98.81 35 ILE B O 1
ATOM 2243 N N . LEU B 1 36 ? 2.189 15.969 17.25 1 98.94 36 LEU B N 1
ATOM 2244 C CA . LEU B 1 36 ? 2.48 14.602 17.672 1 98.94 36 LEU B CA 1
ATOM 2245 C C . LEU B 1 36 ? 3.803 14.125 17.078 1 98.94 36 LEU B C 1
ATOM 2247 O O . LEU B 1 36 ? 4.062 14.32 15.891 1 98.94 36 LEU B O 1
ATOM 2251 N N . ASP B 1 37 ? 4.582 13.547 17.922 1 98.81 37 ASP B N 1
ATOM 2252 C CA . ASP B 1 37 ? 5.859 13.008 17.453 1 98.81 37 ASP B CA 1
ATOM 2253 C C . ASP B 1 37 ? 6.422 12 18.453 1 98.81 37 ASP B C 1
ATOM 2255 O O . ASP B 1 37 ? 6.125 12.07 19.656 1 98.81 37 ASP B O 1
ATOM 2259 N N . ILE B 1 38 ? 7.207 11.117 17.969 1 98.44 38 ILE B N 1
ATOM 2260 C CA . ILE B 1 38 ? 7.797 10.102 18.828 1 98.44 38 ILE B CA 1
ATOM 2261 C C . ILE B 1 38 ? 8.992 10.695 19.578 1 98.44 38 ILE B C 1
ATOM 2263 O O . ILE B 1 38 ? 9.336 10.242 20.672 1 98.44 38 ILE B O 1
ATOM 2267 N N . ASP B 1 39 ? 9.648 11.703 18.984 1 98.19 39 ASP B N 1
ATOM 2268 C CA . ASP B 1 39 ? 10.805 12.359 19.594 1 98.19 39 ASP B CA 1
ATOM 2269 C C . ASP B 1 39 ? 10.359 13.422 20.594 1 98.19 39 ASP B C 1
ATOM 2271 O O . ASP B 1 39 ? 10.125 14.57 20.219 1 98.19 39 ASP B O 1
ATOM 2275 N N . GLU B 1 40 ? 10.422 13.07 21.812 1 98.38 40 GLU B N 1
ATOM 2276 C CA . GLU B 1 40 ? 9.891 13.953 22.859 1 98.38 40 GLU B CA 1
ATOM 2277 C C . GLU B 1 40 ? 10.734 15.219 22.984 1 98.38 40 GLU B C 1
ATOM 2279 O O . GLU B 1 40 ? 10.203 16.328 23.062 1 98.38 40 GLU B O 1
ATOM 2284 N N . ALA B 1 41 ? 12.039 15.039 23 1 98.56 41 ALA B N 1
ATOM 2285 C CA . ALA B 1 41 ? 12.93 16.188 23.156 1 98.56 41 ALA B CA 1
ATOM 2286 C C . ALA B 1 41 ? 12.75 17.188 22.016 1 98.56 41 ALA B C 1
ATOM 2288 O O . ALA B 1 41 ? 12.57 18.375 22.25 1 98.56 41 ALA B O 1
ATOM 2289 N N . ALA B 1 42 ? 12.719 16.734 20.781 1 98.31 42 ALA B N 1
ATOM 2290 C CA . ALA B 1 42 ? 12.555 17.609 19.609 1 98.31 42 ALA B CA 1
ATOM 2291 C C . ALA B 1 42 ? 11.18 18.25 19.594 1 98.31 42 ALA B C 1
ATOM 2293 O O . ALA B 1 42 ? 11.039 19.422 19.234 1 98.31 42 ALA B O 1
ATOM 2294 N N . GLY B 1 43 ? 10.18 17.469 19.984 1 98.56 43 GLY B N 1
ATOM 2295 C CA 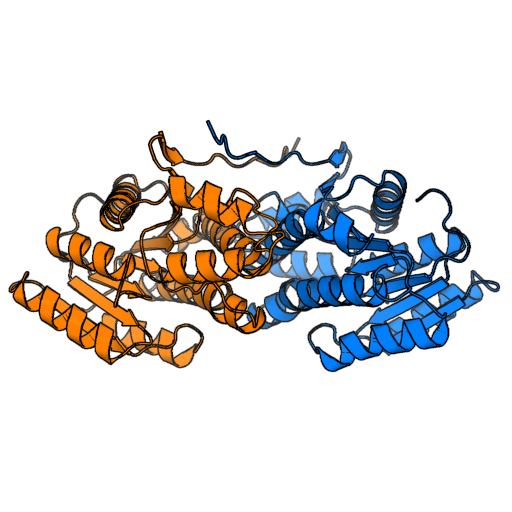. GLY B 1 43 ? 8.828 18 20.031 1 98.56 43 GLY B CA 1
ATOM 2296 C C . GLY B 1 43 ? 8.664 19.141 21.031 1 98.56 43 GLY B C 1
ATOM 2297 O O . GLY B 1 43 ? 8.062 20.172 20.703 1 98.56 43 GLY B O 1
ATOM 2298 N N . LYS B 1 44 ? 9.195 18.969 22.219 1 98.19 44 LYS B N 1
ATOM 2299 C CA . LYS B 1 44 ? 9.125 20 23.234 1 98.19 44 LYS B CA 1
ATOM 2300 C C . LYS B 1 44 ? 9.906 21.25 22.812 1 98.19 44 LYS B C 1
ATOM 2302 O O . LYS B 1 44 ? 9.438 22.375 23 1 98.19 44 LYS B O 1
ATOM 2307 N N . GLU B 1 45 ? 11.055 20.984 22.25 1 98.19 45 GLU B N 1
ATOM 2308 C CA . GLU B 1 45 ? 11.867 22.109 21.766 1 98.19 45 GLU B CA 1
ATOM 2309 C C . GLU B 1 45 ? 11.148 22.891 20.672 1 98.19 45 GLU B C 1
ATOM 2311 O O . GLU B 1 45 ? 11.094 24.109 20.719 1 98.19 45 GLU B O 1
ATOM 2316 N N . THR B 1 46 ? 10.617 22.172 19.672 1 98 46 THR B N 1
ATOM 2317 C CA . THR B 1 46 ? 9.898 22.797 18.562 1 98 46 THR B CA 1
ATOM 2318 C C . THR B 1 46 ? 8.695 23.578 19.094 1 98 46 THR B C 1
ATOM 2320 O O . THR B 1 46 ? 8.477 24.734 18.688 1 98 46 THR B O 1
ATOM 2323 N N . THR B 1 47 ? 7.945 22.984 19.969 1 97.5 47 THR B N 1
ATOM 2324 C CA . THR B 1 47 ? 6.762 23.641 20.516 1 97.5 47 THR B CA 1
ATOM 2325 C C . THR B 1 47 ? 7.148 24.906 21.266 1 97.5 47 THR B C 1
ATOM 2327 O O . THR B 1 47 ? 6.516 25.953 21.109 1 97.5 47 THR B O 1
ATOM 2330 N N . ALA B 1 48 ? 8.195 24.859 22.078 1 96.5 48 ALA B N 1
ATOM 2331 C CA . ALA B 1 48 ? 8.656 26.031 22.812 1 96.5 48 ALA B CA 1
ATOM 2332 C C . ALA B 1 48 ? 9.07 27.156 21.875 1 96.5 48 ALA B C 1
ATOM 2334 O O . ALA B 1 48 ? 8.727 28.328 22.094 1 96.5 48 ALA B O 1
ATOM 2335 N N . ASP B 1 49 ? 9.766 26.781 20.859 1 97.06 49 ASP B N 1
ATOM 2336 C CA . ASP B 1 49 ? 10.211 27.75 19.859 1 97.06 49 ASP B CA 1
ATOM 2337 C C . ASP B 1 49 ? 9.023 28.406 19.156 1 97.06 49 ASP B C 1
ATOM 2339 O O . ASP B 1 49 ? 8.984 29.625 19 1 97.06 49 ASP B O 1
ATOM 2343 N N . LEU B 1 50 ? 8.055 27.625 18.766 1 96.62 50 LEU B N 1
ATOM 2344 C CA . LEU B 1 50 ? 6.891 28.109 18.031 1 96.62 50 LEU B CA 1
ATOM 2345 C C . LEU B 1 50 ? 6.023 29 18.922 1 96.62 50 LEU B C 1
ATOM 2347 O O . LEU B 1 50 ? 5.496 30.016 18.484 1 96.62 50 LEU B O 1
ATOM 2351 N N . VAL B 1 51 ? 5.926 28.656 20.188 1 94.62 51 VAL B N 1
ATOM 2352 C CA . VAL B 1 51 ? 5.145 29.453 21.141 1 94.62 51 VAL B CA 1
ATOM 2353 C C . VAL B 1 51 ? 5.809 30.812 21.344 1 94.62 51 VAL B C 1
ATOM 2355 O O . VAL B 1 51 ? 5.129 31.828 21.438 1 94.62 51 VAL B O 1
ATOM 2358 N N . LYS B 1 52 ? 7.113 30.766 21.422 1 94.5 52 LYS B N 1
ATOM 2359 C CA . LYS B 1 52 ? 7.855 32.031 21.578 1 94.5 52 LYS B CA 1
ATOM 2360 C C . LYS B 1 52 ? 7.648 32.938 20.359 1 94.5 52 LYS B C 1
ATOM 2362 O O . LYS B 1 52 ? 7.5 34.156 20.516 1 94.5 52 LYS B O 1
ATOM 2367 N N . ARG B 1 53 ? 7.609 32.375 19.203 1 93.75 53 ARG B N 1
ATOM 2368 C CA . ARG B 1 53 ? 7.52 33.125 17.969 1 93.75 53 ARG B CA 1
ATOM 2369 C C . ARG B 1 53 ? 6.09 33.594 17.719 1 93.75 53 ARG B C 1
ATOM 2371 O O . ARG B 1 53 ? 5.879 34.625 17.078 1 93.75 53 ARG B O 1
ATOM 2378 N N . PHE B 1 54 ? 5.191 32.781 18.188 1 92.12 54 PHE B N 1
ATOM 2379 C CA . PHE B 1 54 ? 3.777 33.094 18.016 1 92.12 54 PHE B CA 1
ATOM 2380 C C . PHE B 1 54 ? 3.076 33.156 19.359 1 92.12 54 PHE B C 1
ATOM 2382 O O . PHE B 1 54 ? 2.301 32.25 19.719 1 92.12 54 PHE B O 1
ATOM 2389 N N . PRO B 1 55 ? 3.211 34.156 20.062 1 82.88 55 PRO B N 1
ATOM 2390 C CA . PRO B 1 55 ? 2.779 34.25 21.469 1 82.88 55 PRO B CA 1
ATOM 2391 C C . PRO B 1 55 ? 1.263 34.156 21.625 1 82.88 55 PRO B C 1
ATOM 2393 O O . PRO B 1 55 ? 0.771 33.719 22.672 1 82.88 55 PRO B O 1
ATOM 2396 N N . ASN B 1 56 ? 0.564 34.562 20.688 1 80.69 56 ASN B N 1
ATOM 2397 C CA . ASN B 1 56 ? -0.89 34.469 20.781 1 80.69 56 ASN B CA 1
ATOM 2398 C C . ASN B 1 56 ? -1.402 33.125 20.266 1 80.69 56 ASN B C 1
ATOM 2400 O O . ASN B 1 56 ? -2.604 32.844 20.312 1 80.69 56 ASN B O 1
ATOM 2404 N N . SER B 1 57 ? -0.418 32.312 19.828 1 71.62 57 SER B N 1
ATOM 2405 C CA . SER B 1 57 ? -0.828 31.031 19.219 1 71.62 57 SER B CA 1
ATOM 2406 C C . SER B 1 57 ? -0.799 29.906 20.25 1 71.62 57 SER B C 1
ATOM 2408 O O . SER B 1 57 ? -0.127 30.016 21.266 1 71.62 57 SER B O 1
ATOM 2410 N N . ASN B 1 58 ? -1.629 29.016 19.984 1 88.12 58 ASN B N 1
ATOM 2411 C CA . ASN B 1 58 ? -1.722 27.859 20.875 1 88.12 58 ASN B CA 1
ATOM 2412 C C . ASN B 1 58 ? -1.151 26.609 20.203 1 88.12 58 ASN B C 1
ATOM 2414 O O . ASN B 1 58 ? -1.676 26.141 19.188 1 88.12 58 ASN B O 1
ATOM 2418 N N . CYS B 1 59 ? 0.057 26.328 20.641 1 96.69 59 CYS B N 1
ATOM 2419 C CA . CYS B 1 59 ? 0.731 25.125 20.172 1 96.69 59 CYS B CA 1
ATOM 2420 C C . CYS B 1 59 ? 1.021 24.172 21.328 1 96.69 59 CYS B C 1
ATOM 2422 O O . CYS B 1 59 ? 1.521 24.594 22.375 1 96.69 59 CYS B O 1
ATOM 2424 N N . THR B 1 60 ? 0.618 22.922 21.141 1 97.69 60 THR B N 1
ATOM 2425 C CA . THR B 1 60 ? 0.883 21.922 22.172 1 97.69 60 THR B CA 1
ATOM 2426 C C . THR B 1 60 ? 1.601 20.719 21.562 1 97.69 60 THR B C 1
ATOM 2428 O O . THR B 1 60 ? 1.663 20.578 20.328 1 97.69 60 THR B O 1
ATOM 2431 N N . PHE B 1 61 ? 2.287 19.969 22.438 1 98.5 61 PHE B N 1
ATOM 2432 C CA . PHE B 1 61 ? 2.994 18.766 22.016 1 98.5 61 PHE B CA 1
ATOM 2433 C C . PHE B 1 61 ? 2.559 17.562 22.844 1 98.5 61 PHE B C 1
ATOM 2435 O O . PHE B 1 61 ? 2.363 17.672 24.047 1 98.5 61 PHE B O 1
ATOM 2442 N N . TYR B 1 62 ? 2.342 16.406 22.172 1 98.75 62 TYR B N 1
ATOM 2443 C CA . TYR B 1 62 ? 2.15 15.109 22.828 1 98.75 62 TYR B CA 1
ATOM 2444 C C . TYR B 1 62 ? 3.062 14.055 22.203 1 98.75 62 TYR B C 1
ATOM 2446 O O . TYR B 1 62 ? 3.109 13.906 20.984 1 98.75 62 TYR B O 1
ATOM 2454 N N . LYS B 1 63 ? 3.82 13.352 23.016 1 98.81 63 LYS B N 1
ATOM 2455 C CA . LYS B 1 63 ? 4.598 12.227 22.516 1 98.81 63 LYS B CA 1
ATOM 2456 C C . LYS B 1 63 ? 3.688 11.133 21.969 1 98.81 63 LYS B C 1
ATOM 2458 O O . LYS B 1 63 ? 2.697 10.758 22.594 1 98.81 63 LYS B O 1
ATOM 2463 N N . CYS B 1 64 ? 4.066 10.641 20.766 1 98.88 64 CYS B N 1
ATOM 2464 C CA . CYS B 1 64 ? 3.188 9.672 20.125 1 98.88 64 CYS B CA 1
ATOM 2465 C C . CYS B 1 64 ? 3.963 8.797 19.141 1 98.88 64 CYS B C 1
ATOM 2467 O O . CYS B 1 64 ? 4.59 9.312 18.219 1 98.88 64 CYS B O 1
ATOM 2469 N N . ASP B 1 65 ? 4 7.57 19.422 1 98.81 65 ASP B N 1
ATOM 2470 C CA . ASP B 1 65 ? 4.32 6.602 18.375 1 98.81 65 ASP B CA 1
ATOM 2471 C C . ASP B 1 65 ? 3.096 6.301 17.516 1 98.81 65 ASP B C 1
ATOM 2473 O O . ASP B 1 65 ? 2.178 5.602 17.953 1 98.81 65 ASP B O 1
ATOM 2477 N N . VAL B 1 66 ? 3.107 6.797 16.297 1 98.69 66 VAL B N 1
ATOM 2478 C CA . VAL B 1 66 ? 1.908 6.734 15.469 1 98.69 66 VAL B CA 1
ATOM 2479 C C . VAL B 1 66 ? 1.592 5.281 15.125 1 98.69 66 VAL B C 1
ATOM 2481 O O . VAL B 1 66 ? 0.473 4.961 14.719 1 98.69 66 VAL B O 1
ATOM 2484 N N . SER B 1 67 ? 2.602 4.367 15.219 1 98 67 SER B N 1
ATOM 2485 C CA . SER B 1 67 ? 2.352 2.961 14.922 1 98 67 SER B CA 1
ATOM 2486 C C . SER B 1 67 ? 1.674 2.258 16.094 1 98 67 SER B C 1
ATOM 2488 O O . SER B 1 67 ? 1.334 1.075 16 1 98 67 SER B O 1
ATOM 2490 N N . ASN B 1 68 ? 1.562 2.949 17.188 1 98.44 68 ASN B N 1
ATOM 2491 C CA . ASN B 1 68 ? 0.8 2.486 18.344 1 98.44 68 ASN B CA 1
ATOM 2492 C C . ASN B 1 68 ? -0.61 3.068 18.359 1 98.44 68 ASN B C 1
ATOM 2494 O O . ASN B 1 68 ? -0.794 4.25 18.656 1 98.44 68 ASN B O 1
ATOM 2498 N N . ASP B 1 69 ? -1.564 2.213 18.141 1 97.62 69 ASP B N 1
ATOM 2499 C CA . ASP B 1 69 ? -2.941 2.658 17.953 1 97.62 69 ASP B CA 1
ATOM 2500 C C . ASP B 1 69 ? -3.443 3.426 19.172 1 97.62 69 ASP B C 1
ATOM 2502 O O . ASP B 1 69 ? -4.117 4.449 19.031 1 97.62 69 ASP B O 1
ATOM 2506 N N . ALA B 1 70 ? -3.158 2.934 20.281 1 98.31 70 ALA B N 1
ATOM 2507 C CA . ALA B 1 70 ? -3.627 3.568 21.5 1 98.31 70 ALA B CA 1
ATOM 2508 C C . ALA B 1 70 ? -3.006 4.953 21.672 1 98.31 70 ALA B C 1
ATOM 2510 O O . ALA B 1 70 ? -3.689 5.902 22.078 1 98.31 70 ALA B O 1
ATOM 2511 N N . GLN B 1 71 ? -1.724 5.082 21.406 1 98.81 71 GLN B N 1
ATOM 2512 C CA . GLN B 1 71 ? -1.053 6.375 21.516 1 98.81 71 GLN B CA 1
ATOM 2513 C C . GLN B 1 71 ? -1.593 7.359 20.484 1 98.81 71 GLN B C 1
ATOM 2515 O O . GLN B 1 71 ? -1.803 8.539 20.797 1 98.81 71 GLN B O 1
ATOM 2520 N N . LEU B 1 72 ? -1.851 6.875 19.312 1 98.75 72 LEU B N 1
ATOM 2521 C CA . LEU B 1 72 ? -2.361 7.742 18.25 1 98.75 72 LEU B CA 1
ATOM 2522 C C . LEU B 1 72 ? -3.75 8.266 18.609 1 98.75 72 LEU B C 1
ATOM 2524 O O . LEU B 1 72 ? -4.008 9.469 18.516 1 98.75 72 LEU B O 1
ATOM 2528 N N . GLU B 1 73 ? -4.555 7.371 19 1 98.62 73 GLU B N 1
ATOM 2529 C CA . GLU B 1 73 ? -5.895 7.797 19.406 1 98.62 73 GLU B CA 1
ATOM 2530 C C . GLU B 1 73 ? -5.836 8.758 20.594 1 98.62 73 GLU B C 1
ATOM 2532 O O . GLU B 1 73 ? -6.613 9.719 20.656 1 98.62 73 GLU B O 1
ATOM 2537 N N . ASP B 1 74 ? -4.973 8.484 21.516 1 98.75 74 ASP B N 1
ATOM 2538 C CA . ASP B 1 74 ? -4.801 9.375 22.656 1 98.75 74 ASP B CA 1
ATOM 2539 C C . ASP B 1 74 ? -4.379 10.766 22.203 1 98.75 74 ASP B C 1
ATOM 2541 O O . ASP B 1 74 ? -4.797 11.773 22.797 1 98.75 74 ASP B O 1
ATOM 2545 N N . GLY B 1 75 ? -3.492 10.859 21.203 1 98.81 75 GLY B N 1
ATOM 2546 C CA . GLY B 1 75 ? -3.115 12.148 20.641 1 98.81 75 GLY B CA 1
ATOM 2547 C C . GLY B 1 75 ? -4.297 12.945 20.125 1 98.81 75 GLY B C 1
ATOM 2548 O O . GLY B 1 75 ? -4.402 14.148 20.375 1 98.81 75 GLY B O 1
ATOM 2549 N N . PHE B 1 76 ? -5.23 12.297 19.438 1 98.81 76 PHE B N 1
ATOM 2550 C CA . PHE B 1 76 ? -6.441 12.938 18.938 1 98.81 76 PHE B CA 1
ATOM 2551 C C . PHE B 1 76 ? -7.32 13.398 20.094 1 98.81 76 PHE B C 1
ATOM 2553 O O . PHE B 1 76 ? -7.82 14.523 20.094 1 98.81 76 PHE B O 1
ATOM 2560 N N . LYS B 1 77 ? -7.453 12.508 21.062 1 98.62 77 LYS B N 1
ATOM 2561 C CA . LYS B 1 77 ? -8.289 12.805 22.219 1 98.62 77 LYS B CA 1
ATOM 2562 C C . LYS B 1 77 ? -7.754 14.016 22.984 1 98.62 77 LYS B C 1
ATOM 2564 O O . LYS B 1 77 ? -8.516 14.914 23.344 1 98.62 77 LYS B O 1
ATOM 2569 N N . LYS B 1 78 ? -6.527 14.039 23.25 1 98.69 78 LYS B N 1
ATOM 2570 C CA . LYS B 1 78 ? -5.91 15.133 24 1 98.69 78 LYS B CA 1
ATOM 2571 C C . LYS B 1 78 ? -6.023 16.453 23.234 1 98.69 78 LYS B C 1
ATOM 2573 O O . LYS B 1 78 ? -6.25 17.5 23.828 1 98.69 78 LYS B O 1
ATOM 2578 N N . THR B 1 79 ? -5.852 16.375 21.891 1 98.56 79 THR B N 1
ATOM 2579 C CA . THR B 1 79 ? -5.996 17.562 21.062 1 98.56 79 THR B CA 1
ATOM 2580 C C . THR B 1 79 ? -7.418 18.109 21.141 1 98.56 79 THR B C 1
ATOM 2582 O O . THR B 1 79 ? -7.613 19.312 21.359 1 98.56 79 THR B O 1
ATOM 2585 N N . LYS B 1 80 ? -8.391 17.234 21 1 97.94 80 LYS B N 1
ATOM 2586 C CA . LYS B 1 80 ? -9.789 17.625 21.094 1 97.94 80 LYS B CA 1
ATOM 2587 C C . LYS B 1 80 ? -10.109 18.203 22.469 1 97.94 80 LYS B C 1
ATOM 2589 O O . LYS B 1 80 ? -10.766 19.25 22.578 1 97.94 80 LYS B O 1
ATOM 2594 N N . ASN B 1 81 ? -9.617 17.516 23.453 1 97.81 81 ASN B N 1
ATOM 2595 C CA . ASN B 1 81 ? -9.883 17.984 24.812 1 97.81 81 ASN B CA 1
ATOM 2596 C C . ASN B 1 81 ? -9.258 19.359 25.062 1 97.81 81 ASN B C 1
ATOM 2598 O O . ASN B 1 81 ? -9.844 20.188 25.766 1 97.81 81 ASN B O 1
ATOM 2602 N N . HIS B 1 82 ? -8.094 19.578 24.547 1 97.44 82 HIS B N 1
ATOM 2603 C CA . HIS B 1 82 ? -7.348 20.797 24.797 1 97.44 82 HIS B CA 1
ATOM 2604 C C . HIS B 1 82 ? -7.945 21.969 24.031 1 97.44 82 HIS B C 1
ATOM 2606 O O . HIS B 1 82 ? -8.078 23.078 24.562 1 97.44 82 HIS B O 1
ATOM 2612 N N . PHE B 1 83 ? -8.336 21.734 22.781 1 97.25 83 PHE B N 1
ATOM 2613 C CA . PHE B 1 83 ? -8.703 22.859 21.922 1 97.25 83 PHE B CA 1
ATOM 2614 C C . PHE B 1 83 ? -10.195 22.859 21.625 1 97.25 83 PHE B C 1
ATOM 2616 O O . PHE B 1 83 ? -10.727 23.812 21.062 1 97.25 83 PHE B O 1
ATOM 2623 N N . GLY B 1 84 ? -10.891 21.734 21.891 1 96.62 84 GLY B N 1
ATOM 2624 C CA . GLY B 1 84 ? -12.336 21.656 21.734 1 96.62 84 GLY B CA 1
ATOM 2625 C C . GLY B 1 84 ? -12.773 20.969 20.469 1 96.62 84 GLY B C 1
ATOM 2626 O O . GLY B 1 84 ? -13.883 20.453 20.375 1 96.62 84 GLY B O 1
ATOM 2627 N N . CYS B 1 85 ? -11.914 21.016 19.469 1 97.38 85 CYS B N 1
ATOM 2628 C CA . CYS B 1 85 ? -12.227 20.375 18.188 1 97.38 85 CYS B CA 1
ATOM 2629 C C . CYS B 1 85 ? -10.961 20.078 17.406 1 97.38 85 CYS B C 1
ATOM 2631 O O . CYS B 1 85 ? -9.852 20.344 17.875 1 97.38 85 CYS B O 1
ATOM 2633 N N . ILE B 1 86 ? -11.094 19.422 16.297 1 98.56 86 ILE B N 1
ATOM 2634 C CA . ILE B 1 86 ? -10.07 19.234 15.281 1 98.56 86 ILE B CA 1
ATOM 2635 C C . ILE B 1 86 ? -10.641 19.578 13.906 1 98.56 86 ILE B C 1
ATOM 2637 O O . ILE B 1 86 ? -11.711 19.094 13.531 1 98.56 86 ILE B O 1
ATOM 2641 N N . ASP B 1 87 ? -9.906 20.469 13.195 1 98.5 87 ASP B N 1
ATOM 2642 C CA . ASP B 1 87 ? -10.398 20.922 11.898 1 98.5 87 ASP B CA 1
ATOM 2643 C C . ASP B 1 87 ? -9.5 20.406 10.766 1 98.5 87 ASP B C 1
ATOM 2645 O O . ASP B 1 87 ? -9.953 20.25 9.633 1 98.5 87 ASP B O 1
ATOM 2649 N N . ILE B 1 88 ? -8.203 20.234 11.07 1 98.81 88 ILE B N 1
ATOM 2650 C CA . ILE B 1 88 ? -7.195 19.859 10.078 1 98.81 88 ILE B CA 1
ATOM 2651 C C . ILE B 1 88 ? -6.301 18.75 10.641 1 98.81 88 ILE B C 1
ATOM 2653 O O . ILE B 1 88 ? -5.855 18.828 11.789 1 98.81 88 ILE B O 1
ATOM 2657 N N . VAL B 1 89 ? -6.094 17.719 9.922 1 98.94 89 VAL B N 1
ATOM 2658 C CA . VAL B 1 89 ? -5.098 16.703 10.25 1 98.94 89 VAL B CA 1
ATOM 2659 C C . VAL B 1 89 ? -4.031 16.656 9.156 1 98.94 89 VAL B C 1
ATOM 2661 O O . VAL B 1 89 ? -4.352 16.5 7.973 1 98.94 89 VAL B O 1
ATOM 2664 N N . ILE B 1 90 ? -2.842 16.922 9.539 1 98.94 90 ILE B N 1
ATOM 2665 C CA . ILE B 1 90 ? -1.695 16.703 8.656 1 98.94 90 ILE B CA 1
ATOM 2666 C C . ILE B 1 90 ? -1.027 15.375 8.992 1 98.94 90 ILE B C 1
ATOM 2668 O O . ILE B 1 90 ? -0.3 15.266 9.977 1 98.94 90 ILE B O 1
ATOM 2672 N N . ASN B 1 91 ? -1.338 14.43 8.227 1 98.88 91 ASN B N 1
ATOM 2673 C CA . ASN B 1 91 ? -0.729 13.102 8.336 1 98.88 91 ASN B CA 1
ATOM 2674 C C . ASN B 1 91 ? 0.657 13.07 7.695 1 98.88 91 ASN B C 1
ATOM 2676 O O . ASN B 1 91 ? 0.796 12.727 6.52 1 98.88 91 ASN B O 1
ATOM 2680 N N . ASN B 1 92 ? 1.667 13.391 8.5 1 98.69 92 ASN B N 1
ATOM 2681 C CA . ASN B 1 92 ? 3 13.68 7.984 1 98.69 92 ASN B CA 1
ATOM 2682 C C . ASN B 1 92 ? 4.031 12.68 8.492 1 98.69 92 ASN B C 1
ATOM 2684 O O . ASN B 1 92 ? 5.078 12.492 7.875 1 98.69 92 ASN B O 1
ATOM 2688 N N . ALA B 1 93 ? 3.73 12.008 9.617 1 98.44 93 ALA B N 1
ATOM 2689 C CA . ALA B 1 93 ? 4.691 11.062 10.18 1 98.44 93 ALA B CA 1
ATOM 2690 C C . ALA B 1 93 ? 5.055 9.984 9.164 1 98.44 93 ALA B C 1
ATOM 2692 O O . ALA B 1 93 ? 4.184 9.461 8.461 1 98.44 93 ALA B O 1
ATOM 2693 N N . GLY B 1 94 ? 6.258 9.695 9.016 1 97.06 94 GLY B N 1
ATOM 2694 C CA . GLY B 1 94 ? 6.773 8.68 8.117 1 97.06 94 GLY B CA 1
ATOM 2695 C C . GLY B 1 94 ? 8.258 8.414 8.305 1 97.06 94 GLY B C 1
ATOM 2696 O O . GLY B 1 94 ? 8.961 9.219 8.906 1 97.06 94 GLY B O 1
ATOM 2697 N N . ILE B 1 95 ? 8.672 7.305 7.902 1 95.81 95 ILE B N 1
ATOM 2698 C CA . ILE B 1 95 ? 10.094 6.969 7.973 1 95.81 95 ILE B CA 1
ATOM 2699 C C . ILE B 1 95 ? 10.57 6.473 6.613 1 95.81 95 ILE B C 1
ATOM 2701 O O . ILE B 1 95 ? 9.766 6.07 5.77 1 95.81 95 ILE B O 1
ATOM 2705 N N . ALA B 1 96 ? 11.836 6.688 6.52 1 91.88 96 ALA B N 1
ATOM 2706 C CA . ALA B 1 96 ? 12.539 6.219 5.332 1 91.88 96 ALA B CA 1
ATOM 2707 C C . ALA B 1 96 ? 13.875 5.578 5.703 1 91.88 96 ALA B C 1
ATOM 2709 O O . ALA B 1 96 ? 14.289 5.625 6.863 1 91.88 96 ALA B O 1
ATOM 2710 N N . GLY B 1 97 ? 14.617 4.996 4.895 1 84.12 97 GLY B N 1
ATOM 2711 C CA . GLY B 1 97 ? 15.914 4.379 5.148 1 84.12 97 GLY B CA 1
ATOM 2712 C C . GLY B 1 97 ? 15.852 3.277 6.188 1 84.12 97 GLY B C 1
ATOM 2713 O O . GLY B 1 97 ? 16.766 3.145 7.012 1 84.12 97 GLY B O 1
ATOM 2714 N N . GLU B 1 98 ? 14.703 2.688 6.445 1 88.12 98 GLU B N 1
ATOM 2715 C CA . GLU B 1 98 ? 14.477 1.611 7.402 1 88.12 98 GLU B CA 1
ATOM 2716 C C . GLU B 1 98 ? 14.617 0.243 6.742 1 88.12 98 GLU B C 1
ATOM 2718 O O . GLU B 1 98 ? 13.891 -0.076 5.797 1 88.12 98 GLU B O 1
ATOM 2723 N N . GLU B 1 99 ? 15.562 -0.529 7.305 1 88.19 99 GLU B N 1
ATOM 2724 C CA . GLU B 1 99 ? 15.82 -1.844 6.727 1 88.19 99 GLU B CA 1
ATOM 2725 C C . GLU B 1 99 ? 14.68 -2.811 7.016 1 88.19 99 GLU B C 1
ATOM 2727 O O . GLU B 1 99 ? 14.359 -3.67 6.188 1 88.19 99 GLU B O 1
ATOM 2732 N N . ASN B 1 100 ? 14.125 -2.664 8.156 1 95.38 100 ASN B N 1
ATOM 2733 C CA . ASN B 1 100 ? 12.977 -3.494 8.508 1 95.38 100 ASN B CA 1
ATOM 2734 C C . ASN B 1 100 ? 11.703 -3 7.832 1 95.38 100 ASN B C 1
ATOM 2736 O O . ASN B 1 100 ? 11.008 -2.133 8.367 1 95.38 100 ASN B O 1
ATOM 2740 N N . TRP B 1 101 ? 11.375 -3.59 6.727 1 96.94 101 TRP B N 1
ATOM 2741 C CA . TRP B 1 101 ? 10.258 -3.113 5.922 1 96.94 101 TRP B CA 1
ATOM 2742 C C . TRP B 1 101 ? 8.938 -3.229 6.688 1 96.94 101 TRP B C 1
ATOM 2744 O O . TRP B 1 101 ? 8.008 -2.453 6.461 1 96.94 101 TRP B O 1
ATOM 2754 N N . ARG B 1 102 ? 8.82 -4.137 7.605 1 97.06 102 ARG B N 1
ATOM 2755 C CA . ARG B 1 102 ? 7.609 -4.25 8.406 1 97.06 102 ARG B CA 1
ATOM 2756 C C . ARG B 1 102 ? 7.41 -3.016 9.273 1 97.06 102 ARG B C 1
ATOM 2758 O O . ARG B 1 102 ? 6.285 -2.537 9.438 1 97.06 102 ARG B O 1
ATOM 2765 N N . LYS B 1 103 ? 8.523 -2.635 9.883 1 97.25 103 LYS B N 1
ATOM 2766 C CA . LYS B 1 103 ? 8.453 -1.401 10.664 1 97.25 103 LYS B CA 1
ATOM 2767 C C . LYS B 1 103 ? 8.062 -0.216 9.789 1 97.25 103 LYS B C 1
ATOM 2769 O O . LYS B 1 103 ? 7.258 0.624 10.188 1 97.25 103 LYS B O 1
ATOM 2774 N N . LEU B 1 104 ? 8.609 -0.162 8.609 1 97.69 104 LEU B N 1
ATOM 2775 C CA . LEU B 1 104 ? 8.281 0.894 7.656 1 97.69 104 LEU B CA 1
ATOM 2776 C C . LEU B 1 104 ? 6.797 0.861 7.305 1 97.69 104 LEU B C 1
ATOM 2778 O O . LEU B 1 104 ? 6.129 1.897 7.32 1 97.69 104 LEU B O 1
ATOM 2782 N N . PHE B 1 105 ? 6.234 -0.318 7.02 1 98.5 105 PHE B N 1
ATOM 2783 C CA . PHE B 1 105 ? 4.82 -0.449 6.688 1 98.5 105 PHE B CA 1
ATOM 2784 C C . PHE B 1 105 ? 3.949 -0.065 7.879 1 98.5 105 PHE B C 1
ATOM 2786 O O . PHE B 1 105 ? 2.908 0.572 7.711 1 98.5 105 PHE B O 1
ATOM 2793 N N . ALA B 1 106 ? 4.406 -0.411 9.047 1 98.25 106 ALA B N 1
ATOM 2794 C CA . ALA B 1 106 ? 3.646 -0.064 10.242 1 98.25 106 ALA B CA 1
ATOM 2795 C C . ALA B 1 106 ? 3.512 1.449 10.391 1 98.25 106 ALA B C 1
ATOM 2797 O O . ALA B 1 106 ? 2.432 1.956 10.695 1 98.25 106 ALA B O 1
ATOM 2798 N N . VAL B 1 107 ? 4.523 2.141 10.109 1 98.31 107 VAL B N 1
ATOM 2799 C CA . VAL B 1 107 ? 4.555 3.584 10.328 1 98.31 107 VAL B CA 1
ATOM 2800 C C . VAL B 1 107 ? 3.945 4.301 9.125 1 98.31 107 VAL B C 1
ATOM 2802 O O . VAL B 1 107 ? 3.113 5.199 9.281 1 98.31 107 VAL B O 1
ATOM 2805 N N . ASN B 1 108 ? 4.332 3.898 7.938 1 98.62 108 ASN B N 1
ATOM 2806 C CA . ASN B 1 108 ? 3.975 4.672 6.75 1 98.62 108 ASN B CA 1
ATOM 2807 C C . ASN B 1 108 ? 2.602 4.277 6.219 1 98.62 108 ASN B C 1
ATOM 2809 O O . ASN B 1 108 ? 1.918 5.09 5.59 1 98.62 108 ASN B O 1
ATOM 2813 N N . VAL B 1 109 ? 2.229 3.023 6.441 1 98.62 109 VAL B N 1
ATOM 2814 C CA . VAL B 1 109 ? 0.987 2.562 5.828 1 98.62 109 VAL B CA 1
ATOM 2815 C C . VAL B 1 109 ? -0.104 2.447 6.891 1 98.62 109 VAL B C 1
ATOM 2817 O O . VAL B 1 109 ? -1.088 3.191 6.863 1 98.62 109 VAL B O 1
ATOM 2820 N N . GLU B 1 110 ? 0.164 1.615 7.863 1 98.62 110 GLU B N 1
ATOM 2821 C CA . GLU B 1 110 ? -0.883 1.32 8.836 1 98.62 110 GLU B CA 1
ATOM 2822 C C . GLU B 1 110 ? -1.215 2.547 9.68 1 98.62 110 GLU B C 1
ATOM 2824 O O . GLU B 1 110 ? -2.389 2.848 9.914 1 98.62 110 GLU B O 1
ATOM 2829 N N . ALA B 1 111 ? -0.195 3.211 10.117 1 98.75 111 ALA B N 1
ATOM 2830 C CA . ALA B 1 111 ? -0.427 4.41 10.914 1 98.75 111 ALA B CA 1
ATOM 2831 C C . ALA B 1 111 ? -1.142 5.484 10.102 1 98.75 111 ALA B C 1
ATOM 2833 O O . ALA B 1 111 ? -2 6.199 10.625 1 98.75 111 ALA B O 1
ATOM 2834 N N . ALA B 1 112 ? -0.775 5.613 8.867 1 98.69 112 ALA B N 1
ATOM 2835 C CA . ALA B 1 112 ? -1.435 6.59 8 1 98.69 112 ALA B CA 1
ATOM 2836 C C . ALA B 1 112 ? -2.918 6.27 7.84 1 98.69 112 ALA B C 1
ATOM 2838 O O . ALA B 1 112 ? -3.764 7.164 7.895 1 98.69 112 ALA B O 1
ATOM 2839 N N . TYR B 1 113 ? -3.223 5 7.609 1 98.88 113 TYR B N 1
ATOM 2840 C CA . TYR B 1 113 ? -4.609 4.562 7.488 1 98.88 113 TYR B CA 1
ATOM 2841 C C . TYR B 1 113 ? -5.387 4.855 8.766 1 98.88 113 TYR B C 1
ATOM 2843 O O . TYR B 1 113 ? -6.492 5.402 8.719 1 98.88 113 TYR B O 1
ATOM 2851 N N . SER B 1 114 ? -4.801 4.539 9.914 1 98.81 114 SER B N 1
ATOM 2852 C CA . SER B 1 114 ? -5.414 4.789 11.211 1 98.81 114 SER B CA 1
ATOM 2853 C C . SER B 1 114 ? -5.648 6.281 11.438 1 98.81 114 SER B C 1
ATOM 2855 O O . SER B 1 114 ? -6.688 6.68 11.969 1 98.81 114 SER B O 1
ATOM 2857 N N . CYS B 1 115 ? -4.688 7.039 11.039 1 98.88 115 CYS B N 1
ATOM 2858 C CA . CYS B 1 115 ? -4.793 8.484 11.219 1 98.88 115 CYS B CA 1
ATOM 2859 C C . CYS B 1 115 ? -5.953 9.047 10.406 1 98.88 115 CYS B C 1
ATOM 2861 O O . CYS B 1 115 ? -6.68 9.922 10.883 1 98.88 115 CYS B O 1
ATOM 2863 N N . ILE B 1 116 ? -6.121 8.57 9.195 1 98.88 116 ILE B N 1
ATOM 2864 C CA . ILE B 1 116 ? -7.246 9 8.375 1 98.88 116 ILE B CA 1
ATOM 2865 C C . ILE B 1 116 ? -8.555 8.641 9.062 1 98.88 116 ILE B C 1
ATOM 2867 O O . ILE B 1 116 ? -9.453 9.477 9.188 1 98.88 116 ILE B O 1
ATOM 2871 N N . LEU B 1 117 ? -8.656 7.383 9.547 1 98.62 117 LEU B N 1
ATOM 2872 C CA . LEU B 1 117 ? -9.875 6.93 10.211 1 98.62 117 LEU B CA 1
ATOM 2873 C C . LEU B 1 117 ? -10.172 7.777 11.438 1 98.62 117 LEU B C 1
ATOM 2875 O O . LEU B 1 117 ? -11.328 8.141 11.68 1 98.62 117 LEU B O 1
ATOM 2879 N N . LEU B 1 118 ? -9.172 8.086 12.18 1 98.75 118 LEU B N 1
ATOM 2880 C CA . LEU B 1 118 ? -9.352 8.922 13.367 1 98.75 118 LEU B CA 1
ATOM 2881 C C . LEU B 1 118 ? -9.742 10.344 12.977 1 98.75 118 LEU B C 1
ATOM 2883 O O . LEU B 1 118 ? -10.578 10.969 13.641 1 98.75 118 LEU B O 1
ATOM 2887 N N . GLY B 1 119 ? -9.086 10.859 11.922 1 98.75 119 GLY B N 1
ATOM 2888 C CA . GLY B 1 119 ? -9.508 12.164 11.43 1 98.75 119 GLY B CA 1
ATOM 2889 C C . GLY B 1 119 ? -10.977 12.219 11.055 1 98.75 119 GLY B C 1
ATOM 2890 O O . GLY B 1 119 ? -11.688 13.148 11.445 1 98.75 119 GLY B O 1
ATOM 2891 N N . LEU B 1 120 ? -11.422 11.195 10.312 1 98.56 120 LEU B N 1
ATOM 2892 C CA . LEU B 1 120 ? -12.836 11.109 9.953 1 98.56 120 LEU B CA 1
ATOM 2893 C C . LEU B 1 120 ? -13.711 11.062 11.203 1 98.56 120 LEU B C 1
ATOM 2895 O O . LEU B 1 120 ? -14.727 11.758 11.273 1 98.56 120 LEU B O 1
ATOM 2899 N N . LYS B 1 121 ? -13.273 10.312 12.18 1 97.94 121 LYS B N 1
ATOM 2900 C CA . LYS B 1 121 ? -14.039 10.133 13.414 1 97.94 121 LYS B CA 1
ATOM 2901 C C . LYS B 1 121 ? -14.148 11.445 14.188 1 97.94 121 LYS B C 1
ATOM 2903 O O . LYS B 1 121 ? -15.25 11.859 14.57 1 97.94 121 LYS B O 1
ATOM 2908 N N . TYR B 1 122 ? -13.125 12.172 14.305 1 98.31 122 TYR B N 1
ATOM 2909 C CA . TYR B 1 122 ? -13.07 13.32 15.211 1 98.31 122 TYR B CA 1
ATOM 2910 C C . TYR B 1 122 ? -13.547 14.586 14.516 1 98.31 122 TYR B C 1
ATOM 2912 O O . TYR B 1 122 ? -13.742 15.617 15.156 1 98.31 122 TYR B O 1
ATOM 2920 N N . MET B 1 123 ? -13.734 14.492 13.188 1 98.56 123 MET B N 1
ATOM 2921 C CA . MET B 1 123 ? -14.203 15.664 12.461 1 98.56 123 MET B CA 1
ATOM 2922 C C . MET B 1 123 ? -15.602 15.43 11.891 1 98.56 123 MET B C 1
ATOM 2924 O O . MET B 1 123 ? -16.172 16.312 11.242 1 98.56 123 MET B O 1
ATOM 2928 N N . ASP B 1 124 ? -16.172 14.234 12.18 1 98.06 124 ASP B N 1
ATOM 2929 C CA . ASP B 1 124 ? -17.406 13.742 11.594 1 98.06 124 ASP B CA 1
ATOM 2930 C C . ASP B 1 124 ? -18.578 14.664 11.938 1 98.06 124 ASP B C 1
ATOM 2932 O O . ASP B 1 124 ? -18.906 14.852 13.109 1 98.06 124 ASP B O 1
ATOM 2936 N N . LYS B 1 125 ? -19.25 15.117 10.914 1 97 125 LYS B N 1
ATOM 2937 C CA . LYS B 1 125 ? -20.375 16.016 11.125 1 97 125 LYS B CA 1
ATOM 2938 C C . LYS B 1 125 ? -21.547 15.273 11.781 1 97 125 LYS B C 1
ATOM 2940 O O . LYS B 1 125 ? -22.406 15.898 12.406 1 97 125 LYS B O 1
ATOM 2945 N N . ARG B 1 126 ? -21.641 14.039 11.648 1 96.12 126 ARG B N 1
ATOM 2946 C CA . ARG B 1 126 ? -22.75 13.242 12.188 1 96.12 126 ARG B CA 1
ATOM 2947 C C . ARG B 1 126 ? -22.672 13.18 13.711 1 96.12 126 ARG B C 1
ATOM 2949 O O . ARG B 1 126 ? -23.672 12.844 14.367 1 96.12 126 ARG B O 1
ATOM 2956 N N . ASN B 1 127 ? -21.422 13.461 14.242 1 94 127 ASN B N 1
ATOM 2957 C CA . ASN B 1 127 ? -21.234 13.391 15.688 1 94 127 ASN B CA 1
ATOM 2958 C C . ASN B 1 127 ? -21.078 14.781 16.297 1 94 127 ASN B C 1
ATOM 2960 O O . ASN B 1 127 ? -20.391 14.945 17.312 1 94 127 ASN B O 1
ATOM 2964 N N . GLY B 1 128 ? -21.562 15.773 15.609 1 93.31 128 GLY B N 1
ATOM 2965 C CA . GLY B 1 128 ? -21.594 17.125 16.156 1 93.31 128 GLY B CA 1
ATOM 2966 C C . GLY B 1 128 ? -20.391 17.953 15.75 1 93.31 128 GLY B C 1
ATOM 2967 O O . GLY B 1 128 ? -20.312 19.141 16.094 1 93.31 128 GLY B O 1
ATOM 2968 N N . ASN B 1 129 ? -19.562 17.375 15.023 1 95.19 129 ASN B N 1
ATOM 2969 C CA . ASN B 1 129 ? -18.406 18.141 14.531 1 95.19 129 ASN B CA 1
ATOM 2970 C C . ASN B 1 129 ? -18.734 18.875 13.234 1 95.19 129 ASN B C 1
ATOM 2972 O O . ASN B 1 129 ? -19.906 18.938 12.836 1 95.19 129 ASN B O 1
ATOM 2976 N N . LYS B 1 130 ? -17.844 19.594 12.672 1 94.81 130 LYS B N 1
ATOM 2977 C CA . LYS B 1 130 ? -18.141 20.5 11.562 1 94.81 130 LYS B CA 1
ATOM 2978 C C . LYS B 1 130 ? -17.516 19.984 10.266 1 94.81 130 LYS B C 1
ATOM 2980 O O . LYS B 1 130 ? -17.516 20.688 9.25 1 94.81 130 LYS B O 1
ATOM 2985 N N . GLY B 1 131 ? -17.016 18.828 10.203 1 97.69 131 GLY B N 1
ATOM 2986 C CA . GLY B 1 131 ? -16.188 18.406 9.094 1 97.69 131 GLY B CA 1
ATOM 2987 C C . GLY B 1 131 ? -14.75 18.891 9.195 1 97.69 131 GLY B C 1
ATOM 2988 O O . GLY B 1 131 ? -14.328 19.375 10.25 1 97.69 131 GLY B O 1
ATOM 2989 N N . GLY B 1 132 ? -13.977 18.672 8.133 1 98.38 132 GLY B N 1
ATOM 2990 C CA . GLY B 1 132 ? -12.594 19.125 8.203 1 98.38 132 GLY B CA 1
ATOM 2991 C C . GLY B 1 132 ? -11.766 18.672 7.012 1 98.38 132 GLY B C 1
ATOM 2992 O O . GLY B 1 132 ? -12.297 18.5 5.91 1 98.38 132 GLY B O 1
ATOM 2993 N N . HIS B 1 133 ? -10.438 18.75 7.203 1 98.75 133 HIS B N 1
ATOM 2994 C CA . HIS B 1 133 ? -9.484 18.453 6.137 1 98.75 133 HIS B CA 1
ATOM 2995 C C . HIS B 1 133 ? -8.375 17.531 6.621 1 98.75 133 HIS B C 1
ATOM 2997 O O . HIS B 1 133 ? -7.832 17.719 7.715 1 98.75 133 HIS B O 1
ATOM 3003 N N . ILE B 1 134 ? -8.117 16.531 5.852 1 98.88 134 ILE B N 1
ATOM 3004 C CA . ILE B 1 134 ? -6.961 15.68 6.09 1 98.88 134 ILE B CA 1
ATOM 3005 C C . ILE B 1 134 ? -5.973 15.812 4.934 1 98.88 134 ILE B C 1
ATOM 3007 O O . ILE B 1 134 ? -6.348 15.641 3.77 1 98.88 134 ILE B O 1
ATOM 3011 N N . VAL B 1 135 ? -4.77 16.172 5.195 1 98.94 135 VAL B N 1
ATOM 3012 C CA . VAL B 1 135 ? -3.703 16.156 4.203 1 98.94 135 VAL B CA 1
ATOM 3013 C C . VAL B 1 135 ? -2.738 15.008 4.5 1 98.94 135 VAL B C 1
ATOM 3015 O O . VAL B 1 135 ? -2.102 14.984 5.555 1 98.94 135 VAL B O 1
ATOM 3018 N N . ASN B 1 136 ? -2.688 14.062 3.625 1 98.94 136 ASN B N 1
ATOM 3019 C CA . ASN B 1 136 ? -1.697 13 3.699 1 98.94 136 ASN B CA 1
ATOM 3020 C C . ASN B 1 136 ? -0.41 13.375 2.973 1 98.94 136 ASN B C 1
ATOM 3022 O O . ASN B 1 136 ? -0.447 13.805 1.816 1 98.94 136 ASN B O 1
ATOM 3026 N N . VAL B 1 137 ? 0.703 13.242 3.648 1 98.88 137 VAL B N 1
ATOM 3027 C CA . VAL B 1 137 ? 1.991 13.523 3.025 1 98.88 137 VAL B CA 1
ATOM 3028 C C . VAL B 1 137 ? 2.584 12.242 2.453 1 98.88 137 VAL B C 1
ATOM 3030 O O . VAL B 1 137 ? 2.902 11.312 3.199 1 98.88 137 VAL B O 1
ATOM 3033 N N . SER B 1 138 ? 2.621 12.188 1.21 1 98.56 138 SER B N 1
ATOM 3034 C CA . SER B 1 138 ? 3.277 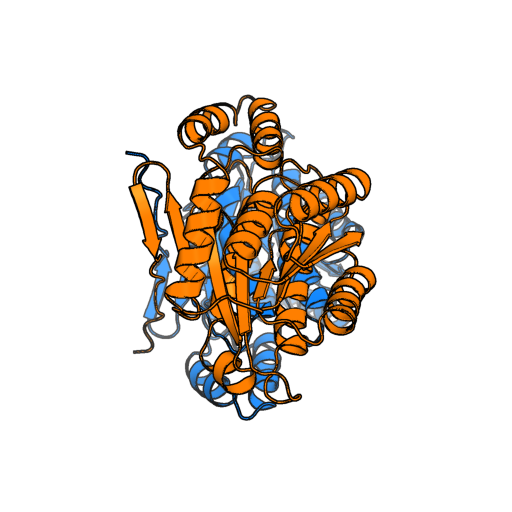11.102 0.492 1 98.56 138 SER B CA 1
ATOM 3035 C C . SER B 1 138 ? 4.586 11.562 -0.138 1 98.56 138 SER B C 1
ATOM 3037 O O . SER B 1 138 ? 5.367 12.273 0.496 1 98.56 138 SER B O 1
ATOM 3039 N N . SER B 1 139 ? 4.957 11.07 -1.224 1 97.25 139 SER B N 1
ATOM 3040 C CA . SER B 1 139 ? 6.145 11.359 -2.023 1 97.25 139 SER B CA 1
ATOM 3041 C C . SER B 1 139 ? 5.84 11.258 -3.514 1 97.25 139 SER B C 1
ATOM 3043 O O . SER B 1 139 ? 4.789 10.758 -3.908 1 97.25 139 SER B O 1
ATOM 3045 N N . VAL B 1 140 ? 6.723 11.844 -4.289 1 95.94 140 VAL B N 1
ATOM 3046 C CA . VAL B 1 140 ? 6.625 11.625 -5.73 1 95.94 140 VAL B CA 1
ATOM 3047 C C . VAL B 1 140 ? 6.641 10.133 -6.031 1 95.94 140 VAL B C 1
ATOM 3049 O O . VAL B 1 140 ? 6.051 9.68 -7.02 1 95.94 140 VAL B O 1
ATOM 3052 N N . THR B 1 141 ? 7.188 9.336 -5.164 1 95.31 141 THR B N 1
ATOM 3053 C CA . THR B 1 141 ? 7.277 7.895 -5.348 1 95.31 141 THR B CA 1
ATOM 3054 C C . THR B 1 141 ? 5.922 7.23 -5.113 1 95.31 141 THR B C 1
ATOM 3056 O O . THR B 1 141 ? 5.766 6.031 -5.344 1 95.31 141 THR B O 1
ATOM 3059 N N . GLY B 1 142 ? 4.941 7.969 -4.68 1 97.25 142 GLY B N 1
ATOM 3060 C CA . GLY B 1 142 ? 3.578 7.469 -4.629 1 97.25 142 GLY B CA 1
ATOM 3061 C C . GLY B 1 142 ? 2.938 7.34 -6 1 97.25 142 GLY B C 1
ATOM 3062 O O . GLY B 1 142 ? 1.933 6.645 -6.16 1 97.25 142 GLY B O 1
ATOM 3063 N N . ILE B 1 143 ? 3.527 8.055 -6.914 1 96.31 143 ILE B N 1
ATOM 3064 C CA . ILE B 1 143 ? 3.004 8.086 -8.273 1 96.31 143 ILE B CA 1
ATOM 3065 C C . ILE B 1 143 ? 3.988 7.398 -9.219 1 96.31 143 ILE B C 1
ATOM 3067 O O . ILE B 1 143 ? 3.588 6.605 -10.078 1 96.31 143 ILE B O 1
ATOM 3071 N N . TYR B 1 144 ? 5.254 7.688 -8.992 1 95 144 TYR B N 1
ATOM 3072 C CA . TYR B 1 144 ? 6.309 7.148 -9.844 1 95 144 TYR B CA 1
ATOM 3073 C C . TYR B 1 144 ? 7.141 6.117 -9.094 1 95 144 TYR B C 1
ATOM 3075 O O . TYR B 1 144 ? 7.445 6.293 -7.91 1 95 144 TYR B O 1
ATOM 3083 N N . VAL B 1 145 ? 7.508 5.086 -9.781 1 93.75 145 VAL B N 1
ATOM 3084 C CA . VAL B 1 145 ? 8.219 4.012 -9.094 1 93.75 145 VAL B CA 1
ATOM 3085 C C . VAL B 1 145 ? 9.727 4.223 -9.242 1 93.75 145 VAL B C 1
ATOM 3087 O O . VAL B 1 145 ? 10.227 4.473 -10.344 1 93.75 145 VAL B O 1
ATOM 3090 N N . PHE B 1 146 ? 10.367 4.141 -8.148 1 90.62 146 PHE B N 1
ATOM 3091 C CA . PHE B 1 146 ? 11.82 4.051 -8.047 1 90.62 146 PHE B CA 1
ATOM 3092 C C . PHE B 1 146 ? 12.242 2.705 -7.465 1 90.62 146 PHE B C 1
ATOM 3094 O O . PHE B 1 146 ? 12.242 2.523 -6.242 1 90.62 146 PHE B O 1
ATOM 3101 N N . PRO B 1 147 ? 12.688 1.863 -8.289 1 92.31 147 PRO B N 1
ATOM 3102 C CA . PRO B 1 147 ? 12.867 0.461 -7.906 1 92.31 147 PRO B CA 1
ATOM 3103 C C . PRO B 1 147 ? 13.836 0.287 -6.738 1 92.31 147 PRO B C 1
ATOM 3105 O O . PRO B 1 147 ? 13.789 -0.726 -6.039 1 92.31 147 PRO B O 1
ATOM 3108 N N . GLU B 1 148 ? 14.648 1.26 -6.41 1 90.94 148 GLU B N 1
ATOM 3109 C CA . GLU B 1 148 ? 15.656 1.181 -5.359 1 90.94 148 GLU B CA 1
ATOM 3110 C C . GLU B 1 148 ? 15.008 1.164 -3.975 1 90.94 148 GLU B C 1
ATOM 3112 O O . GLU B 1 148 ? 15.648 0.793 -2.988 1 90.94 148 GLU B O 1
ATOM 3117 N N . LEU B 1 149 ? 13.727 1.517 -3.975 1 92.12 149 LEU B N 1
ATOM 3118 C CA . LEU B 1 149 ? 13.047 1.679 -2.695 1 92.12 149 LEU B CA 1
ATOM 3119 C C . LEU B 1 149 ? 11.695 0.975 -2.705 1 92.12 149 LEU B C 1
ATOM 3121 O O . LEU B 1 149 ? 10.656 1.616 -2.535 1 92.12 149 LEU B O 1
ATOM 3125 N N . PRO B 1 150 ? 11.742 -0.323 -2.791 1 96 150 PRO B N 1
ATOM 3126 C CA . PRO B 1 150 ? 10.461 -0.998 -3.012 1 96 150 PRO B CA 1
ATOM 3127 C C . PRO B 1 150 ? 9.492 -0.827 -1.843 1 96 150 PRO B C 1
ATOM 3129 O O . PRO B 1 150 ? 8.305 -0.576 -2.051 1 96 150 PRO B O 1
ATOM 3132 N N . ALA B 1 151 ? 10.016 -0.979 -0.567 1 97.5 151 ALA B N 1
ATOM 3133 C CA . ALA B 1 151 ? 9.125 -0.85 0.586 1 97.5 151 ALA B CA 1
ATOM 3134 C C . ALA B 1 151 ? 8.617 0.581 0.727 1 97.5 151 ALA B C 1
ATOM 3136 O O . ALA B 1 151 ? 7.426 0.801 0.963 1 97.5 151 ALA B O 1
ATOM 3137 N N . TYR B 1 152 ? 9.484 1.523 0.56 1 97.25 152 TYR B N 1
ATOM 3138 C CA . TYR B 1 152 ? 9.094 2.928 0.654 1 97.25 152 TYR B CA 1
ATOM 3139 C C . TYR B 1 152 ? 8.117 3.299 -0.453 1 97.25 152 TYR B C 1
ATOM 3141 O O . TYR B 1 152 ? 7.078 3.914 -0.193 1 97.25 152 TYR B O 1
ATOM 3149 N N . ASN B 1 153 ? 8.406 2.914 -1.714 1 97 153 ASN B N 1
ATOM 3150 C CA . ASN B 1 153 ? 7.5 3.164 -2.834 1 97 153 ASN B CA 1
ATOM 3151 C C . ASN B 1 153 ? 6.113 2.59 -2.574 1 97 153 ASN B C 1
ATOM 3153 O O . ASN B 1 153 ? 5.105 3.266 -2.799 1 97 153 ASN B O 1
ATOM 3157 N N . THR B 1 154 ? 6.125 1.356 -2.131 1 98.5 154 THR B N 1
ATOM 3158 C CA . THR B 1 154 ? 4.867 0.686 -1.83 1 98.5 154 THR B CA 1
ATOM 3159 C C . THR B 1 154 ? 4.062 1.481 -0.806 1 98.5 154 THR B C 1
ATOM 3161 O O . THR B 1 154 ? 2.859 1.688 -0.98 1 98.5 154 THR B O 1
ATOM 3164 N N . SER B 1 155 ? 4.691 1.96 0.221 1 98.62 155 SER B N 1
ATOM 3165 C CA . SER B 1 155 ? 4.016 2.701 1.28 1 98.62 155 SER B CA 1
ATOM 3166 C C . SER B 1 155 ? 3.445 4.016 0.758 1 98.62 155 SER B C 1
ATOM 3168 O O . SER B 1 155 ? 2.332 4.402 1.119 1 98.62 155 SER B O 1
ATOM 3170 N N . GLN B 1 156 ? 4.227 4.703 -0.055 1 98.56 156 GLN B N 1
ATOM 3171 C CA . GLN B 1 156 ? 3.777 5.996 -0.562 1 98.56 156 GLN B CA 1
ATOM 3172 C C . GLN B 1 156 ? 2.631 5.832 -1.556 1 98.56 156 GLN B C 1
ATOM 3174 O O . GLN B 1 156 ? 1.707 6.648 -1.586 1 98.56 156 GLN B O 1
ATOM 3179 N N . ALA B 1 157 ? 2.643 4.777 -2.34 1 98.44 157 ALA B N 1
ATOM 3180 C CA . ALA B 1 157 ? 1.526 4.473 -3.23 1 98.44 157 ALA B CA 1
ATOM 3181 C C . ALA B 1 157 ? 0.268 4.137 -2.438 1 98.44 157 ALA B C 1
ATOM 3183 O O . ALA B 1 157 ? -0.844 4.477 -2.85 1 98.44 157 ALA B O 1
ATOM 3184 N N . ALA B 1 158 ? 0.469 3.428 -1.378 1 98.75 158 ALA B N 1
ATOM 3185 C CA . ALA B 1 158 ? -0.653 3.123 -0.493 1 98.75 158 ALA B CA 1
ATOM 3186 C C . ALA B 1 158 ? -1.319 4.402 0.007 1 98.75 158 ALA B C 1
ATOM 3188 O O . ALA B 1 158 ? -2.547 4.52 -0.015 1 98.75 158 ALA B O 1
ATOM 3189 N N . ILE B 1 159 ? -0.546 5.359 0.392 1 98.88 159 ILE B N 1
ATOM 3190 C CA . ILE B 1 159 ? -1.061 6.625 0.905 1 98.88 159 ILE B CA 1
ATOM 3191 C C . ILE B 1 159 ? -1.871 7.332 -0.181 1 98.88 159 ILE B C 1
ATOM 3193 O O . ILE B 1 159 ? -2.957 7.848 0.086 1 98.88 159 ILE B O 1
ATOM 3197 N N . VAL B 1 160 ? -1.359 7.344 -1.383 1 98.75 160 VAL B N 1
ATOM 3198 C CA . VAL B 1 160 ? -2.057 7.969 -2.504 1 98.75 160 VAL B CA 1
ATOM 3199 C C . VAL B 1 160 ? -3.404 7.285 -2.719 1 98.75 160 VAL B C 1
ATOM 3201 O O . VAL B 1 160 ? -4.426 7.953 -2.885 1 98.75 160 VAL B O 1
ATOM 3204 N N . THR B 1 161 ? -3.402 5.977 -2.652 1 98.62 161 THR B N 1
ATOM 3205 C CA . THR B 1 161 ? -4.633 5.238 -2.906 1 98.62 161 THR B CA 1
ATOM 3206 C C . THR B 1 161 ? -5.641 5.457 -1.778 1 98.62 161 THR B C 1
ATOM 3208 O O . THR B 1 161 ? -6.832 5.645 -2.031 1 98.62 161 THR B O 1
ATOM 3211 N N . MET B 1 162 ? -5.184 5.465 -0.552 1 98.62 162 MET B N 1
ATOM 3212 C CA . MET B 1 162 ? -6.047 5.781 0.582 1 98.62 162 MET B CA 1
ATOM 3213 C C . MET B 1 162 ? -6.723 7.137 0.389 1 98.62 162 MET B C 1
ATOM 3215 O O . MET B 1 162 ? -7.918 7.281 0.653 1 98.62 162 MET B O 1
ATOM 3219 N N . THR B 1 163 ? -5.895 8.039 -0.058 1 98.75 163 THR B N 1
ATOM 3220 C CA . THR B 1 163 ? -6.387 9.398 -0.275 1 98.75 163 THR B CA 1
ATOM 3221 C C . THR B 1 163 ? -7.512 9.406 -1.309 1 98.75 163 THR B C 1
ATOM 3223 O O . THR B 1 163 ? -8.562 10.008 -1.088 1 98.75 163 THR B O 1
ATOM 3226 N N . ARG B 1 164 ? -7.289 8.727 -2.373 1 98 164 ARG B N 1
ATOM 3227 C CA . ARG B 1 164 ? -8.281 8.688 -3.443 1 98 164 ARG B CA 1
ATOM 3228 C C . ARG B 1 164 ? -9.57 8.031 -2.971 1 98 164 ARG B C 1
ATOM 3230 O O . ARG B 1 164 ? -10.664 8.43 -3.375 1 98 164 ARG B O 1
ATOM 3237 N N . CYS B 1 165 ? -9.453 7.039 -2.129 1 97.5 165 CYS B N 1
ATOM 3238 C CA . CYS B 1 165 ? -10.641 6.348 -1.625 1 97.5 165 CYS B CA 1
ATOM 3239 C C . CYS B 1 165 ? -11.414 7.234 -0.659 1 97.5 165 CYS B C 1
ATOM 3241 O O . CYS B 1 165 ? -12.578 7.551 -0.902 1 97.5 165 CYS B O 1
ATOM 3243 N N . PHE B 1 166 ? -10.75 7.723 0.326 1 98.5 166 PHE B N 1
ATOM 3244 C CA . PHE B 1 166 ? -11.43 8.453 1.389 1 98.5 166 PHE B CA 1
ATOM 3245 C C . PHE B 1 166 ? -11.773 9.867 0.937 1 98.5 166 PHE B C 1
ATOM 3247 O O . PHE B 1 166 ? -12.602 10.539 1.556 1 98.5 166 PHE B O 1
ATOM 3254 N N . GLY B 1 167 ? -11.039 10.344 -0.093 1 98.38 167 GLY B N 1
ATOM 3255 C CA . GLY B 1 167 ? -11.352 11.641 -0.684 1 98.38 167 GLY B CA 1
ATOM 3256 C C . GLY B 1 167 ? -12.477 11.57 -1.699 1 98.38 167 GLY B C 1
ATOM 3257 O O . GLY B 1 167 ? -12.484 12.32 -2.68 1 98.38 167 GLY B O 1
ATOM 3258 N N . SER B 1 168 ? -13.359 10.656 -1.556 1 96.38 168 SER B N 1
ATOM 3259 C CA . SER B 1 168 ? -14.5 10.477 -2.441 1 96.38 168 SER B CA 1
ATOM 3260 C C . SER B 1 168 ? -15.742 11.172 -1.89 1 96.38 168 SER B C 1
ATOM 3262 O O . SER B 1 168 ? -15.789 11.531 -0.712 1 96.38 168 SER B O 1
ATOM 3264 N N . ASP B 1 169 ? -16.781 11.289 -2.75 1 95.75 169 ASP B N 1
ATOM 3265 C CA . ASP B 1 169 ? -18.047 11.867 -2.324 1 95.75 169 ASP B CA 1
ATOM 3266 C C . ASP B 1 169 ? -18.734 10.969 -1.302 1 95.75 169 ASP B C 1
ATOM 3268 O O . ASP B 1 169 ? -19.453 11.461 -0.427 1 95.75 169 ASP B O 1
ATOM 3272 N N . LEU B 1 170 ? -18.438 9.695 -1.379 1 94.5 170 LEU B N 1
ATOM 3273 C CA . LEU B 1 170 ? -19.047 8.75 -0.449 1 94.5 170 LEU B CA 1
ATOM 3274 C C . LEU B 1 170 ? -18.703 9.109 0.993 1 94.5 170 LEU B C 1
ATOM 3276 O O . LEU B 1 170 ? -19.594 9.227 1.836 1 94.5 170 LEU B O 1
ATOM 3280 N N . TYR B 1 171 ? -17.516 9.391 1.251 1 96.94 171 TYR B N 1
ATOM 3281 C CA . TYR B 1 171 ? -17.078 9.672 2.615 1 96.94 171 TYR B CA 1
ATOM 3282 C C . TYR B 1 171 ? -17.344 11.125 2.984 1 96.94 171 TYR B C 1
ATOM 3284 O O . TYR B 1 171 ? -17.703 11.422 4.125 1 96.94 171 TYR B O 1
ATOM 3292 N N . TYR B 1 172 ? -17.203 11.984 2.01 1 98 172 TYR B N 1
ATOM 3293 C CA . TYR B 1 172 ? -17.469 13.391 2.273 1 98 172 TYR B CA 1
ATOM 3294 C C . TYR B 1 172 ? -18.938 13.609 2.654 1 98 172 TYR B C 1
ATOM 3296 O O . TYR B 1 172 ? -19.234 14.352 3.59 1 98 172 TYR B O 1
ATOM 3304 N N . SER B 1 173 ? -19.797 12.953 1.877 1 96.31 173 SER B N 1
ATOM 3305 C CA . SER B 1 173 ? -21.234 13.125 2.133 1 96.31 173 SER B CA 1
ATOM 3306 C C . SER B 1 173 ? -21.609 12.641 3.529 1 96.31 173 SER B C 1
ATOM 3308 O O . SER B 1 173 ? -22.531 13.172 4.148 1 96.31 173 SER B O 1
ATOM 3310 N N . ARG B 1 174 ? -20.812 11.719 4.07 1 94.88 174 ARG B N 1
ATOM 3311 C CA . ARG B 1 174 ? -21.094 11.125 5.371 1 94.88 174 ARG B CA 1
ATOM 3312 C C . ARG B 1 174 ? -20.469 11.938 6.496 1 94.88 174 ARG B C 1
ATOM 3314 O O . ARG B 1 174 ? -21.094 12.164 7.531 1 94.88 174 ARG B O 1
ATOM 3321 N N . THR B 1 175 ? -19.281 12.477 6.266 1 97.62 175 THR B N 1
ATOM 3322 C CA . THR B 1 175 ? -18.5 12.969 7.402 1 97.62 175 THR B CA 1
ATOM 3323 C C . THR B 1 175 ? -18.266 14.469 7.297 1 97.62 175 THR B C 1
ATOM 3325 O O . THR B 1 175 ? -17.922 15.125 8.281 1 97.62 175 THR B O 1
ATOM 3328 N N . GLY B 1 176 ? -18.344 15.008 6.066 1 98.31 176 GLY B N 1
ATOM 3329 C CA . GLY B 1 176 ? -17.969 16.391 5.836 1 98.31 176 GLY B CA 1
ATOM 3330 C C . GLY B 1 176 ? -16.469 16.625 5.816 1 98.31 176 GLY B C 1
ATOM 3331 O O . GLY B 1 176 ? -16.016 17.75 5.949 1 98.31 176 GLY B O 1
ATOM 3332 N N . VAL B 1 177 ? -15.719 15.539 5.688 1 98.69 177 VAL B N 1
ATOM 3333 C CA . VAL B 1 177 ? -14.266 15.641 5.746 1 98.69 177 VAL B CA 1
ATOM 3334 C C . VAL B 1 177 ? -13.672 15.453 4.352 1 98.69 177 VAL B C 1
ATOM 3336 O O . VAL B 1 177 ? -14.008 14.492 3.654 1 98.69 177 VAL B O 1
ATOM 3339 N N . LYS B 1 178 ? -12.859 16.406 3.904 1 98.69 178 LYS B N 1
ATOM 3340 C CA . LYS B 1 178 ? -12.109 16.281 2.656 1 98.69 178 LYS B CA 1
ATOM 3341 C C . LYS B 1 178 ? -10.727 15.688 2.908 1 98.69 178 LYS B C 1
ATOM 3343 O O . LYS B 1 178 ? -10.133 15.906 3.969 1 98.69 178 LYS B O 1
ATOM 3348 N N . VAL B 1 179 ? -10.227 14.898 1.986 1 98.81 179 VAL B N 1
ATOM 3349 C CA . VAL B 1 179 ? -8.938 14.219 2.102 1 98.81 179 VAL B CA 1
ATOM 3350 C C . VAL B 1 179 ? -8.086 14.516 0.869 1 98.81 179 VAL B C 1
ATOM 3352 O O . VAL B 1 179 ? -8.562 14.398 -0.263 1 98.81 179 VAL B O 1
ATOM 3355 N N . TYR B 1 180 ? -6.77 14.938 1.161 1 98 180 TYR B N 1
ATOM 3356 C CA . TYR B 1 180 ? -5.805 15.328 0.136 1 98 180 TYR B CA 1
ATOM 3357 C C . TYR B 1 180 ? -4.492 14.57 0.306 1 98 180 TYR B C 1
ATOM 3359 O O . TYR B 1 180 ? -4.23 14 1.369 1 98 180 TYR B O 1
ATOM 3367 N N . CYS B 1 181 ? -3.811 14.656 -0.843 1 98.62 181 CYS B N 1
ATOM 3368 C CA . CYS B 1 181 ? -2.463 14.102 -0.779 1 98.62 181 CYS B CA 1
ATOM 3369 C C . CYS B 1 181 ? -1.452 15.047 -1.414 1 98.62 181 CYS B C 1
ATOM 3371 O O . CYS B 1 181 ? -1.723 15.641 -2.459 1 98.62 181 CYS B O 1
ATOM 3373 N N . ILE B 1 182 ? -0.305 15.289 -0.77 1 98.81 182 ILE B N 1
ATOM 3374 C CA . ILE B 1 182 ? 0.827 15.984 -1.371 1 98.81 182 ILE B CA 1
ATOM 3375 C C . ILE B 1 182 ? 1.939 14.984 -1.685 1 98.81 182 ILE B C 1
ATOM 3377 O O . ILE B 1 182 ? 2.275 14.141 -0.852 1 98.81 182 ILE B O 1
ATOM 3381 N N . CYS B 1 183 ? 2.453 15.039 -2.859 1 98.44 183 CYS B N 1
ATOM 3382 C CA . CYS B 1 183 ? 3.549 14.195 -3.324 1 98.44 183 CYS B CA 1
ATOM 3383 C C . CYS B 1 183 ? 4.742 15.039 -3.754 1 98.44 183 CYS B C 1
ATOM 3385 O O . CYS B 1 183 ? 4.906 15.336 -4.941 1 98.44 183 CYS B O 1
ATOM 3387 N N . PRO B 1 184 ? 5.609 15.312 -2.867 1 98 184 PRO B N 1
ATOM 3388 C CA . PRO B 1 184 ? 6.73 16.203 -3.195 1 98 184 PRO B CA 1
ATOM 3389 C C . PRO B 1 184 ? 7.957 15.43 -3.693 1 98 184 PRO B C 1
ATOM 3391 O O . PRO B 1 184 ? 8.141 14.258 -3.355 1 98 184 PRO B O 1
ATOM 3394 N N . ASP B 1 185 ? 8.773 16.141 -4.43 1 96.25 185 ASP B N 1
ATOM 3395 C CA . ASP B 1 185 ? 10.172 15.758 -4.59 1 96.25 185 ASP B CA 1
ATOM 3396 C C . ASP B 1 185 ? 10.891 15.742 -3.242 1 96.25 185 ASP B C 1
ATOM 3398 O O . ASP B 1 185 ? 10.32 16.125 -2.221 1 96.25 185 ASP B O 1
ATOM 3402 N N . PRO B 1 186 ? 12.141 15.172 -3.254 1 95.12 186 PRO B N 1
ATOM 3403 C CA . PRO B 1 186 ? 12.852 15.109 -1.975 1 95.12 186 PRO B CA 1
ATOM 3404 C C . PRO B 1 186 ? 12.883 16.453 -1.246 1 95.12 186 PRO B C 1
ATOM 3406 O O . PRO B 1 186 ? 13 17.5 -1.883 1 95.12 186 PRO B O 1
ATOM 3409 N N . ILE B 1 187 ? 12.664 16.375 0 1 96.38 187 ILE B N 1
ATOM 3410 C CA . ILE B 1 187 ? 12.695 17.547 0.871 1 96.38 187 ILE B CA 1
ATOM 3411 C C . ILE B 1 187 ? 13.969 17.531 1.71 1 96.38 187 ILE B C 1
ATOM 3413 O O . ILE B 1 187 ? 14.383 16.469 2.199 1 96.38 187 ILE B O 1
ATOM 3417 N N . ASP B 1 188 ? 14.594 18.672 1.869 1 94.56 188 ASP B N 1
ATOM 3418 C CA . ASP B 1 188 ? 15.812 18.781 2.668 1 94.56 188 ASP B CA 1
ATOM 3419 C C . ASP B 1 188 ? 15.516 18.547 4.148 1 94.56 188 ASP B C 1
ATOM 3421 O O . ASP B 1 188 ? 15.406 19.484 4.926 1 94.56 188 ASP B O 1
ATOM 3425 N N . THR B 1 189 ? 15.398 17.359 4.527 1 94 189 THR B N 1
ATOM 3426 C CA . THR B 1 189 ? 15.102 16.906 5.883 1 94 189 THR B CA 1
ATOM 3427 C C . THR B 1 189 ? 15.961 15.703 6.258 1 94 189 THR B C 1
ATOM 3429 O O . THR B 1 189 ? 16.656 15.141 5.41 1 94 189 THR B O 1
ATOM 3432 N N . ARG B 1 190 ? 15.914 15.352 7.504 1 89.81 190 ARG B N 1
ATOM 3433 C CA . ARG B 1 190 ? 16.594 14.156 7.98 1 89.81 190 ARG B CA 1
ATOM 3434 C C . ARG B 1 190 ? 16.094 12.914 7.258 1 89.81 190 ARG B C 1
ATOM 3436 O O . ARG B 1 190 ? 16.859 11.984 6.992 1 89.81 190 ARG B O 1
ATOM 3443 N N . LEU B 1 191 ? 14.836 12.898 6.961 1 88.31 191 LEU B N 1
ATOM 3444 C CA . LEU B 1 191 ? 14.258 11.758 6.246 1 88.31 191 LEU B CA 1
ATOM 3445 C C . LEU B 1 191 ? 14.977 11.539 4.918 1 88.31 191 LEU B C 1
ATOM 3447 O O . LEU B 1 191 ? 15.344 10.414 4.582 1 88.31 191 LEU B O 1
ATOM 3451 N N . TRP B 1 192 ? 15.164 12.562 4.207 1 90.81 192 TRP B N 1
ATOM 3452 C CA . TRP B 1 192 ? 15.867 12.445 2.932 1 90.81 192 TRP B CA 1
ATOM 3453 C C . TRP B 1 192 ? 17.312 11.992 3.141 1 90.81 192 TRP B C 1
ATOM 3455 O O . TRP B 1 192 ? 17.812 11.156 2.393 1 90.81 192 TRP B O 1
ATOM 3465 N N . ALA B 1 193 ? 17.953 12.609 4.133 1 88.44 193 ALA B N 1
ATOM 3466 C CA . ALA B 1 193 ? 19.328 12.211 4.418 1 88.44 193 ALA B CA 1
ATOM 3467 C C . ALA B 1 193 ? 19.438 10.711 4.664 1 88.44 193 ALA B C 1
ATOM 3469 O O . ALA B 1 193 ? 20.359 10.055 4.168 1 88.44 193 ALA B O 1
ATOM 3470 N N . GLN B 1 194 ? 18.484 10.188 5.383 1 87.06 194 GLN B N 1
ATOM 3471 C CA . GLN B 1 194 ? 18.453 8.758 5.676 1 87.06 194 GLN B CA 1
ATOM 3472 C C . GLN B 1 194 ? 18.25 7.941 4.402 1 87.06 194 GLN B C 1
ATOM 3474 O O . GLN B 1 194 ? 18.875 6.902 4.215 1 87.06 194 GLN B O 1
ATOM 3479 N N . LEU B 1 195 ? 17.375 8.43 3.537 1 88.19 195 LEU B N 1
ATOM 3480 C CA . LEU B 1 195 ? 17.094 7.742 2.281 1 88.19 195 LEU B CA 1
ATOM 3481 C C . LEU B 1 195 ? 18.312 7.758 1.366 1 88.19 195 LEU B C 1
ATOM 3483 O O . LEU B 1 195 ? 18.672 6.734 0.773 1 88.19 195 LEU B O 1
ATOM 3487 N N . SER B 1 196 ? 18.891 8.93 1.319 1 86.06 196 SER B N 1
ATOM 3488 C CA . SER B 1 196 ? 20.078 9.094 0.476 1 86.06 196 SER B CA 1
ATOM 3489 C C . SER B 1 196 ? 21.219 8.219 0.958 1 86.06 196 SER B C 1
ATOM 3491 O O . SER B 1 196 ? 21.891 7.57 0.153 1 86.06 196 SER B O 1
ATOM 3493 N N . ASP B 1 197 ? 21.391 8.188 2.258 1 85.06 197 ASP B N 1
ATOM 3494 C CA . ASP B 1 197 ? 22.453 7.359 2.834 1 85.06 197 ASP B CA 1
ATOM 3495 C C . ASP B 1 197 ? 22.203 5.883 2.543 1 85.06 197 ASP B C 1
ATOM 3497 O O . ASP B 1 197 ? 23.141 5.145 2.215 1 85.06 197 ASP B O 1
ATOM 3501 N N . TYR B 1 198 ? 21.016 5.578 2.643 1 83.38 198 TYR B N 1
ATOM 3502 C CA . TYR B 1 198 ? 20.625 4.199 2.361 1 83.38 198 TYR B CA 1
ATOM 3503 C C . TYR B 1 198 ? 20.953 3.828 0.92 1 83.38 198 TYR B C 1
ATOM 3505 O O . TYR B 1 198 ? 21.531 2.764 0.661 1 83.38 198 TYR B O 1
ATOM 3513 N N . CYS B 1 199 ? 20.688 4.664 0.003 1 84.62 199 CYS B N 1
ATOM 3514 C CA . CYS B 1 199 ? 20.906 4.414 -1.417 1 84.62 199 CYS B CA 1
ATOM 3515 C C . CYS B 1 199 ? 22.391 4.469 -1.763 1 84.62 199 CYS B C 1
ATOM 3517 O O . CYS B 1 199 ? 22.844 3.764 -2.662 1 84.62 199 CYS B O 1
ATOM 3519 N N . ARG B 1 200 ? 23.109 5.277 -1.082 1 84.62 200 ARG B N 1
ATOM 3520 C CA . ARG B 1 200 ? 24.531 5.43 -1.356 1 84.62 200 ARG B CA 1
ATOM 3521 C C . ARG B 1 200 ? 25.328 4.242 -0.818 1 84.62 200 ARG B C 1
ATOM 3523 O O . ARG B 1 200 ? 26.469 4.02 -1.223 1 84.62 200 ARG B O 1
ATOM 3530 N N . GLY B 1 201 ? 24.703 3.549 0.073 1 80.12 201 GLY B N 1
ATOM 3531 C CA . GLY B 1 201 ? 25.375 2.41 0.669 1 80.12 201 GLY B CA 1
ATOM 3532 C C . GLY B 1 201 ? 25.453 1.213 -0.258 1 80.12 201 GLY B C 1
ATOM 3533 O O . GLY B 1 201 ? 26.172 0.246 0.03 1 80.12 201 GLY B O 1
ATOM 3534 N N . CYS B 1 202 ? 24.734 1.247 -1.33 1 77.62 202 CYS B N 1
ATOM 3535 C CA . CYS B 1 202 ? 24.75 0.168 -2.311 1 77.62 202 CYS B CA 1
ATOM 3536 C C . CYS B 1 202 ? 25.141 0.69 -3.688 1 77.62 202 CYS B C 1
ATOM 3538 O O . CYS B 1 202 ? 24.594 1.691 -4.156 1 77.62 202 CYS B O 1
ATOM 3540 N N . GLU B 1 203 ? 26.125 0.088 -4.293 1 76.69 203 GLU B N 1
ATOM 3541 C CA . GLU B 1 203 ? 26.672 0.526 -5.578 1 76.69 203 GLU B CA 1
ATOM 3542 C C . GLU B 1 203 ? 25.562 0.629 -6.629 1 76.69 203 GLU B C 1
ATOM 3544 O O . GLU B 1 203 ? 25.531 1.582 -7.41 1 76.69 203 GLU B O 1
ATOM 3549 N N . ASP B 1 204 ? 24.625 -0.231 -6.543 1 80.38 204 ASP B N 1
ATOM 3550 C CA . ASP B 1 204 ? 23.609 -0.327 -7.578 1 80.38 204 ASP B CA 1
ATOM 3551 C C . ASP B 1 204 ? 22.578 0.795 -7.438 1 80.38 204 ASP B C 1
ATOM 3553 O O . ASP B 1 204 ? 21.797 1.053 -8.359 1 80.38 204 ASP B O 1
ATOM 3557 N N . THR B 1 205 ? 22.641 1.501 -6.309 1 83.12 205 THR B N 1
ATOM 3558 C CA . THR B 1 205 ? 21.578 2.477 -6.062 1 83.12 205 THR B CA 1
ATOM 3559 C C . THR B 1 205 ? 22.156 3.877 -5.898 1 83.12 205 THR B C 1
ATOM 3561 O O . THR B 1 205 ? 21.422 4.84 -5.68 1 83.12 205 THR B O 1
ATOM 3564 N N . THR B 1 206 ? 23.453 4.055 -6.078 1 84.44 206 THR B N 1
ATOM 3565 C CA . THR B 1 206 ? 24.141 5.324 -5.863 1 84.44 206 THR B CA 1
ATOM 3566 C C . THR B 1 206 ? 23.656 6.375 -6.859 1 84.44 206 THR B C 1
ATOM 3568 O O . THR B 1 206 ? 23.531 7.555 -6.516 1 84.44 206 THR B O 1
ATOM 3571 N N . GLU B 1 207 ? 23.391 5.891 -8.047 1 81.94 207 GLU B N 1
ATOM 3572 C CA . GLU B 1 207 ? 22.938 6.812 -9.086 1 81.94 207 GLU B CA 1
ATOM 3573 C C . GLU B 1 207 ? 21.594 7.445 -8.727 1 81.94 207 GLU B C 1
ATOM 3575 O O . GLU B 1 207 ? 21.359 8.617 -9.031 1 81.94 207 GLU B O 1
ATOM 3580 N N . PHE B 1 208 ? 20.828 6.723 -8.07 1 81.25 208 PHE B N 1
ATOM 3581 C CA . PHE B 1 208 ? 19.531 7.223 -7.609 1 81.25 208 PHE B CA 1
ATOM 3582 C C . PHE B 1 208 ? 19.719 8.398 -6.664 1 81.25 208 PHE B C 1
ATOM 3584 O O . PHE B 1 208 ? 19.062 9.438 -6.816 1 81.25 208 PHE B O 1
ATOM 3591 N N . ALA B 1 209 ? 20.609 8.195 -5.75 1 82.94 209 ALA B N 1
ATOM 3592 C CA . ALA B 1 209 ? 20.875 9.242 -4.777 1 82.94 209 ALA B CA 1
ATOM 3593 C C . ALA B 1 209 ? 21.375 10.516 -5.465 1 82.94 209 ALA B C 1
ATOM 3595 O O . ALA B 1 209 ? 20.969 11.625 -5.098 1 82.94 209 ALA B O 1
ATOM 3596 N N . HIS B 1 210 ? 22.109 10.359 -6.504 1 84.5 210 HIS B N 1
ATOM 3597 C CA . HIS B 1 210 ? 22.656 11.508 -7.211 1 84.5 210 HIS B CA 1
ATOM 3598 C C . HIS B 1 210 ? 21.578 12.266 -7.961 1 84.5 210 HIS B C 1
ATOM 3600 O O . HIS B 1 210 ? 21.531 13.5 -7.914 1 84.5 210 HIS B O 1
ATOM 3606 N N . VAL B 1 211 ? 20.75 11.57 -8.555 1 82.5 211 VAL B N 1
ATOM 3607 C CA . VAL B 1 211 ? 19.688 12.188 -9.344 1 82.5 211 VAL B CA 1
ATOM 3608 C C . VAL B 1 211 ? 18.703 12.922 -8.422 1 82.5 211 VAL B C 1
ATOM 3610 O O . VAL B 1 211 ? 18.344 14.07 -8.68 1 82.5 211 VAL B O 1
ATOM 3613 N N . TYR B 1 212 ? 18.406 12.352 -7.371 1 85.38 212 TYR B N 1
ATOM 3614 C CA . TYR B 1 212 ? 17.375 12.922 -6.508 1 85.38 212 TYR B CA 1
ATOM 3615 C C . TYR B 1 212 ? 17.953 14.062 -5.668 1 85.38 212 TYR B C 1
ATOM 3617 O O . TYR B 1 212 ? 17.203 14.961 -5.258 1 85.38 212 TYR B O 1
ATOM 3625 N N . ASP B 1 213 ? 19.219 14 -5.523 1 87.81 213 ASP B N 1
ATOM 3626 C CA . ASP B 1 213 ? 19.859 15.102 -4.824 1 87.81 213 ASP B CA 1
ATOM 3627 C C . ASP B 1 213 ? 19.703 16.406 -5.598 1 87.81 213 ASP B C 1
ATOM 3629 O O . ASP B 1 213 ? 19.766 17.5 -5.012 1 87.81 213 ASP B O 1
ATOM 3633 N N . THR B 1 214 ? 19.5 16.281 -6.844 1 88.25 214 THR B N 1
ATOM 3634 C CA . THR B 1 214 ? 19.359 17.484 -7.66 1 88.25 214 THR B CA 1
ATOM 3635 C C . THR B 1 214 ? 17.938 18.031 -7.582 1 88.25 214 THR B C 1
ATOM 3637 O O . THR B 1 214 ? 17.656 19.125 -8.094 1 88.25 214 THR B O 1
ATOM 3640 N N . ARG B 1 215 ? 17.078 17.359 -6.914 1 91.88 215 ARG B N 1
ATOM 3641 C CA . ARG B 1 215 ? 15.672 17.734 -6.906 1 91.88 215 ARG B CA 1
ATOM 3642 C C . ARG B 1 215 ? 15.219 18.141 -5.508 1 91.88 215 ARG B C 1
ATOM 3644 O O . ARG B 1 215 ? 14.016 18.25 -5.246 1 91.88 215 ARG B O 1
ATOM 3651 N N . ILE B 1 216 ? 16.094 18.344 -4.602 1 94.69 216 ILE B N 1
ATOM 3652 C CA . ILE B 1 216 ? 15.781 18.609 -3.201 1 94.69 216 ILE B CA 1
ATOM 3653 C C . ILE B 1 216 ? 15.094 19.969 -3.078 1 94.69 216 ILE B C 1
ATOM 3655 O O . ILE B 1 216 ? 15.484 20.938 -3.73 1 94.69 216 ILE B O 1
ATOM 3659 N N . GLN B 1 217 ? 14.031 19.938 -2.309 1 96 217 GLN B N 1
ATOM 3660 C CA . GLN B 1 217 ? 13.305 21.172 -2.004 1 96 217 GLN B CA 1
ATOM 3661 C C . GLN B 1 217 ? 13.398 21.516 -0.52 1 96 217 GLN B C 1
ATOM 3663 O O . GLN B 1 217 ? 13.625 20.625 0.312 1 96 217 GLN B O 1
ATOM 3668 N N . GLN B 1 218 ? 13.195 22.828 -0.238 1 95.69 218 GLN B N 1
ATOM 3669 C CA . GLN B 1 218 ? 13.141 23.25 1.158 1 95.69 218 GLN B CA 1
ATOM 3670 C C . GLN B 1 218 ? 11.773 22.953 1.771 1 95.69 218 GLN B C 1
ATOM 3672 O O . GLN B 1 218 ? 10.75 23.078 1.104 1 95.69 218 GLN B O 1
ATOM 3677 N N . PRO B 1 219 ? 11.758 22.609 3.074 1 96.69 219 PRO B N 1
ATOM 3678 C CA . PRO B 1 219 ? 10.492 22.281 3.746 1 96.69 219 PRO B CA 1
ATOM 3679 C C . PRO B 1 219 ? 9.445 23.375 3.582 1 96.69 219 PRO B C 1
ATOM 3681 O O . PRO B 1 219 ? 8.258 23.078 3.398 1 96.69 219 PRO B O 1
ATOM 3684 N N . VAL B 1 220 ? 9.859 24.594 3.504 1 95.94 220 VAL B N 1
ATOM 3685 C CA . VAL B 1 220 ? 8.922 25.719 3.443 1 95.94 220 VAL B CA 1
ATOM 3686 C C . VAL B 1 220 ? 8.18 25.688 2.113 1 95.94 220 VAL B C 1
ATOM 3688 O O . VAL B 1 220 ? 7 26.062 2.051 1 95.94 220 VAL B O 1
ATOM 3691 N N . VAL B 1 221 ? 8.812 25.297 1.078 1 96.94 221 VAL B N 1
ATOM 3692 C CA . VAL B 1 221 ? 8.195 25.219 -0.24 1 96.94 221 VAL B CA 1
ATOM 3693 C C . VAL B 1 221 ? 7.062 24.188 -0.227 1 96.94 221 VAL B C 1
ATOM 3695 O O . VAL B 1 221 ? 5.965 24.469 -0.719 1 96.94 221 VAL B O 1
ATOM 3698 N N . VAL B 1 222 ? 7.32 23.094 0.381 1 98 222 VAL B N 1
ATOM 3699 C CA . VAL B 1 222 ? 6.332 22.031 0.441 1 98 222 VAL B CA 1
ATOM 3700 C C . VAL B 1 222 ? 5.211 22.406 1.403 1 98 222 VAL B C 1
ATOM 3702 O O . VAL B 1 222 ? 4.039 22.125 1.15 1 98 222 VAL B O 1
ATOM 3705 N N . ALA B 1 223 ? 5.562 23.062 2.504 1 98 223 ALA B N 1
ATOM 3706 C CA . ALA B 1 223 ? 4.547 23.547 3.441 1 98 223 ALA B CA 1
ATOM 3707 C C . ALA B 1 223 ? 3.572 24.5 2.758 1 98 223 ALA B C 1
ATOM 3709 O O . ALA B 1 223 ? 2.361 24.422 2.982 1 98 223 ALA B O 1
ATOM 3710 N N . LEU B 1 224 ? 4.094 25.344 1.891 1 97.31 224 LEU B N 1
ATOM 3711 C CA . LEU B 1 224 ? 3.25 26.266 1.133 1 97.31 224 LEU B CA 1
ATOM 3712 C C . LEU B 1 224 ? 2.318 25.5 0.199 1 97.31 224 LEU B C 1
ATOM 3714 O O . LEU B 1 224 ? 1.162 25.891 0.014 1 97.31 224 LEU B O 1
ATOM 3718 N N . SER B 1 225 ? 2.826 24.484 -0.385 1 98.12 225 SER B N 1
ATOM 3719 C CA . SER B 1 225 ? 2.002 23.656 -1.26 1 98.12 225 SER B CA 1
ATOM 3720 C C . SER B 1 225 ? 0.874 22.984 -0.484 1 98.12 225 SER B C 1
ATOM 3722 O O . SER B 1 225 ? -0.222 22.781 -1.014 1 98.12 225 SER B O 1
ATOM 3724 N N . ILE B 1 226 ? 1.119 22.609 0.746 1 98.44 226 ILE B N 1
ATOM 3725 C CA . ILE B 1 226 ? 0.091 22 1.593 1 98.44 226 ILE B CA 1
ATOM 3726 C C . ILE B 1 226 ? -0.994 23.047 1.89 1 98.44 226 ILE B C 1
ATOM 3728 O O . ILE B 1 226 ? -2.186 22.719 1.868 1 98.44 226 ILE B O 1
ATOM 3732 N N . MET B 1 227 ? -0.61 24.312 2.137 1 97.88 227 MET B N 1
ATOM 3733 C CA . MET B 1 227 ? -1.604 25.375 2.301 1 97.88 227 MET B CA 1
ATOM 3734 C C . MET B 1 227 ? -2.439 25.531 1.037 1 97.88 227 MET B C 1
ATOM 3736 O O . MET B 1 227 ? -3.656 25.719 1.111 1 97.88 227 MET B O 1
ATOM 3740 N N . GLN B 1 228 ? -1.771 25.438 -0.088 1 97.94 228 GLN B N 1
ATOM 3741 C CA . GLN B 1 228 ? -2.486 25.531 -1.355 1 97.94 228 GLN B CA 1
ATOM 3742 C C . GLN B 1 228 ? -3.527 24.422 -1.485 1 97.94 228 GLN B C 1
ATOM 3744 O O . GLN B 1 228 ? -4.641 24.656 -1.953 1 97.94 228 GLN B O 1
ATOM 3749 N N . LEU B 1 229 ? -3.203 23.219 -1.094 1 97.81 229 LEU B N 1
ATOM 3750 C CA . LEU B 1 229 ? -4.145 22.094 -1.103 1 97.81 229 LEU B CA 1
ATOM 3751 C C . LEU B 1 229 ? -5.383 22.422 -0.277 1 97.81 229 LEU B C 1
ATOM 3753 O O . LEU B 1 229 ? -6.508 22.188 -0.719 1 97.81 229 LEU B O 1
ATOM 3757 N N . LEU B 1 230 ? -5.133 22.938 0.905 1 98.12 230 LEU B N 1
ATOM 3758 C CA . LEU B 1 230 ? -6.219 23.25 1.822 1 98.12 230 LEU B CA 1
ATOM 3759 C C . LEU B 1 230 ? -7.094 24.375 1.258 1 98.12 230 LEU B C 1
ATOM 3761 O O . LEU B 1 230 ? -8.32 24.344 1.395 1 98.12 230 LEU B O 1
ATOM 3765 N N . GLU B 1 231 ? -6.488 25.281 0.602 1 97.94 231 GLU B N 1
ATOM 3766 C CA . GLU B 1 231 ? -7.207 26.422 0.042 1 97.94 231 GLU B CA 1
ATOM 3767 C C . GLU B 1 231 ? -7.984 26.016 -1.209 1 97.94 231 GLU B C 1
ATOM 3769 O O . GLU B 1 231 ? -9.094 26.516 -1.439 1 97.94 231 GLU B O 1
ATOM 3774 N N . ASP B 1 232 ? -7.363 25.172 -2.098 1 97.5 232 ASP B N 1
ATOM 3775 C CA . ASP B 1 232 ? -8.016 24.719 -3.328 1 97.5 232 ASP B CA 1
ATOM 3776 C C . ASP B 1 232 ? -9.266 23.906 -3.023 1 97.5 232 ASP B C 1
ATOM 3778 O O . ASP B 1 232 ? -10.227 23.922 -3.789 1 97.5 232 ASP B O 1
ATOM 3782 N N . GLU B 1 233 ? -9.219 23.109 -2.006 1 97.06 233 GLU B N 1
ATOM 3783 C CA . GLU B 1 233 ? -10.312 22.266 -1.514 1 97.06 233 GLU B CA 1
ATOM 3784 C C . GLU B 1 233 ? -10.781 21.281 -2.582 1 97.06 233 GLU B C 1
ATOM 3786 O O . GLU B 1 233 ? -11.984 21.062 -2.746 1 97.06 233 GLU B O 1
ATOM 3791 N N . ARG B 1 234 ? -9.852 20.781 -3.369 1 97.44 234 ARG B N 1
ATOM 3792 C CA . ARG B 1 234 ? -10.172 19.719 -4.324 1 97.44 234 ARG B CA 1
ATOM 3793 C C . ARG B 1 234 ? -10.172 18.359 -3.645 1 97.44 234 ARG B C 1
ATOM 3795 O O . ARG B 1 234 ? -9.148 17.672 -3.625 1 97.44 234 ARG B O 1
ATOM 3802 N N . ASN B 1 235 ? -11.344 17.984 -3.16 1 98.06 235 ASN B N 1
ATOM 3803 C CA . ASN B 1 235 ? -11.453 16.719 -2.432 1 98.06 235 ASN B CA 1
ATOM 3804 C C . ASN B 1 235 ? -10.883 15.555 -3.234 1 98.06 235 ASN B C 1
ATOM 3806 O O . ASN B 1 235 ? -11.164 15.414 -4.426 1 98.06 235 ASN B O 1
ATOM 3810 N N . GLY B 1 236 ? -10.008 14.734 -2.635 1 97.88 236 GLY B N 1
ATOM 3811 C CA . GLY B 1 236 ? -9.383 13.586 -3.271 1 97.88 236 GLY B CA 1
ATOM 3812 C C . GLY B 1 236 ? -8.18 13.961 -4.125 1 97.88 236 GLY B C 1
ATOM 3813 O O . GLY B 1 236 ? -7.551 13.086 -4.73 1 97.88 236 GLY B O 1
ATOM 3814 N N . GLY B 1 237 ? -7.867 15.234 -4.137 1 97.81 237 GLY B N 1
ATOM 3815 C CA . GLY B 1 237 ? -6.785 15.703 -4.984 1 97.81 237 GLY B CA 1
ATOM 3816 C C . GLY B 1 237 ? -5.418 15.219 -4.535 1 97.81 237 GLY B C 1
ATOM 3817 O O . GLY B 1 237 ? -5.148 15.133 -3.334 1 97.81 237 GLY B O 1
ATOM 3818 N N . THR B 1 238 ? -4.66 14.82 -5.469 1 98.19 238 THR B N 1
ATOM 3819 C CA . THR B 1 238 ? -3.26 14.461 -5.285 1 98.19 238 THR B CA 1
ATOM 3820 C C . THR B 1 238 ? -2.352 15.43 -6.035 1 98.19 238 THR B C 1
ATOM 3822 O O . THR B 1 238 ? -2.34 15.453 -7.27 1 98.19 238 THR B O 1
ATOM 3825 N N . MET B 1 239 ? -1.61 16.188 -5.281 1 98.44 239 MET B N 1
ATOM 3826 C CA . MET B 1 239 ? -0.787 17.234 -5.891 1 98.44 239 MET B CA 1
ATOM 3827 C C . MET B 1 239 ? 0.685 16.828 -5.887 1 98.44 239 MET B C 1
ATOM 3829 O O . MET B 1 239 ? 1.227 16.453 -4.848 1 98.44 239 MET B O 1
ATOM 3833 N N . LEU B 1 240 ? 1.282 16.828 -7.047 1 97.5 240 LEU B N 1
ATOM 3834 C CA . LEU B 1 240 ? 2.732 16.734 -7.172 1 97.5 240 LEU B CA 1
ATOM 3835 C C . LEU B 1 240 ? 3.387 18.078 -6.898 1 97.5 240 LEU B C 1
ATOM 3837 O O . LEU B 1 240 ? 2.938 19.109 -7.41 1 97.5 240 LEU B O 1
ATOM 3841 N N . CYS B 1 241 ? 4.281 18.078 -6 1 97.38 241 CYS B N 1
ATOM 3842 C CA . CYS B 1 241 ? 5.133 19.234 -5.75 1 97.38 241 CYS B CA 1
ATOM 3843 C C . CYS B 1 241 ? 6.551 18.984 -6.246 1 97.38 241 CYS B C 1
ATOM 3845 O O . CYS B 1 241 ? 7.371 18.406 -5.535 1 97.38 241 CYS B O 1
ATOM 3847 N N . LEU B 1 242 ? 6.84 19.469 -7.426 1 95 242 LEU B N 1
ATOM 3848 C CA . LEU B 1 242 ? 8.055 19.094 -8.141 1 95 242 LEU B CA 1
ATOM 3849 C C . LEU B 1 242 ? 9.055 20.234 -8.172 1 95 242 LEU B C 1
ATOM 3851 O O . LEU B 1 242 ? 8.68 21.391 -8.438 1 95 242 LEU B O 1
ATOM 3855 N N . HIS B 1 243 ? 10.242 19.844 -7.973 1 93.38 243 HIS B N 1
ATOM 3856 C CA . HIS B 1 243 ? 11.32 20.828 -7.961 1 93.38 243 HIS B CA 1
ATOM 3857 C C . HIS B 1 243 ? 11.422 21.547 -9.305 1 93.38 243 HIS B C 1
ATOM 3859 O O . HIS B 1 243 ? 11.469 20.906 -10.352 1 93.38 243 HIS B O 1
ATOM 3865 N N . LYS B 1 244 ? 11.43 22.828 -9.391 1 89.19 244 LYS B N 1
ATOM 3866 C CA . LYS B 1 244 ? 11.609 23.719 -10.539 1 89.19 244 LYS B CA 1
ATOM 3867 C C . LYS B 1 244 ? 10.383 23.672 -11.453 1 89.19 244 LYS B C 1
ATOM 3869 O O . LYS B 1 244 ? 10.156 24.609 -12.219 1 89.19 244 LYS B O 1
ATOM 3874 N N . ILE B 1 245 ? 9.57 22.688 -11.43 1 90 245 ILE B N 1
ATOM 3875 C CA . ILE B 1 245 ? 8.391 22.531 -12.266 1 90 245 ILE B CA 1
ATOM 3876 C C . ILE B 1 245 ? 7.18 23.156 -11.578 1 90 245 ILE B C 1
ATOM 3878 O O . ILE B 1 245 ? 6.355 23.812 -12.227 1 90 245 ILE B O 1
ATOM 3882 N N . GLY B 1 246 ? 7.109 22.969 -10.266 1 93.25 246 GLY B N 1
ATOM 3883 C CA . GLY B 1 246 ? 5.992 23.516 -9.516 1 93.25 246 GLY B CA 1
ATOM 3884 C C . GLY B 1 246 ? 4.93 22.484 -9.188 1 93.25 246 GLY B C 1
ATOM 3885 O O . GLY B 1 246 ? 5.18 21.281 -9.258 1 93.25 246 GLY B O 1
ATOM 3886 N N . ASN B 1 247 ? 3.725 22.953 -8.719 1 96.94 247 ASN B N 1
ATOM 3887 C CA . ASN B 1 247 ? 2.639 22.094 -8.266 1 96.94 247 ASN B CA 1
ATOM 3888 C C . ASN B 1 247 ? 1.724 21.688 -9.422 1 96.94 247 ASN B C 1
ATOM 3890 O O . ASN B 1 247 ? 1.416 22.516 -10.289 1 96.94 247 ASN B O 1
ATOM 3894 N N . GLN B 1 248 ? 1.398 20.438 -9.461 1 96.62 248 GLN B N 1
ATOM 3895 C CA . GLN B 1 248 ? 0.422 19.953 -10.43 1 96.62 248 GLN B CA 1
ATOM 3896 C C . GLN B 1 248 ? -0.406 18.812 -9.844 1 96.62 248 GLN B C 1
ATOM 3898 O O . GLN B 1 248 ? 0.126 17.938 -9.148 1 96.62 248 GLN B O 1
ATOM 3903 N N . TYR B 1 249 ? -1.709 18.906 -10.117 1 97.5 249 TYR B N 1
ATOM 3904 C CA . TYR B 1 249 ? -2.549 17.797 -9.688 1 97.5 249 TYR B CA 1
ATOM 3905 C C . TYR B 1 249 ? -2.371 16.594 -10.602 1 97.5 249 TYR B C 1
ATOM 3907 O O . TYR B 1 249 ? -2.336 16.75 -11.828 1 97.5 249 TYR B O 1
ATOM 3915 N N . HIS B 1 250 ? -2.199 15.477 -10.062 1 96.5 250 HIS B N 1
ATOM 3916 C CA . HIS B 1 250 ? -2.113 14.25 -10.852 1 96.5 250 HIS B CA 1
ATOM 3917 C C . HIS B 1 250 ? -3.498 13.773 -11.273 1 96.5 250 HIS B C 1
ATOM 3919 O O . HIS B 1 250 ? -4.414 13.695 -10.453 1 96.5 250 HIS B O 1
ATOM 3925 N N . GLU B 1 251 ? -3.617 13.422 -12.531 1 94.69 251 GLU B N 1
ATOM 3926 C CA . GLU B 1 251 ? -4.863 12.859 -13.039 1 94.69 251 GLU B CA 1
ATOM 3927 C C . GLU B 1 251 ? -4.781 11.344 -13.141 1 94.69 251 GLU B C 1
ATOM 3929 O O . GLU B 1 251 ? -3.906 10.805 -13.82 1 94.69 251 GLU B O 1
ATOM 3934 N N . PHE B 1 252 ? -5.66 10.672 -12.508 1 94 252 PHE B N 1
ATOM 3935 C CA . PHE B 1 252 ? -5.684 9.219 -12.492 1 94 252 PHE B CA 1
ATOM 3936 C C . PHE B 1 252 ? -6.562 8.68 -13.617 1 94 252 PHE B C 1
ATOM 3938 O O . PHE B 1 252 ? -7.551 9.312 -13.992 1 94 252 PHE B O 1
ATOM 3945 N N . PRO B 1 253 ? -6.211 7.43 -14.016 1 87.69 253 PRO B N 1
ATOM 3946 C CA . PRO B 1 253 ? -7.074 6.84 -15.039 1 87.69 253 PRO B CA 1
ATOM 3947 C C . PRO B 1 253 ? -8.438 6.414 -14.492 1 87.69 253 PRO B C 1
ATOM 3949 O O . PRO B 1 253 ? -8.555 6.113 -13.305 1 87.69 253 PRO B O 1
ATOM 3952 N N . VAL B 1 254 ? -9.383 6.422 -15.328 1 85.12 254 VAL B N 1
ATOM 3953 C CA . VAL B 1 254 ? -10.727 5.977 -14.977 1 85.12 254 VAL B CA 1
ATOM 3954 C C . VAL B 1 254 ? -11.062 4.699 -15.742 1 85.12 254 VAL B C 1
ATOM 3956 O O . VAL B 1 254 ? -10.68 4.547 -16.906 1 85.12 254 VAL B O 1
ATOM 3959 N N . LEU B 1 255 ? -11.625 3.752 -14.938 1 80.06 255 LEU B N 1
ATOM 3960 C CA . LEU B 1 255 ? -12 2.504 -15.594 1 80.06 255 LEU B CA 1
ATOM 3961 C C . LEU B 1 255 ? -13.141 2.73 -16.578 1 80.06 255 LEU B C 1
ATOM 3963 O O . LEU B 1 255 ? -14.156 3.344 -16.234 1 80.06 255 LEU B O 1
ATOM 3967 N N . GLN B 1 256 ? -12.93 2.291 -17.844 1 68.81 256 GLN B N 1
ATOM 3968 C CA . GLN B 1 256 ? -13.984 2.43 -18.828 1 68.81 256 GLN B CA 1
ATOM 3969 C C . GLN B 1 256 ? -15.125 1.448 -18.578 1 68.81 256 GLN B C 1
ATOM 3971 O O . GLN B 1 256 ? -14.891 0.262 -18.344 1 68.81 256 GLN B O 1
ATOM 3976 N N . THR B 1 257 ? -16.297 1.841 -18.031 1 60.69 257 THR B N 1
ATOM 3977 C CA . THR B 1 257 ? -17.438 0.991 -17.703 1 60.69 257 THR B CA 1
ATOM 3978 C C . THR B 1 257 ? -18.141 0.522 -18.984 1 60.69 257 THR B C 1
ATOM 3980 O O . THR B 1 257 ? -19.016 -0.345 -18.922 1 60.69 257 THR B O 1
ATOM 3983 N N . HIS B 1 258 ? -17.938 1.087 -20.141 1 55.12 258 HIS B N 1
ATOM 3984 C CA . HIS B 1 258 ? -18.703 0.66 -21.312 1 55.12 258 HIS B CA 1
ATOM 3985 C C . HIS B 1 258 ? -17.828 -0.12 -22.297 1 55.12 258 HIS B C 1
ATOM 3987 O O . HIS B 1 258 ? -16.625 0.117 -22.375 1 55.12 258 HIS B O 1
#

Foldseek 3Di:
DAALALAEEEFEPLLWFLNVLLQLVSVVRHYAYEYEYQDPVSQVVSQVVSCVVRVVHHYYYDYADLLDLVRVLVSLVVSCVVSVAHAEYEAEWAAALDPPLVVRCSTLAVSLLSSVVSLLVRQFVVVVHDEHEYEYEAAPLLVPPDPLGVSNSVSRVNNLVSQLVCLDPVNCVGGVYFYEYEHEQAEPTVRLVSNLVSQCVDPVRNVVSVVSVVWYDYSNQSSVVVVVCRVVRNGSWYWYQTRPVGIDTDDDDDDDPD/DAALALAEEEFEPLLWFLNLLLQLVSVVRHYAYEYEYQDPVSQVVSQVVSCVVRVVHHYYYDYADLLDLVRVLVSLVVSCVVSVAHAEYEAEWAADLDPPLVVRCSTLAVSLLSNVVSLLVRQFVVVVHDEHEYEYEAAPLLVPPDPLGVSNSVSRVNNLVSQLVCLDPVNCVGGVYFGEYEHEQAEPTVRLVSNLVSQCVDPVRNVVSVVSVVWYDYSNQSSVVVVVCRVVRNGSWYWYQTRPPGIDTDDDDDDDPD

pLDDT: mean 94.97, std 6.28, range [54.69, 98.94]

Sequence (516 aa):
MKDFNGKVALVTGGAMGLGRGVAEMLLQKGCKVSILDIDEAAGKETTADLVKRFPNSNCTFYKCDVSNDAQLEDGFKKTKNHFGCIDIVINNAGIAGEENWRKLFAVNVEAAYSCILLGLKYMDKRNGNKGGHIVNVSSVTGIYVFPELPAYNTSQAAIVTMTRCFGSDLYYSRTGVKVYCICPDPIDTRLWAQLSDYCRGCEDTTEFAHVYDTRIQQPVVVALSIMQLLEDERNGGTMLCLHKIGNQYHEFPVLQTHMKDFNGKVALVTGGAMGLGRGVAEMLLQKGCKVSILDIDEAAGKETTADLVKRFPNSNCTFYKCDVSNDAQLEDGFKKTKNHFGCIDIVINNAGIAGEENWRKLFAVNVEAAYSCILLGLKYMDKRNGNKGGHIVNVSSVTGIYVFPELPAYNTSQAAIVTMTRCFGSDLYYSRTGVKVYCICPDPIDTRLWAQLSDYCRGCEDTTEFAHVYDTRIQQPVVVALSIMQLLEDERNGGTMLCLHKIGNQYHEFPVLQTH

Nearest PDB structures (foldseek):
  8cwl-assembly1_B  TM=9.271E-01  e=6.019E-27  Homo sapiens
  2gdz-assembly1_A-2  TM=9.215E-01  e=2.382E-26  Homo sapiens
  8fd8-assembly1_A  TM=9.344E-01  e=4.206E-23  Homo sapiens
  5ilo-assembly1_A  TM=9.074E-01  e=1.615E-23  Drosophila melanogaster
  8fd8-assembly1_B  TM=9.539E-01  e=7.424E-22  Homo sapiens